Protein 5Y6J (pdb70)

B-factor: mean 43.21, std 22.46, range [9.37, 176.32]

InterPro domains:
  IPR002517 Tospovirus nucleocapsid protein [PF01533] (1-241)
  IPR002517 Tospovirus nucleocapsid protein [PIRSF003948] (1-256)

Foldseek 3Di:
DPPVCVVVQVVVVHDDPLLCLLVVLVVVCVVCVVVLLPDDLVVLLVCVQCVVVVCVVCAADWADDPPDIFDHDVPCPSLSVNLSSLVVLLVLLVPVVSVVVLQVPLCPRDLCVQLQQDGDHSLSSSLSSCPPHQLLNNCSDPPCLLVSLLVLVVCVPVVVLSVHDCVVPPSVVSNVSSVSSCVSVVHDCPPVSVVVSVVSNVSSVPGDHHHPPPPVCCVCVVVVQVVCVVVPDDDDDDDPPPD/DADDPVVVVCVVPPPDDDDHPDVHVPDAAQLLVVLVVCLVLQVPDDLVVLLVCQLCVVVVLVVLQVAWDDHRHQIQHRDPVDDCGRNPHCQSVLLSSLVNLLVPCVDVVSQVVLVVRLVPRVQCVQLQFDDPDSLSSNLSSCRPHQLLNNCLHPPSLLVSLLVLVLCVVPVVLSVHDCVVPVSVVSNVSSVVSCVVVPHDCPPVNVVVNVVSVVRRVPGRHDNDDDCVCVVCVVVVVVVVVVVPHD/DEPDPVVVVVVVPDDDDDDYDDDQQLLCVVCLVVLVVDDLVVLVVCVLCVVVVVVVPLCAWDDDDNQIEGNHCPDDDRRYHPLSVLLSSLVVLLVCLVVPVSVVVLLVVLCPRDLCQQLQFDRDHSLSSSLSSCPPHQLLNQCLDPPSLLLSLLVLVLCQVPVVSNVNDCVVPVSVVSSVSSVCSCVVVPHDCDPVNVVVSVVSNVRSVPGDRPDDPVVVCVVCPVVVQVVCVVVVHHDDDDDDDPD

Organism: Tomato spotted wilt virus (NCBI:txid3052585)

Secondary structure (DSSP, 8-state):
--STHHHHHHHTT-----TTHHHHHHHHHHHHHHHHHTS-HHHHHHHHHTHHHHHHHHHSS-EEETTEEE------HHHHHHHHHHHHHHHTTSSHHHHHHHHHHHTTSHHHHHHT----SHHHHHHHHHTTS-HHHHHTSTT-HHHHHHHHHHHHHTTTTTT--TTT--HHHHHHHHHHHHHHTT----HHHHHHHHHHHHHHHT-----TT-THHHHTHHHHHHHHHHHT--------TT-/----SHHHHHHHHS-S-----SSTT-----HHHHHHHHHHHHHTS-HHHHHHHHHTHHHHHHHHHHS-EEETTEEEPPTTTS--SS--TTHHHHHHHHHHHHHT-SSHHHHHHHHHHHTT-HHHHHHT---SSHHHHHHHHHTTS-HHHHHHSTT-HHHHHHHHHHHHHTTTTTT--TTT--HHHHHHHHHHHHHHTT----HHHHHHHHHHHHHHHT--------HHHHHHHHHHHHHHHHHT--/----HHHHHHHHS-SS--------HHHHHHHHHHHTTS-HHHHHHHHHTHHHHHHHHTTS-EEETTEEE-SS-PSP-S---HHHHHHHHHHHHHHGGGSHHHHHHHHHHGGGSHHHHHTT----SHHHHHHHHHTTS-HHHHTTSTT-HHHHHHHHHHHHHTTTTTT--TTT--HHHHHHHHHHHHHHTT----HHHHHHHHHHHHHHHT------HHHHHHHTHHHHHHHHHHTT--PPPPPPP--

Nearest PDB structures (foldseek):
  5y6j-assembly1_A  TM=1.004E+00  e=8.926E-35  Orthotospovirus tomatomaculae
  5ip1-assembly1_A  TM=8.752E-01  e=3.462E-26  Orthotospovirus tomatomaculae
  5ip3-assembly1_C  TM=7.606E-01  e=1.323E-26  Orthotospovirus tomatomaculae
  5ip3-assembly1_B  TM=7.928E-01  e=3.167E-25  Orthotospovirus tomatomaculae
  5ip3-assembly1_A  TM=8.416E-01  e=1.971E-24  Orthotospovirus tomatomaculae

Radius of gyration: 28.71 Å; Cα contacts (8 Å, |Δi|>4): 979; chains: 3; bounding box: 68×80×76 Å

Structure (mmCIF, N/CA/C/O backbone):
data_5Y6J
#
_entry.id   5Y6J
#
_cell.length_a   55.364
_cell.length_b   76.514
_cell.length_c   98.440
_cell.angle_alpha   90.00
_cell.angle_beta   93.55
_cell.angle_gamma   90.00
#
_symmetry.space_group_name_H-M   'P 1 21 1'
#
loop_
_entity.id
_entity.type
_entity.pdbx_description
1 polymer Nucleoprotein
2 water water
#
loop_
_atom_site.group_PDB
_atom_site.id
_atom_site.type_symbol
_atom_site.label_atom_id
_atom_site.label_alt_id
_atom_site.label_comp_id
_atom_site.label_asym_id
_atom_site.label_entity_id
_atom_site.label_seq_id
_atom_site.pdbx_PDB_ins_code
_atom_site.Cartn_x
_atom_site.Cartn_y
_atom_site.Cartn_z
_atom_site.occupancy
_atom_site.B_iso_or_equiv
_atom_site.auth_seq_id
_atom_site.auth_comp_id
_atom_site.auth_asym_id
_atom_site.auth_atom_id
_atom_site.pdbx_PDB_model_num
ATOM 1 N N . LYS A 1 3 ? -28.494 12.512 -33.024 1.00 73.82 3 LYS A N 1
ATOM 2 C CA . LYS A 1 3 ? -29.591 13.119 -32.276 1.00 62.62 3 LYS A CA 1
ATOM 3 C C . LYS A 1 3 ? -30.794 13.341 -33.196 1.00 54.86 3 LYS A C 1
ATOM 4 O O . LYS A 1 3 ? -30.617 13.494 -34.405 1.00 65.01 3 LYS A O 1
ATOM 10 N N . VAL A 1 4 ? -32.012 13.356 -32.649 1.00 51.09 4 VAL A N 1
ATOM 11 C CA . VAL A 1 4 ? -32.276 13.262 -31.212 1.00 51.27 4 VAL A CA 1
ATOM 12 C C . VAL A 1 4 ? -32.228 11.809 -30.740 1.00 53.03 4 VAL A C 1
ATOM 13 O O . VAL A 1 4 ? -32.072 10.892 -31.546 1.00 56.58 4 VAL A O 1
ATOM 17 N N . LYS A 1 5 ? -32.329 11.609 -29.423 1.00 40.46 5 LYS A N 1
ATOM 18 C CA . LYS A 1 5 ? -32.332 10.258 -28.875 1.00 33.50 5 LYS A CA 1
ATOM 19 C C . LYS A 1 5 ? -33.592 9.497 -29.267 1.00 39.83 5 LYS A C 1
ATOM 20 O O . LYS A 1 5 ? -33.538 8.282 -29.494 1.00 47.46 5 LYS A O 1
ATOM 26 N N . LEU A 1 6 ? -34.723 10.191 -29.372 1.00 47.74 6 LEU A N 1
ATOM 27 C CA . LEU A 1 6 ? -36.000 9.548 -29.639 1.00 34.96 6 LEU A CA 1
ATOM 28 C C . LEU A 1 6 ? -36.267 9.318 -31.122 1.00 35.18 6 LEU A C 1
ATOM 29 O O . LEU A 1 6 ? -37.109 8.477 -31.455 1.00 36.13 6 LEU A O 1
ATOM 34 N N . THR A 1 7 ? -35.582 10.029 -32.018 1.00 36.87 7 THR A N 1
ATOM 35 C CA . THR A 1 7 ? -35.707 9.764 -33.445 1.00 43.51 7 THR A CA 1
ATOM 36 C C . THR A 1 7 ? -34.678 8.758 -33.947 1.00 41.04 7 THR A C 1
ATOM 37 O O . THR A 1 7 ? -34.600 8.522 -35.157 1.00 38.63 7 THR A O 1
ATOM 41 N N . LYS A 1 8 ? -33.877 8.175 -33.057 1.00 40.11 8 LYS A N 1
ATOM 42 C CA . LYS A 1 8 ? -33.078 7.018 -33.434 1.00 39.64 8 LYS A CA 1
ATOM 43 C C . LYS A 1 8 ? -33.849 5.716 -33.277 1.00 35.45 8 LYS A C 1
ATOM 44 O O . LYS A 1 8 ? -33.520 4.733 -33.950 1.00 35.32 8 LYS A O 1
ATOM 50 N N . GLU A 1 9 ? -34.874 5.692 -32.420 1.00 37.88 9 GLU A N 1
ATOM 51 C CA . GLU A 1 9 ? -35.777 4.547 -32.396 1.00 45.57 9 GLU A CA 1
ATOM 52 C C . GLU A 1 9 ? -36.745 4.591 -33.572 1.00 44.56 9 GLU A C 1
ATOM 53 O O . GLU A 1 9 ? -37.150 3.541 -34.085 1.00 39.12 9 GLU A O 1
ATOM 59 N N . ASN A 1 10 ? -37.140 5.795 -34.006 1.00 35.29 10 ASN A N 1
ATOM 60 C CA . ASN A 1 10 ? -37.863 5.921 -35.269 1.00 38.47 10 ASN A CA 1
ATOM 61 C C . ASN A 1 10 ? -37.058 5.319 -36.405 1.00 36.35 10 ASN A C 1
ATOM 62 O O . ASN A 1 10 ? -37.599 4.613 -37.263 1.00 40.69 10 ASN A O 1
ATOM 67 N N . ILE A 1 11 ? -35.756 5.595 -36.414 1.00 32.34 11 ILE A N 1
ATOM 68 C CA . ILE A 1 11 ? -34.889 5.176 -37.505 1.00 34.20 11 ILE A CA 1
ATOM 69 C C . ILE A 1 11 ? -34.733 3.659 -37.524 1.00 31.72 11 ILE A C 1
ATOM 70 O O . ILE A 1 11 ? -34.756 3.035 -38.592 1.00 32.06 11 ILE A O 1
ATOM 75 N N . VAL A 1 12 ? -34.604 3.035 -36.350 1.00 28.92 12 VAL A N 1
ATOM 76 C CA . VAL A 1 12 ? -34.485 1.580 -36.316 1.00 27.69 12 VAL A CA 1
ATOM 77 C C . VAL A 1 12 ? -35.844 0.919 -36.521 1.00 26.51 12 VAL A C 1
ATOM 78 O O . VAL A 1 12 ? -35.923 -0.190 -37.064 1.00 30.92 12 VAL A O 1
ATOM 82 N N . ALA A 1 13 ? -36.931 1.570 -36.097 1.00 31.78 13 ALA A N 1
ATOM 83 C CA . ALA A 1 13 ? -38.261 1.073 -36.435 1.00 32.50 13 ALA A CA 1
ATOM 84 C C . ALA A 1 13 ? -38.534 1.193 -37.924 1.00 33.71 13 ALA A C 1
ATOM 85 O O . ALA A 1 13 ? -39.453 0.544 -38.436 1.00 24.64 13 ALA A O 1
ATOM 87 N N . LEU A 1 14 ? -37.736 1.998 -38.621 1.00 34.82 14 LEU A N 1
ATOM 88 C CA . LEU A 1 14 ? -37.898 2.290 -40.034 1.00 32.2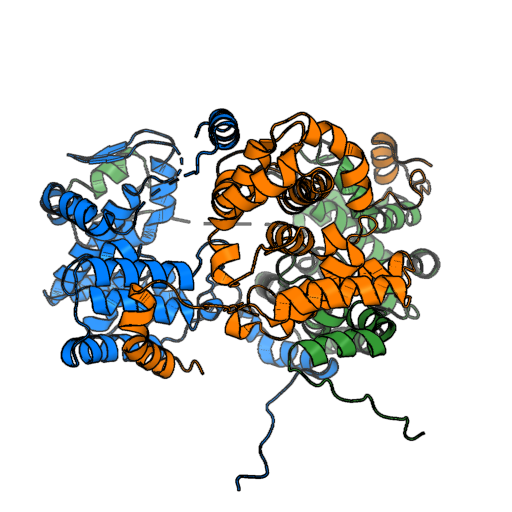3 14 LEU A CA 1
ATOM 89 C C . LEU A 1 14 ? -37.097 1.366 -40.935 1.00 35.44 14 LEU A C 1
ATOM 90 O O . LEU A 1 14 ? -37.257 1.447 -42.158 1.00 32.37 14 LEU A O 1
ATOM 95 N N . LEU A 1 15 ? -36.234 0.521 -40.360 1.00 32.84 15 LEU A N 1
ATOM 96 C CA . LEU A 1 15 ? -35.293 -0.381 -41.036 1.00 34.99 15 LEU A CA 1
ATOM 97 C C . LEU A 1 15 ? -34.033 0.365 -41.465 1.00 45.04 15 LEU A C 1
ATOM 98 O O . LEU A 1 15 ? -33.211 -0.188 -42.207 1.00 46.63 15 LEU A O 1
ATOM 103 N N . THR A 1 16 ? -33.825 1.589 -40.992 1.00 34.91 16 THR A N 1
ATOM 104 C CA . THR A 1 16 ? -32.732 2.419 -41.476 1.00 34.62 16 THR A CA 1
ATOM 105 C C . THR A 1 16 ? -31.556 2.435 -40.502 1.00 32.48 16 THR A C 1
ATOM 106 O O . THR A 1 16 ? -31.723 2.327 -39.284 1.00 30.98 16 THR A O 1
ATOM 110 N N . GLN A 1 17 ? -30.357 2.570 -41.066 1.00 36.50 17 GLN A N 1
ATOM 111 C CA . GLN A 1 17 ? -29.101 2.543 -40.333 1.00 34.20 17 GLN A CA 1
ATOM 112 C C . GLN A 1 17 ? -28.644 3.961 -39.986 1.00 35.39 17 GLN A C 1
ATOM 113 O O . GLN A 1 17 ? -29.134 4.953 -40.529 1.00 38.80 17 GLN A O 1
ATOM 119 N N . GLY A 1 18 ? -27.676 4.048 -39.076 1.00 42.97 18 GLY A N 1
ATOM 120 C CA . GLY A 1 18 ? -27.160 5.333 -38.633 1.00 41.19 18 GLY A CA 1
ATOM 121 C C . GLY A 1 18 ? -25.766 5.662 -39.138 1.00 36.43 18 GLY A C 1
ATOM 122 O O . GLY A 1 18 ? -25.449 6.821 -39.414 1.00 20.47 18 GLY A O 1
ATOM 123 N N . ASP A 1 26 ? -17.628 9.237 -42.663 1.00 41.89 26 ASP A N 1
ATOM 124 C CA . ASP A 1 26 ? -17.847 9.326 -44.103 1.00 54.26 26 ASP A CA 1
ATOM 125 C C . ASP A 1 26 ? -16.546 9.041 -44.853 1.00 46.47 26 ASP A C 1
ATOM 126 O O . ASP A 1 26 ? -16.561 8.556 -45.984 1.00 40.54 26 ASP A O 1
ATOM 128 N N . GLN A 1 27 ? -15.429 9.382 -44.209 1.00 51.19 27 GLN A N 1
ATOM 129 C CA . GLN A 1 27 ? -14.089 8.930 -44.579 1.00 52.17 27 GLN A CA 1
ATOM 130 C C . GLN A 1 27 ? -13.676 9.242 -46.013 1.00 48.83 27 GLN A C 1
ATOM 131 O O . GLN A 1 27 ? -12.716 9.990 -46.229 1.00 45.75 27 GLN A O 1
ATOM 137 N N . ASN A 1 28 ? -14.361 8.661 -47.000 1.00 41.29 28 ASN A N 1
ATOM 138 C CA . ASN A 1 28 ? -13.980 8.901 -48.389 1.00 45.44 28 ASN A CA 1
ATOM 139 C C . ASN A 1 28 ? -14.147 10.361 -48.792 1.00 43.16 28 ASN A C 1
ATOM 140 O O . ASN A 1 28 ? -13.502 10.806 -49.747 1.00 37.81 28 ASN A O 1
ATOM 145 N N . LEU A 1 29 ? -14.982 11.117 -48.079 1.00 42.81 29 LEU A N 1
ATOM 146 C CA . LEU A 1 29 ? -15.278 12.501 -48.426 1.00 34.10 29 LEU A CA 1
ATOM 147 C C . LEU A 1 29 ? -14.455 13.517 -47.649 1.00 40.12 29 LEU A C 1
ATOM 148 O O . LEU A 1 29 ? -14.169 14.595 -48.181 1.00 40.85 29 LEU A O 1
ATOM 153 N N . VAL A 1 30 ? -14.071 13.205 -46.407 1.00 44.96 30 VAL A N 1
ATOM 154 C CA . VAL A 1 30 ? -13.472 14.213 -45.535 1.00 49.84 30 VAL A CA 1
ATOM 155 C C . VAL A 1 30 ? -12.169 14.747 -46.115 1.00 42.24 30 VAL A C 1
ATOM 156 O O . VAL A 1 30 ? -11.847 15.928 -45.940 1.00 37.34 30 VAL A O 1
ATOM 160 N N . ALA A 1 31 ? -11.403 13.902 -46.811 1.00 31.98 31 ALA A N 1
ATOM 161 C CA . ALA A 1 31 ? -10.204 14.383 -47.491 1.00 30.95 31 ALA A CA 1
ATOM 162 C C . ALA A 1 31 ? -10.547 15.506 -48.456 1.00 34.52 31 ALA A C 1
ATOM 163 O O . ALA A 1 31 ? -9.837 16.515 -48.540 1.00 42.33 31 ALA A O 1
ATOM 165 N N . PHE A 1 32 ? -11.650 15.342 -49.181 1.00 44.47 32 PHE A N 1
ATOM 166 C CA . PHE A 1 32 ? -12.116 16.345 -50.124 1.00 40.56 32 PHE A CA 1
ATOM 167 C C . PHE A 1 32 ? -12.766 17.520 -49.402 1.00 38.82 32 PHE A C 1
ATOM 168 O O . PHE A 1 32 ? -12.672 18.662 -49.867 1.00 37.46 32 PHE A O 1
ATOM 176 N N . ASN A 1 33 ? -13.407 17.266 -48.257 1.00 34.44 33 ASN A N 1
ATOM 177 C CA . ASN A 1 33 ? -14.042 18.327 -47.486 1.00 31.99 33 ASN A CA 1
ATOM 178 C C . ASN A 1 33 ? -13.079 19.032 -46.538 1.00 37.52 33 ASN A C 1
ATOM 179 O O . ASN A 1 33 ? -13.336 20.179 -46.158 1.00 32.55 33 ASN A O 1
ATOM 184 N N . PHE A 1 34 ? -11.986 18.376 -46.139 1.00 38.30 34 PHE A N 1
ATOM 185 C CA . PHE A 1 34 ? -10.944 19.069 -45.392 1.00 32.13 34 PHE A CA 1
ATOM 186 C C . PHE A 1 34 ? -10.021 19.864 -46.303 1.00 31.32 34 PHE A C 1
ATOM 187 O O . PHE A 1 34 ? -9.383 20.817 -45.842 1.00 31.68 34 PHE A O 1
ATOM 195 N N . LYS A 1 35 ? -9.934 19.492 -47.582 1.00 33.37 35 LYS A N 1
ATOM 196 C CA . LYS A 1 35 ? -9.234 20.338 -48.541 1.00 31.77 35 LYS A CA 1
ATOM 197 C C . LYS A 1 35 ? -10.003 21.628 -48.785 1.00 27.76 35 LYS A C 1
ATOM 198 O O . LYS A 1 35 ? -9.401 22.696 -48.948 1.00 24.81 35 LYS A O 1
ATOM 204 N N . THR A 1 36 ? -11.336 21.548 -48.815 1.00 30.62 36 THR A N 1
ATOM 205 C CA . THR A 1 36 ? -12.145 22.761 -48.859 1.00 29.36 36 THR A CA 1
ATOM 206 C C . THR A 1 36 ? -11.888 23.621 -47.629 1.00 31.43 36 THR A C 1
ATOM 207 O O . THR A 1 36 ? -11.610 24.818 -47.744 1.00 28.70 36 THR A O 1
ATOM 211 N N . PHE A 1 37 ? -11.946 23.012 -46.439 1.00 37.10 37 PHE A N 1
ATOM 212 C CA . PHE A 1 37 ? -11.719 23.752 -45.200 1.00 27.52 37 PHE A CA 1
ATOM 213 C C . PHE A 1 37 ? -10.388 24.493 -45.222 1.00 22.78 37 PHE A C 1
ATOM 214 O O . PHE A 1 37 ? -10.303 25.645 -44.780 1.00 24.35 37 PHE A O 1
ATOM 222 N N . CYS A 1 38 ? -9.336 23.848 -45.731 1.00 33.92 38 CYS A N 1
ATOM 223 C CA . CYS A 1 38 ? -8.024 24.485 -45.766 1.00 18.58 38 CYS A CA 1
ATOM 224 C C . CYS A 1 38 ? -8.029 25.711 -46.670 1.00 33.07 38 CYS A C 1
ATOM 225 O O . CYS A 1 38 ? -7.587 26.793 -46.268 1.00 41.91 38 CYS A O 1
ATOM 228 N N . LEU A 1 39 ? -8.537 25.559 -47.898 1.00 37.53 39 LEU A N 1
ATOM 229 C CA . LEU A 1 39 ? -8.483 26.640 -48.879 1.00 29.83 39 LEU A CA 1
ATOM 230 C C . LEU A 1 39 ? -9.139 27.913 -48.358 1.00 22.09 39 LEU A C 1
ATOM 231 O O . LEU A 1 39 ? -8.619 29.016 -48.561 1.00 21.33 39 LEU A O 1
ATOM 236 N N . GLU A 1 40 ? -10.276 27.779 -47.672 1.00 20.40 40 GLU A N 1
ATOM 237 C CA . GLU A 1 40 ? -10.988 28.956 -47.187 1.00 29.99 40 GLU A CA 1
ATOM 238 C C . GLU A 1 40 ? -10.301 29.588 -45.982 1.00 26.67 40 GLU A C 1
ATOM 239 O O . GLU A 1 40 ? -10.381 30.808 -45.798 1.00 35.23 40 GLU A O 1
ATOM 245 N N . ASN A 1 41 ? -9.619 28.791 -45.159 1.00 27.30 41 ASN A N 1
ATOM 246 C CA . ASN A 1 41 ? -9.181 29.252 -43.850 1.00 26.32 41 ASN A CA 1
ATOM 247 C C . ASN A 1 41 ? -7.670 29.291 -43.663 1.00 25.99 41 ASN A C 1
ATOM 248 O O . ASN A 1 41 ? -7.216 29.720 -42.597 1.00 31.28 41 ASN A O 1
ATOM 253 N N . LEU A 1 42 ? -6.882 28.861 -44.652 1.00 26.02 42 LEU A N 1
ATOM 254 C CA . LEU A 1 42 ? -5.429 28.860 -44.495 1.00 31.02 42 LEU A CA 1
ATOM 255 C C . LEU A 1 42 ? -4.900 30.266 -44.238 1.00 33.86 42 LEU A C 1
ATOM 256 O O . LEU A 1 42 ? -4.015 30.465 -43.396 1.00 35.56 42 LEU A O 1
ATOM 261 N N . ASP A 1 43 ? -5.432 31.255 -44.962 1.00 29.61 43 ASP A N 1
ATOM 262 C CA . ASP A 1 43 ? -5.000 32.638 -44.782 1.00 26.08 43 ASP A CA 1
ATOM 263 C C . ASP A 1 43 ? -5.175 33.093 -43.340 1.00 30.08 43 ASP A C 1
ATOM 264 O O . ASP A 1 43 ? -4.289 33.742 -42.772 1.00 29.59 43 ASP A O 1
ATOM 269 N N . GLN A 1 44 ? -6.313 32.753 -42.730 1.00 32.37 44 GLN A N 1
ATOM 270 C CA . GLN A 1 44 ? -6.577 33.170 -41.358 1.00 26.73 44 GLN A CA 1
ATOM 271 C C . GLN A 1 44 ? -5.620 32.511 -40.372 1.00 28.05 44 GLN A C 1
ATOM 272 O O . GLN A 1 44 ? -5.287 33.108 -39.341 1.00 26.12 44 GLN A O 1
ATOM 278 N N . ILE A 1 45 ? -5.166 31.293 -40.668 1.00 29.31 45 ILE A N 1
ATOM 279 C CA . ILE A 1 45 ? -4.268 30.595 -39.755 1.00 23.36 45 ILE A CA 1
ATOM 280 C C . ILE A 1 45 ? -2.817 30.997 -39.994 1.00 26.02 45 ILE A C 1
ATOM 281 O O . ILE A 1 45 ? -2.004 30.979 -39.064 1.00 31.38 45 ILE A O 1
ATOM 286 N N . LYS A 1 46 ? -2.458 31.359 -41.226 1.00 28.31 46 LYS A N 1
ATOM 287 C CA . LYS A 1 46 ? -1.121 31.884 -41.471 1.00 36.17 46 LYS A CA 1
ATOM 288 C C . LYS A 1 46 ? -0.933 33.274 -40.881 1.00 31.02 46 LYS A C 1
ATOM 289 O O . LYS A 1 46 ? 0.193 33.784 -40.878 1.00 27.01 46 LYS A O 1
ATOM 295 N N . LYS A 1 47 ? -2.002 33.882 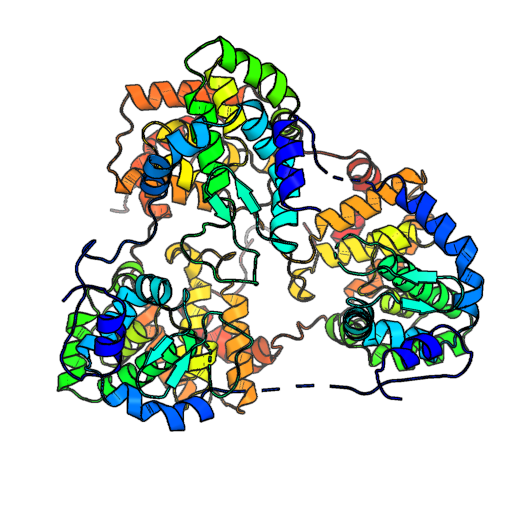-40.375 1.00 23.58 47 LYS A N 1
ATOM 296 C CA . LYS A 1 47 ? -1.968 35.223 -39.818 1.00 26.13 47 LYS A CA 1
ATOM 297 C C . LYS A 1 47 ? -1.711 35.229 -38.315 1.00 31.75 47 LYS A C 1
ATOM 298 O O . LYS A 1 47 ? -1.327 36.270 -37.771 1.00 38.75 47 LYS A O 1
ATOM 304 N N . MET A 1 48 ? -1.881 34.096 -37.636 1.00 33.18 48 MET A N 1
ATOM 305 C CA . MET A 1 48 ? -1.550 34.015 -36.222 1.00 31.59 48 MET A CA 1
ATOM 306 C C . MET A 1 48 ? -0.090 33.611 -36.039 1.00 30.66 48 MET A C 1
ATOM 307 O O . MET A 1 48 ? 0.533 33.009 -36.916 1.00 32.76 48 MET A O 1
ATOM 312 N N . SER A 1 49 ? 0.450 33.957 -34.875 1.00 32.07 49 SER A N 1
ATOM 313 C CA . SER A 1 49 ? 1.868 33.770 -34.618 1.00 33.53 49 SER A CA 1
ATOM 314 C C . SER A 1 49 ? 2.196 32.300 -34.370 1.00 28.97 49 SER A C 1
ATOM 315 O O . SER A 1 49 ? 1.323 31.470 -34.106 1.00 29.27 49 SER A O 1
ATOM 318 N N . ILE A 1 50 ? 3.490 31.987 -34.464 1.00 27.30 50 ILE A N 1
ATOM 319 C CA . ILE A 1 50 ? 3.960 30.640 -34.163 1.00 19.01 50 ILE A CA 1
ATOM 320 C C . ILE A 1 50 ? 3.749 30.319 -32.688 1.00 23.25 50 ILE A C 1
ATOM 321 O O . ILE A 1 50 ? 3.325 29.213 -32.335 1.00 22.92 50 ILE A O 1
ATOM 326 N N . ILE A 1 51 ? 4.037 31.281 -31.807 1.00 29.87 51 ILE A N 1
ATOM 327 C CA . ILE A 1 51 ? 3.847 31.069 -30.374 1.00 32.44 51 ILE A CA 1
ATOM 328 C C . ILE A 1 51 ? 2.378 30.807 -30.067 1.00 28.09 51 ILE A C 1
ATOM 329 O O . ILE A 1 51 ? 2.043 29.961 -29.228 1.00 26.70 51 ILE A O 1
ATOM 334 N N . SER A 1 52 ? 1.481 31.522 -30.746 1.00 30.52 52 SER A N 1
ATOM 335 C CA . SER A 1 52 ? 0.053 31.278 -30.572 1.00 33.40 52 SER A CA 1
ATOM 336 C C . SER A 1 52 ? -0.323 29.880 -31.046 1.00 30.43 52 SER A C 1
ATOM 337 O O . SER A 1 52 ? -1.049 29.152 -30.358 1.00 23.17 52 SER A O 1
ATOM 340 N N . CYS A 1 53 ? 0.172 29.485 -32.224 1.00 29.71 53 CYS A N 1
ATOM 341 C CA . CYS A 1 53 ? -0.136 28.164 -32.764 1.00 22.26 53 CYS A CA 1
ATOM 342 C C . CYS A 1 53 ? 0.274 27.059 -31.799 1.00 23.47 53 CYS A C 1
ATOM 343 O O . CYS A 1 53 ? -0.454 26.076 -31.621 1.00 16.84 53 CYS A O 1
ATOM 346 N N . LEU A 1 54 ? 1.437 27.207 -31.160 1.00 23.24 54 LEU A N 1
ATOM 347 C CA . LEU A 1 54 ? 1.876 26.214 -30.186 1.00 20.04 54 LEU A CA 1
ATOM 348 C C . LEU A 1 54 ? 1.005 26.245 -28.937 1.00 21.30 54 LEU A C 1
ATOM 349 O O . LEU A 1 54 ? 0.728 25.198 -28.340 1.00 19.82 54 LEU A O 1
ATOM 354 N N . THR A 1 55 ? 0.562 27.437 -28.528 1.00 22.29 55 THR A N 1
ATOM 355 C CA . THR A 1 55 ? -0.298 27.543 -27.354 1.00 19.76 55 THR A CA 1
ATOM 356 C C . THR A 1 55 ? -1.641 26.862 -27.586 1.00 22.85 55 THR A C 1
ATOM 357 O O . THR A 1 55 ? -2.227 26.308 -26.647 1.00 21.45 55 THR A O 1
ATOM 361 N N . PHE A 1 56 ? -2.139 26.880 -28.825 1.00 24.84 56 PHE A N 1
ATOM 362 C CA . PHE A 1 56 ? -3.343 26.120 -29.149 1.00 22.00 56 PHE A CA 1
ATOM 363 C C . PHE A 1 56 ? -3.111 24.629 -28.941 1.00 19.66 56 PHE A C 1
ATOM 364 O O . PHE A 1 56 ? -3.911 23.949 -28.288 1.00 23.96 56 PHE A O 1
ATOM 372 N N . LEU A 1 57 ? -2.022 24.102 -29.505 1.00 18.27 57 LEU A N 1
ATOM 373 C CA . LEU A 1 57 ? -1.705 22.684 -29.358 1.00 18.60 57 LEU A CA 1
ATOM 374 C C . LEU A 1 57 ? -1.581 22.302 -27.889 1.00 24.80 57 LEU A C 1
ATOM 375 O O . LEU A 1 57 ? -2.195 21.333 -27.427 1.00 35.45 57 LEU A O 1
ATOM 380 N N . LYS A 1 58 ? -0.783 23.066 -27.139 1.00 20.68 58 LYS A N 1
ATOM 381 C CA . LYS A 1 58 ? -0.549 22.765 -25.730 1.00 20.44 58 LYS A CA 1
ATOM 382 C C . LYS A 1 58 ? -1.847 22.752 -24.932 1.00 19.92 58 LYS A C 1
ATOM 383 O O . LYS A 1 58 ? -2.035 21.905 -24.050 1.00 24.77 58 LYS A O 1
ATOM 389 N N . ASN A 1 59 ? -2.762 23.672 -25.239 1.00 22.89 59 ASN A N 1
ATOM 390 C CA . ASN A 1 59 ? -3.961 23.901 -24.443 1.00 23.93 59 ASN A CA 1
ATOM 391 C C . ASN A 1 59 ? -5.226 23.357 -25.098 1.00 30.78 59 ASN A C 1
ATOM 392 O O . ASN A 1 59 ? -6.327 23.779 -24.727 1.00 26.27 59 ASN A O 1
ATOM 397 N N . ARG A 1 60 ? -5.096 22.421 -26.043 1.00 25.07 60 ARG A N 1
ATOM 398 C CA . ARG A 1 60 ? -6.199 22.108 -26.951 1.00 24.50 60 ARG A CA 1
ATOM 399 C C . ARG A 1 60 ? -7.480 21.736 -26.208 1.00 30.11 60 ARG A C 1
ATOM 400 O O . ARG A 1 60 ? -8.558 22.260 -26.510 1.00 28.62 60 ARG A O 1
ATOM 408 N N . GLN A 1 61 ? -7.386 20.828 -25.235 1.00 34.32 61 GLN A N 1
ATOM 409 C CA . GLN A 1 61 ? -8.601 20.332 -24.594 1.00 29.25 61 GLN A CA 1
ATOM 410 C C . GLN A 1 61 ? -9.227 21.386 -23.688 1.00 35.27 61 GLN A C 1
ATOM 411 O O . GLN A 1 61 ? -10.454 21.545 -23.674 1.00 34.87 61 GLN A O 1
ATOM 417 N N . SER A 1 62 ? -8.408 22.114 -22.925 1.00 39.23 62 SER A N 1
ATOM 418 C CA . SER A 1 62 ? -8.928 23.241 -22.158 1.00 36.68 62 SER A CA 1
ATOM 419 C C . SER A 1 62 ? -9.592 24.258 -23.075 1.00 38.23 62 SER A C 1
ATOM 420 O O . SER A 1 62 ? -10.644 24.816 -22.744 1.00 38.12 62 SER A O 1
ATOM 423 N N . ILE A 1 63 ? -8.990 24.505 -24.240 1.00 32.61 63 ILE A N 1
ATOM 424 C CA . ILE A 1 63 ? -9.615 25.365 -25.239 1.00 29.32 63 ILE A CA 1
ATOM 425 C C . ILE A 1 63 ? -10.925 24.754 -25.717 1.00 32.94 63 ILE A C 1
ATOM 426 O O . ILE A 1 63 ? -11.922 25.458 -25.922 1.00 37.42 63 ILE A O 1
ATOM 431 N N . MET A 1 64 ? -10.947 23.430 -25.885 1.00 32.99 64 MET A N 1
ATOM 432 C CA . MET A 1 64 ? -12.136 22.762 -26.403 1.00 32.95 64 MET A CA 1
ATOM 433 C C . MET A 1 64 ? -13.318 22.906 -25.450 1.00 42.05 64 MET A C 1
ATOM 434 O O . MET A 1 64 ? -14.449 23.148 -25.887 1.00 39.07 64 MET A O 1
ATOM 439 N N . LYS A 1 65 ? -13.079 22.771 -24.144 1.00 40.40 65 LYS A N 1
ATOM 440 C CA . LYS A 1 65 ? -14.181 22.812 -23.190 1.00 39.71 65 LYS A CA 1
ATOM 441 C C . LYS A 1 65 ? -14.743 24.214 -22.994 1.00 49.01 65 LYS A C 1
ATOM 442 O O . LYS A 1 65 ? -15.870 24.349 -22.506 1.00 62.73 65 LYS A O 1
ATOM 448 N N . VAL A 1 66 ? -13.993 25.254 -23.356 1.00 41.61 66 VAL A N 1
ATOM 449 C CA . VAL A 1 66 ? -14.507 26.616 -23.241 1.00 39.72 66 VAL A CA 1
ATOM 450 C C . VAL A 1 66 ? -15.468 26.927 -24.380 1.00 43.54 66 VAL A C 1
ATOM 451 O O . VAL A 1 66 ? -16.553 27.481 -24.165 1.00 43.20 66 VAL A O 1
ATOM 455 N N . ILE A 1 67 ? -15.080 26.617 -25.579 1.00 43.52 67 ILE A N 1
ATOM 456 C CA . ILE A 1 67 ? -15.922 26.833 -26.699 1.00 46.46 67 ILE A CA 1
ATOM 457 C C . ILE A 1 67 ? -17.166 25.993 -26.541 1.00 57.37 67 ILE A C 1
ATOM 458 O O . ILE A 1 67 ? -18.257 26.475 -26.457 1.00 54.59 67 ILE A O 1
ATOM 463 N N . LYS A 1 68 ? -16.954 24.698 -26.538 1.00 65.20 68 LYS A N 1
ATOM 464 C CA . LYS A 1 68 ? -17.996 23.681 -26.523 1.00 70.46 68 LYS A CA 1
ATOM 465 C C . LYS A 1 68 ? -19.446 24.059 -26.246 1.00 79.03 68 LYS A C 1
ATOM 466 O O . LYS A 1 68 ? -20.320 23.812 -27.062 1.00 86.23 68 LYS A O 1
ATOM 472 N N . GLN A 1 69 ? -19.729 24.609 -25.089 1.00 74.57 69 GLN A N 1
ATOM 473 C CA . GLN A 1 69 ? -21.120 24.927 -24.794 1.00 78.94 69 GLN A CA 1
ATOM 474 C C . GLN A 1 69 ? -21.394 26.415 -24.949 1.00 69.93 69 GLN A C 1
ATOM 475 O O . GLN A 1 69 ? -21.746 27.095 -23.980 1.00 69.58 69 GLN A O 1
ATOM 481 N N . SER A 1 70 ? -21.243 26.907 -26.179 1.00 65.38 70 SER A N 1
ATOM 482 C CA . SER A 1 70 ? -21.655 28.231 -26.636 1.00 59.64 70 SER A CA 1
ATOM 483 C C . SER A 1 70 ? -21.210 28.213 -28.090 1.00 51.01 70 SER A C 1
ATOM 484 O O . SER A 1 70 ? -20.292 27.465 -28.445 1.00 54.54 70 SER A O 1
ATOM 487 N N . ASP A 1 71 ? -21.863 29.001 -28.944 1.00 53.76 71 ASP A N 1
ATOM 488 C CA . ASP A 1 71 ? -21.483 29.049 -30.349 1.00 44.96 71 ASP A CA 1
ATOM 489 C C . ASP A 1 71 ? -20.314 30.024 -30.358 1.00 48.12 71 ASP A C 1
ATOM 490 O O . ASP A 1 71 ? -20.293 31.004 -29.610 1.00 55.75 71 ASP A O 1
ATOM 495 N N . PHE A 1 72 ? -19.329 29.737 -31.204 1.00 40.44 72 PHE A N 1
ATOM 496 C CA . PHE A 1 72 ? -18.036 30.407 -31.146 1.00 39.77 72 PHE A CA 1
ATOM 497 C C . PHE A 1 72 ? -17.629 30.824 -32.548 1.00 37.45 72 PHE A C 1
ATOM 498 O O . PHE A 1 72 ? -17.469 29.971 -33.426 1.00 40.29 72 PHE A O 1
ATOM 506 N N . THR A 1 73 ? -17.453 32.127 -32.754 1.00 32.40 73 THR A N 1
ATOM 507 C CA . THR A 1 73 ? -17.065 32.679 -34.045 1.00 35.76 73 THR A CA 1
ATOM 508 C C . THR A 1 73 ? -15.759 33.445 -33.897 1.00 32.01 73 THR A C 1
ATOM 509 O O . THR A 1 73 ? -15.600 34.235 -32.960 1.00 37.93 73 THR A O 1
ATOM 513 N N . PHE A 1 74 ? -14.827 33.203 -34.818 1.00 31.92 74 PHE A N 1
ATOM 514 C CA . PHE A 1 74 ? -13.571 33.945 -34.890 1.00 38.74 74 PHE A CA 1
ATOM 515 C C . PHE A 1 74 ? -13.246 34.145 -36.364 1.00 39.36 74 PHE A C 1
ATOM 516 O O . PHE A 1 74 ? -12.964 33.177 -37.077 1.00 37.96 74 PHE A O 1
ATOM 524 N N . GLY A 1 75 ? -13.306 35.388 -36.824 1.00 32.14 75 GLY A N 1
ATOM 525 C CA . GLY A 1 75 ? -13.078 35.654 -38.234 1.00 30.51 75 GLY A CA 1
ATOM 526 C C . GLY A 1 75 ? -14.134 34.974 -39.087 1.00 33.97 75 GLY A C 1
ATOM 527 O O . GLY A 1 75 ? -15.339 35.198 -38.921 1.00 41.17 75 GLY A O 1
ATOM 528 N N . LYS A 1 76 ? -13.687 34.119 -40.008 1.00 35.37 76 LYS A N 1
ATOM 529 C CA . LYS A 1 76 ? -14.607 33.437 -40.913 1.00 40.24 76 LYS A CA 1
ATOM 530 C C . LYS A 1 76 ? -15.304 32.266 -40.229 1.00 37.33 76 LYS A C 1
ATOM 531 O O . LYS A 1 76 ? -16.520 32.092 -40.365 1.00 40.42 76 LYS A O 1
ATOM 537 N N . ILE A 1 77 ? -14.548 31.457 -39.494 1.00 41.25 77 ILE A N 1
ATOM 538 C CA . ILE A 1 77 ? -15.043 30.188 -38.975 1.00 39.32 77 ILE A CA 1
ATOM 539 C C . ILE A 1 77 ? -15.970 30.430 -37.793 1.00 42.06 77 ILE A C 1
ATOM 540 O O . ILE A 1 77 ? -15.751 31.336 -36.979 1.00 42.11 77 ILE A O 1
ATOM 545 N N . THR A 1 78 ? -17.019 29.614 -37.700 1.00 35.53 78 THR A N 1
ATOM 546 C CA . THR A 1 78 ? -17.884 29.572 -36.527 1.00 35.75 78 THR A CA 1
ATOM 547 C C . THR A 1 78 ? -18.124 28.110 -36.172 1.00 44.85 78 THR A C 1
ATOM 548 O O . THR A 1 78 ? -18.526 27.315 -37.027 1.00 58.71 78 THR A O 1
ATOM 552 N N . ILE A 1 79 ? -17.832 27.746 -34.926 1.00 43.73 79 ILE A N 1
ATOM 553 C CA . ILE A 1 79 ? -17.880 26.357 -34.481 1.00 43.45 79 ILE A CA 1
ATOM 554 C C . ILE A 1 79 ? -19.136 26.162 -33.643 1.00 53.26 79 ILE A C 1
ATOM 555 O O . ILE A 1 79 ? -19.331 26.846 -32.631 1.00 58.65 79 ILE A O 1
ATOM 560 N N . LYS A 1 80 ? -19.980 25.220 -34.058 1.00 58.76 80 LYS A N 1
ATOM 561 C CA . LYS A 1 80 ? -21.282 25.035 -33.438 1.00 51.97 80 LYS A CA 1
ATOM 562 C C . LYS A 1 80 ? -21.137 24.388 -32.059 1.00 53.29 80 LYS A C 1
ATOM 563 O O . LYS A 1 80 ? -20.038 24.076 -31.592 1.00 58.85 80 LYS A O 1
ATOM 569 N N . LYS A 1 81 ? -22.277 24.178 -31.405 1.00 61.50 81 LYS A N 1
ATOM 570 C CA . LYS A 1 81 ? -22.326 23.745 -30.017 1.00 61.46 81 LYS A CA 1
ATOM 571 C C . LYS A 1 81 ? -22.391 22.219 -29.935 1.00 62.50 81 LYS A C 1
ATOM 572 O O . LYS A 1 81 ? -22.145 21.506 -30.911 1.00 63.04 81 LYS A O 1
ATOM 578 N N . THR A 1 82 ? -22.728 21.706 -28.754 1.00 68.19 82 THR A N 1
ATOM 579 C CA . THR A 1 82 ? -22.838 20.269 -28.529 1.00 68.97 82 THR A CA 1
ATOM 580 C C . THR A 1 82 ? -24.292 19.866 -28.299 1.00 62.41 82 THR A C 1
ATOM 581 O O . THR A 1 82 ? -24.575 18.808 -27.736 1.00 46.49 82 THR A O 1
ATOM 585 N N . THR A 1 89 ? -20.996 14.003 -34.300 1.00 72.79 89 THR A N 1
ATOM 586 C CA . THR A 1 89 ? -19.692 14.561 -33.961 1.00 76.17 89 THR A CA 1
ATOM 587 C C . THR A 1 89 ? -19.300 15.665 -34.938 1.00 70.55 89 THR A C 1
ATOM 588 O O . THR A 1 89 ? -19.275 15.455 -36.152 1.00 64.98 89 THR A O 1
ATOM 592 N N . ASP A 1 90 ? -18.996 16.843 -34.399 1.00 69.45 90 ASP A N 1
ATOM 593 C CA . ASP A 1 90 ? -18.591 17.989 -35.202 1.00 59.34 90 ASP A CA 1
ATOM 594 C C . ASP A 1 90 ? -17.083 17.943 -35.420 1.00 54.56 90 ASP A C 1
ATOM 595 O O . ASP A 1 90 ? -16.310 18.021 -34.459 1.00 54.43 90 ASP A O 1
ATOM 600 N N . MET A 1 91 ? -16.666 17.817 -36.681 1.00 49.48 91 MET A N 1
ATOM 601 C CA . MET A 1 91 ? -15.253 17.768 -37.038 1.00 46.08 91 MET A CA 1
ATOM 602 C C . MET A 1 91 ? -14.722 19.124 -37.493 1.00 37.63 91 MET A C 1
ATOM 603 O O . MET A 1 91 ? -13.847 19.187 -38.363 1.00 41.96 91 MET A O 1
ATOM 608 N N . THR A 1 92 ? -15.235 20.213 -36.923 1.00 29.60 92 THR A N 1
ATOM 609 C CA . THR A 1 92 ? -14.737 21.540 -37.266 1.00 31.10 92 THR A CA 1
ATOM 610 C C . THR A 1 92 ? -13.573 21.951 -36.370 1.00 28.91 92 THR A C 1
ATOM 611 O O . THR A 1 92 ? -12.551 22.439 -36.863 1.00 30.03 92 THR A O 1
ATOM 615 N N . PHE A 1 93 ? -13.709 21.758 -35.054 1.00 28.27 93 PHE A N 1
ATOM 616 C CA . PHE A 1 93 ? -12.583 22.008 -34.161 1.00 23.74 93 PHE A CA 1
ATOM 617 C C . PHE A 1 93 ? -11.413 21.084 -34.472 1.00 25.93 93 PHE A C 1
ATOM 618 O O . PHE A 1 93 ? -10.254 21.456 -34.258 1.00 26.84 93 PHE A O 1
ATOM 626 N N . ALA A 1 94 ? -11.695 19.880 -34.974 1.00 30.29 94 ALA A N 1
ATOM 627 C CA . ALA A 1 94 ? -10.621 18.976 -35.370 1.00 24.60 94 ALA A CA 1
ATOM 628 C C . ALA A 1 94 ? -9.918 19.475 -36.626 1.00 25.95 94 ALA A C 1
ATOM 629 O O . ALA A 1 94 ? -8.699 19.319 -36.766 1.00 24.52 94 ALA A O 1
ATOM 631 N N . ALA A 1 95 ? -10.669 20.080 -37.549 1.00 23.00 95 ALA A N 1
ATOM 632 C CA . ALA A 1 95 ? -10.060 20.616 -38.762 1.00 23.75 95 ALA A CA 1
ATOM 633 C C . ALA A 1 95 ? -9.210 21.843 -38.456 1.00 22.61 95 ALA A C 1
ATOM 634 O O . ALA A 1 95 ? -8.101 21.984 -38.986 1.00 20.56 95 ALA A O 1
ATOM 636 N N . LEU A 1 96 ? -9.715 22.743 -37.609 1.00 21.15 96 LEU A N 1
ATOM 637 C CA . LEU A 1 96 ? -8.916 23.883 -37.173 1.00 20.09 96 LEU A CA 1
ATOM 638 C C . LEU A 1 96 ? -7.653 23.418 -36.461 1.00 23.59 96 LEU A C 1
ATOM 639 O O . LEU A 1 96 ? -6.553 23.913 -36.734 1.00 25.48 96 LEU A O 1
ATOM 644 N N . ASP A 1 97 ? -7.796 22.463 -35.538 1.00 24.31 97 ASP A N 1
ATOM 645 C CA . ASP A 1 97 ? -6.636 21.890 -34.864 1.00 30.02 97 ASP A CA 1
ATOM 646 C C . ASP A 1 97 ? -5.657 21.286 -35.862 1.00 24.29 97 ASP A C 1
ATOM 647 O O . ASP A 1 97 ? -4.438 21.436 -35.721 1.00 19.84 97 ASP A O 1
ATOM 652 N N . SER A 1 98 ? -6.177 20.607 -36.888 1.00 23.85 98 SER A N 1
ATOM 653 C CA . SER A 1 98 ? -5.307 19.946 -37.855 1.00 25.40 98 SER A CA 1
ATOM 654 C C . SER A 1 98 ? -4.580 20.956 -38.733 1.00 23.17 98 SER A C 1
ATOM 655 O O . SER A 1 98 ? -3.396 20.778 -39.041 1.00 27.88 98 SER A O 1
ATOM 658 N N . LEU A 1 99 ? -5.267 22.021 -39.149 1.00 26.05 99 LEU A N 1
ATOM 659 C CA . LEU A 1 99 ? -4.632 23.000 -40.022 1.00 23.69 99 LEU A CA 1
ATOM 660 C C . LEU A 1 99 ? -3.634 23.870 -39.266 1.00 24.20 99 LEU A C 1
ATOM 661 O O . LEU A 1 99 ? -2.630 24.299 -39.846 1.00 24.63 99 LEU A O 1
ATOM 666 N N . ILE A 1 100 ? -3.879 24.128 -37.979 1.00 17.86 100 ILE A N 1
ATOM 667 C CA . ILE A 1 100 ? -2.858 24.766 -37.153 1.00 21.84 100 ILE A CA 1
ATOM 668 C C . ILE A 1 100 ? -1.598 23.910 -37.132 1.00 20.22 100 ILE A C 1
ATOM 669 O O . ILE A 1 100 ? -0.475 24.423 -37.231 1.00 20.99 100 ILE A O 1
ATOM 674 N N . ARG A 1 101 ? -1.767 22.591 -37.020 1.00 18.64 101 ARG A N 1
ATOM 675 C CA . ARG A 1 101 ? -0.624 21.684 -37.058 1.00 14.56 101 ARG A CA 1
ATOM 676 C C . ARG A 1 101 ? 0.058 21.711 -38.419 1.00 19.40 101 ARG A C 1
ATOM 677 O O . ARG A 1 101 ? 1.291 21.691 -38.504 1.00 23.55 101 ARG A O 1
ATOM 685 N N . VAL A 1 102 ? -0.728 21.760 -39.497 1.00 22.44 102 VAL A N 1
ATOM 686 C CA . VAL A 1 102 ? -0.152 21.723 -40.838 1.00 25.71 102 VAL A CA 1
ATOM 687 C C . VAL A 1 102 ? 0.656 22.986 -41.112 1.00 25.70 102 VAL A C 1
ATOM 688 O O . VAL A 1 102 ? 1.745 22.926 -41.697 1.00 24.55 102 VAL A O 1
ATOM 692 N N . ARG A 1 103 ? 0.150 24.146 -40.685 1.00 20.28 103 ARG A N 1
ATOM 693 C CA . ARG A 1 103 ? 0.930 25.376 -40.791 1.00 25.53 103 ARG A CA 1
ATOM 694 C C . ARG A 1 103 ? 2.223 25.271 -39.992 1.00 26.68 103 ARG A C 1
ATOM 695 O O . ARG A 1 103 ? 3.305 25.597 -40.494 1.00 20.56 103 ARG A O 1
ATOM 703 N N . LEU A 1 104 ? 2.124 24.815 -38.740 1.00 23.71 104 LEU A N 1
ATOM 704 C CA . LEU A 1 104 ? 3.299 24.705 -37.882 1.00 25.92 104 LEU A CA 1
ATOM 705 C C . LEU A 1 104 ? 4.359 23.804 -38.500 1.00 24.43 104 LEU A C 1
ATOM 706 O O . LEU A 1 104 ? 5.559 24.091 -38.416 1.00 23.09 104 LEU A O 1
ATOM 711 N N . VAL A 1 105 ? 3.932 22.707 -39.127 1.00 26.45 105 VAL A N 1
ATOM 712 C CA . VAL A 1 105 ? 4.875 21.805 -39.782 1.00 24.78 105 VAL A CA 1
ATOM 713 C C . VAL A 1 105 ? 5.560 22.510 -40.946 1.00 28.36 105 VAL A C 1
ATOM 714 O O . VAL A 1 105 ? 6.778 22.400 -41.135 1.00 35.50 105 VAL A O 1
ATOM 718 N N . GLU A 1 106 ? 4.787 23.255 -41.741 1.00 31.74 106 GLU A N 1
ATOM 719 C CA . GLU A 1 106 ? 5.369 23.977 -42.868 1.00 35.95 106 GLU A CA 1
ATOM 720 C C . GLU A 1 106 ? 6.371 25.025 -42.404 1.00 32.10 106 GLU A C 1
ATOM 721 O O . GLU A 1 106 ? 7.314 25.348 -43.136 1.00 41.04 106 GLU A O 1
ATOM 727 N N . GLU A 1 107 ? 6.193 25.561 -41.196 1.00 27.37 107 GLU A N 1
ATOM 728 C CA . GLU A 1 107 ? 7.139 26.536 -40.672 1.00 29.65 107 GLU A CA 1
ATOM 729 C C . GLU A 1 107 ? 8.441 25.901 -40.201 1.00 32.57 107 GLU A C 1
ATOM 730 O O . GLU A 1 107 ? 9.374 26.633 -39.859 1.00 45.62 107 GLU A O 1
ATOM 736 N N . THR A 1 108 ? 8.534 24.571 -40.179 1.00 34.01 108 THR A N 1
ATOM 737 C CA . THR A 1 108 ? 9.777 23.901 -39.814 1.00 34.80 108 THR A CA 1
ATOM 738 C C . THR A 1 108 ? 10.804 23.909 -40.941 1.00 28.05 108 THR A C 1
ATOM 739 O O . THR A 1 108 ? 11.840 23.247 -40.821 1.00 28.72 108 THR A O 1
ATOM 743 N N . GLY A 1 109 ? 10.534 24.630 -42.026 1.00 27.12 109 GLY A N 1
ATOM 744 C CA . GLY A 1 109 ? 11.526 24.864 -43.054 1.00 31.31 109 GLY A CA 1
ATOM 745 C C . GLY A 1 109 ? 12.394 26.055 -42.708 1.00 37.27 109 GLY A C 1
ATOM 746 O O . GLY A 1 109 ? 13.615 26.014 -42.881 1.00 43.05 109 GLY A O 1
ATOM 747 N N . ASN A 1 110 ? 11.769 27.124 -42.218 1.00 30.61 110 ASN A N 1
ATOM 748 C CA . ASN A 1 110 ? 12.516 28.277 -41.733 1.00 41.44 110 ASN A CA 1
ATOM 749 C C . ASN A 1 110 ? 13.263 27.906 -40.458 1.00 49.66 110 ASN A C 1
ATOM 750 O O . ASN A 1 110 ? 12.652 27.478 -39.474 1.00 45.88 110 ASN A O 1
ATOM 755 N N . SER A 1 111 ? 14.586 28.082 -40.475 1.00 49.52 111 SER A N 1
ATOM 756 C CA . SER A 1 111 ? 15.422 27.506 -39.426 1.00 46.64 111 SER A CA 1
ATOM 757 C C . SER A 1 111 ? 15.204 28.174 -38.069 1.00 42.87 111 SER A C 1
ATOM 758 O O . SER A 1 111 ? 15.414 27.532 -37.034 1.00 42.59 111 SER A O 1
ATOM 761 N N . GLU A 1 112 ? 14.769 29.441 -38.053 1.00 42.41 112 GLU A N 1
ATOM 762 C CA . GLU A 1 112 ? 14.506 30.133 -36.792 1.00 46.82 112 GLU A CA 1
ATOM 763 C C . GLU A 1 112 ? 13.114 29.815 -36.271 1.00 46.26 112 GLU A C 1
ATOM 764 O O . GLU A 1 112 ? 12.888 29.765 -35.058 1.00 41.92 112 GLU A O 1
ATOM 770 N N . ASN A 1 113 ? 12.154 29.652 -37.178 1.00 48.86 113 ASN A N 1
ATOM 771 C CA . ASN A 1 113 ? 10.848 29.127 -36.791 1.00 43.75 113 ASN A CA 1
ATOM 772 C C . ASN A 1 113 ? 10.973 27.733 -36.182 1.00 38.39 113 ASN A C 1
ATOM 773 O O . ASN A 1 113 ? 10.402 27.458 -35.119 1.00 34.11 113 ASN A O 1
ATOM 778 N N . LEU A 1 114 ? 11.746 26.856 -36.831 1.00 30.73 114 LEU A N 1
ATOM 779 C CA . LEU A 1 114 ? 11.979 25.517 -36.301 1.00 31.41 114 LEU A CA 1
ATOM 780 C C . LEU A 1 114 ? 12.635 25.578 -34.933 1.00 26.55 114 LEU A C 1
ATOM 781 O O . LEU A 1 114 ? 12.297 24.807 -34.028 1.00 28.63 114 LEU A O 1
ATOM 786 N N . ASN A 1 115 ? 13.592 26.489 -34.770 1.00 30.23 115 ASN A N 1
ATOM 787 C CA . ASN A 1 115 ? 14.271 26.647 -33.493 1.00 30.20 115 ASN A CA 1
ATOM 788 C C . ASN A 1 115 ? 13.281 26.971 -32.380 1.00 32.90 115 ASN A C 1
ATOM 789 O O . ASN A 1 115 ? 13.181 26.246 -31.385 1.00 35.33 115 ASN A O 1
ATOM 794 N N . THR A 1 116 ? 12.528 28.062 -32.544 1.00 28.21 116 THR A N 1
ATOM 795 C CA . THR A 1 116 ? 11.603 28.477 -31.496 1.00 33.43 116 THR A CA 1
ATOM 796 C C . THR A 1 116 ? 10.498 27.450 -31.286 1.00 34.53 116 THR A C 1
ATOM 797 O O . THR A 1 116 ? 10.009 27.292 -30.162 1.00 28.20 116 THR A O 1
ATOM 801 N N . ILE A 1 117 ? 10.100 26.735 -32.341 1.00 32.36 117 ILE A N 1
ATOM 802 C CA . ILE A 1 117 ? 9.131 25.655 -32.171 1.00 25.67 117 ILE A CA 1
ATOM 803 C C . ILE A 1 117 ? 9.741 24.523 -31.355 1.00 26.39 117 ILE A C 1
ATOM 804 O O . ILE A 1 117 ? 9.118 24.004 -30.421 1.00 23.13 117 ILE A O 1
ATOM 809 N N . LYS A 1 118 ? 10.972 24.126 -31.691 1.00 27.89 118 LYS A N 1
ATOM 810 C CA . LYS A 1 118 ? 11.618 23.025 -30.979 1.00 25.62 118 LYS A CA 1
ATOM 811 C C . LYS A 1 118 ? 11.799 23.347 -29.501 1.00 27.96 118 LYS A C 1
ATOM 812 O O . LYS A 1 118 ? 11.536 22.501 -28.638 1.00 29.55 118 LYS A O 1
ATOM 818 N N . SER A 1 119 ? 12.243 24.570 -29.193 1.00 30.71 119 SER A N 1
ATOM 819 C CA . SER A 1 119 ? 12.467 24.975 -27.811 1.00 30.66 119 SER A CA 1
ATOM 820 C C . SER A 1 119 ? 11.174 25.204 -27.047 1.00 31.61 119 SER A C 1
ATOM 821 O O . SER A 1 119 ? 11.199 25.210 -25.810 1.00 32.25 119 SER A O 1
ATOM 824 N N . LYS A 1 120 ? 10.057 25.404 -27.748 1.00 30.97 120 LYS A N 1
ATOM 825 C CA . LYS A 1 120 ? 8.775 25.588 -27.088 1.00 29.36 120 LYS A CA 1
ATOM 826 C C . LYS A 1 120 ? 7.998 24.287 -26.965 1.00 22.73 120 LYS A C 1
ATOM 827 O O . LYS A 1 120 ? 7.402 24.027 -25.916 1.00 28.45 120 LYS A O 1
ATOM 833 N N . ILE A 1 121 ? 7.999 23.457 -28.011 1.00 21.29 121 ILE A N 1
ATOM 834 C CA . ILE A 1 121 ? 7.207 22.234 -27.965 1.00 23.36 121 ILE A CA 1
ATOM 835 C C . ILE A 1 121 ? 7.832 21.184 -27.056 1.00 25.73 121 ILE A C 1
ATOM 836 O O . ILE A 1 121 ? 7.150 20.231 -26.660 1.00 28.06 121 ILE A O 1
ATOM 841 N N . ALA A 1 122 ? 9.113 21.328 -26.705 1.00 30.90 122 ALA A N 1
ATOM 842 C CA . ALA A 1 122 ? 9.718 20.406 -25.751 1.00 30.34 122 ALA A CA 1
ATOM 843 C C . ALA A 1 122 ? 9.070 20.507 -24.379 1.00 22.87 122 ALA A C 1
ATOM 844 O O . ALA A 1 122 ? 9.122 19.544 -23.606 1.00 22.51 122 ALA A O 1
ATOM 846 N N . SER A 1 123 ? 8.458 21.648 -24.064 1.00 31.84 123 SER A N 1
ATOM 847 C CA . SER A 1 123 ? 7.715 21.828 -22.824 1.00 31.95 123 SER A CA 1
ATOM 848 C C . SER A 1 123 ? 6.311 21.243 -22.885 1.00 26.77 123 SER A C 1
ATOM 849 O O . SER A 1 123 ? 5.591 21.300 -21.882 1.00 32.29 123 SER A O 1
ATOM 852 N N . HIS A 1 124 ? 5.902 20.688 -24.030 1.00 26.82 124 HIS A N 1
ATOM 853 C CA . HIS A 1 124 ? 4.550 20.160 -24.168 1.00 23.83 124 HIS A CA 1
ATOM 854 C C . HIS A 1 124 ? 4.435 18.805 -23.471 1.00 26.57 124 HIS A C 1
ATOM 855 O O . HIS A 1 124 ? 5.364 17.995 -23.529 1.00 36.15 124 HIS A O 1
ATOM 862 N N . PRO A 1 125 ? 3.309 18.545 -22.802 1.00 27.24 125 PRO A N 1
ATOM 863 C CA . PRO A 1 125 ? 3.136 17.273 -22.085 1.00 31.87 125 PRO A CA 1
ATOM 864 C C . PRO A 1 125 ? 3.308 16.028 -22.944 1.00 30.61 125 PRO A C 1
ATOM 865 O O . PRO A 1 125 ? 4.112 15.152 -22.606 1.00 32.04 125 PRO A O 1
ATOM 869 N N . LEU A 1 126 ? 2.554 15.928 -24.043 1.00 22.46 126 LEU A N 1
ATOM 870 C CA . LEU A 1 126 ? 2.599 14.718 -24.860 1.00 16.38 126 LEU A CA 1
ATOM 871 C C . LEU A 1 126 ? 4.002 14.449 -25.385 1.00 20.80 126 LEU A C 1
ATOM 872 O O . LEU A 1 126 ? 4.422 13.290 -25.487 1.00 27.19 126 LEU A O 1
ATOM 877 N N . ILE A 1 127 ? 4.743 15.506 -25.726 1.00 22.61 127 ILE A N 1
ATOM 878 C CA . ILE A 1 127 ? 6.121 15.331 -26.176 1.00 28.09 127 ILE A CA 1
ATOM 879 C C . ILE A 1 127 ? 6.962 14.725 -25.059 1.00 24.64 127 ILE A C 1
ATOM 880 O O . ILE A 1 127 ? 7.761 13.807 -25.282 1.00 22.26 127 ILE A O 1
ATOM 885 N N . GLN A 1 128 ? 6.779 15.220 -23.834 1.00 24.30 128 GLN A N 1
ATOM 886 C CA . GLN A 1 128 ? 7.412 14.591 -22.679 1.00 29.63 128 GLN A CA 1
ATOM 887 C C . GLN A 1 128 ? 6.853 13.193 -22.451 1.00 31.89 128 GLN A C 1
ATOM 888 O O . GLN A 1 128 ? 7.606 12.242 -22.208 1.00 41.58 128 GLN A O 1
ATOM 894 N N . ALA A 1 129 ? 5.526 13.051 -22.524 1.00 28.16 129 ALA A N 1
ATOM 895 C CA . ALA A 1 129 ? 4.896 11.753 -22.304 1.00 26.40 129 ALA A CA 1
ATOM 896 C C . ALA A 1 129 ? 5.418 10.716 -23.290 1.00 26.23 129 ALA A C 1
ATOM 897 O O . ALA A 1 129 ? 5.841 9.624 -22.896 1.00 28.91 129 ALA A O 1
ATOM 899 N N . TYR A 1 130 ? 5.402 11.044 -24.582 1.00 29.06 130 TYR A N 1
ATOM 900 C CA . TYR A 1 130 ? 5.950 10.144 -25.588 1.00 22.91 130 TYR A CA 1
ATOM 901 C C . TYR A 1 130 ? 7.457 9.975 -25.463 1.00 23.79 130 TYR A C 1
ATOM 902 O O . TYR A 1 130 ? 8.006 9.039 -26.054 1.00 23.74 130 TYR A O 1
ATOM 911 N N . GLY A 1 131 ? 8.130 10.840 -24.710 1.00 23.17 131 GLY A N 1
ATOM 912 C CA . GLY A 1 131 ? 9.582 10.795 -24.638 1.00 16.93 131 GLY A CA 1
ATOM 913 C C . GLY A 1 131 ? 10.239 10.973 -25.983 1.00 24.90 131 GLY A C 1
ATOM 914 O O . GLY A 1 131 ? 11.264 10.334 -26.266 1.00 30.44 131 GLY A O 1
ATOM 915 N N . LEU A 1 132 ? 9.676 11.824 -26.833 1.00 19.24 132 LEU A N 1
ATOM 916 C CA . LEU A 1 132 ? 10.152 11.967 -28.197 1.00 22.55 132 LEU A CA 1
ATOM 917 C C . LEU A 1 132 ? 11.411 12.860 -28.228 1.00 26.13 132 LEU A C 1
ATOM 918 O O . LEU A 1 132 ? 11.314 14.017 -27.803 1.00 25.73 132 LEU A O 1
ATOM 923 N N . PRO A 1 133 ? 12.530 12.360 -28.700 1.00 24.23 133 PRO A N 1
ATOM 924 C CA . PRO A 1 133 ? 13.767 13.189 -28.731 1.00 21.94 133 PRO A CA 1
ATOM 925 C C . PRO A 1 133 ? 13.725 14.176 -29.860 1.00 25.81 133 PRO A C 1
ATOM 926 O O . PRO A 1 133 ? 13.581 13.809 -31.039 1.00 31.50 133 PRO A O 1
ATOM 930 N N . LEU A 1 134 ? 13.860 15.463 -29.537 1.00 18.44 134 LEU A N 1
ATOM 931 C CA . LEU A 1 134 ? 13.801 16.539 -30.511 1.00 16.79 134 LEU A CA 1
ATOM 932 C C . LEU A 1 134 ? 14.942 17.402 -31.028 1.00 17.58 134 LEU A C 1
ATOM 933 O O . LEU A 1 134 ? 15.349 18.364 -30.368 1.00 19.39 134 LEU A O 1
ATOM 938 N N . ASP A 1 135 ? 15.453 17.056 -32.207 1.00 24.31 135 ASP A N 1
ATOM 939 C CA . ASP A 1 135 ? 16.746 17.490 -32.720 1.00 26.27 135 ASP A CA 1
ATOM 940 C C . ASP A 1 135 ? 16.587 18.104 -34.104 1.00 26.12 135 ASP A C 1
ATOM 941 O O . ASP A 1 135 ? 16.568 19.330 -34.249 1.00 23.41 135 ASP A O 1
ATOM 946 N N . ASP A 1 136 ? 16.465 17.257 -35.122 1.00 30.64 136 ASP A N 1
ATOM 947 C CA . ASP A 1 136 ? 16.351 17.715 -36.496 1.00 20.95 136 ASP A CA 1
ATOM 948 C C . ASP A 1 136 ? 14.921 18.158 -36.796 1.00 24.77 136 ASP A C 1
ATOM 949 O O . ASP A 1 136 ? 14.021 18.076 -35.954 1.00 22.89 136 ASP A O 1
ATOM 954 N N . ALA A 1 137 ? 14.710 18.633 -38.026 1.00 25.37 137 ALA A N 1
ATOM 955 C CA . ALA A 1 137 ? 13.389 19.110 -38.419 1.00 25.97 137 ALA A CA 1
ATOM 956 C C . ALA A 1 137 ? 12.375 17.976 -38.487 1.00 27.14 137 ALA A C 1
ATOM 957 O O . ALA A 1 137 ? 11.214 18.170 -38.115 1.00 26.60 137 ALA A O 1
ATOM 959 N N . LYS A 1 138 ? 12.792 16.791 -38.944 1.00 23.89 138 LYS A N 1
ATOM 960 C CA . LYS A 1 138 ? 11.869 15.663 -39.038 1.00 22.82 138 LYS A CA 1
ATOM 961 C C . LYS A 1 138 ? 11.283 15.293 -37.681 1.00 26.15 138 LYS A C 1
ATOM 962 O O . LYS A 1 138 ? 10.124 14.871 -37.601 1.00 28.04 138 LYS A O 1
ATOM 968 N N . SER A 1 139 ? 12.064 15.440 -36.609 1.00 24.77 139 SER A N 1
ATOM 969 C CA . SER A 1 139 ? 11.576 15.096 -35.278 1.00 18.53 139 SER A CA 1
ATOM 970 C C . SER A 1 139 ? 10.614 16.143 -34.732 1.00 24.34 139 SER A C 1
ATOM 971 O O . SER A 1 139 ? 9.676 15.799 -34.004 1.00 24.91 139 SER A O 1
ATOM 974 N N . VAL A 1 140 ? 10.832 17.416 -35.064 1.00 25.23 140 VAL A N 1
ATOM 975 C CA . VAL A 1 140 ? 9.945 18.466 -34.576 1.00 23.56 140 VAL A CA 1
ATOM 976 C C . VAL A 1 140 ? 8.594 18.393 -35.278 1.00 18.07 140 VAL A C 1
ATOM 977 O O . VAL A 1 140 ? 7.551 18.648 -34.666 1.00 19.78 140 VAL A O 1
ATOM 981 N N . ARG A 1 141 ? 8.582 18.030 -36.565 1.00 21.24 141 ARG A N 1
ATOM 982 C CA . ARG A 1 141 ? 7.307 17.842 -37.254 1.00 23.29 141 ARG A CA 1
ATOM 983 C C . ARG A 1 141 ? 6.460 16.768 -36.575 1.00 24.74 141 ARG A C 1
ATOM 984 O O . ARG A 1 141 ? 5.260 16.965 -36.358 1.00 19.56 141 ARG A O 1
ATOM 992 N N . LEU A 1 142 ? 7.078 15.641 -36.204 1.00 20.11 142 LEU A N 1
ATOM 993 C CA . LEU A 1 142 ? 6.361 14.588 -35.488 1.00 19.87 142 LEU A CA 1
ATOM 994 C C . LEU A 1 142 ? 5.943 15.039 -34.105 1.00 19.16 142 LEU A C 1
ATOM 995 O O . LEU A 1 142 ? 4.951 14.548 -33.561 1.00 21.88 142 LEU A O 1
ATOM 1000 N N . ALA A 1 143 ? 6.718 15.935 -33.501 1.00 23.73 143 ALA A N 1
ATOM 1001 C CA . ALA A 1 143 ? 6.292 16.573 -32.263 1.00 18.40 143 ALA A CA 1
ATOM 1002 C C . ALA A 1 143 ? 5.028 17.387 -32.480 1.00 16.63 143 ALA A C 1
ATOM 1003 O O . ALA A 1 143 ? 4.117 17.374 -31.645 1.00 24.61 143 ALA A O 1
ATOM 1005 N N . ILE A 1 144 ? 4.950 18.089 -33.612 1.00 20.79 144 ILE A N 1
ATOM 1006 C CA . ILE A 1 144 ? 3.742 18.830 -33.954 1.00 23.37 144 ILE A CA 1
ATOM 1007 C C . ILE A 1 144 ? 2.575 17.880 -34.182 1.00 18.93 144 ILE A C 1
ATOM 1008 O O . ILE A 1 144 ? 1.419 18.228 -33.913 1.00 19.69 144 ILE A O 1
ATOM 1013 N N . MET A 1 145 ? 2.853 16.664 -34.658 1.00 16.88 145 MET A N 1
ATOM 1014 C CA . MET A 1 145 ? 1.787 15.738 -35.025 1.00 15.43 145 MET A CA 1
ATOM 1015 C C . MET A 1 145 ? 1.128 15.086 -33.817 1.00 18.71 145 MET A C 1
ATOM 1016 O O . MET A 1 145 ? -0.056 14.738 -33.885 1.00 21.10 145 MET A O 1
ATOM 1021 N N . LEU A 1 146 ? 1.869 14.907 -32.722 1.00 15.90 146 LEU A N 1
ATOM 1022 C CA . LEU A 1 146 ? 1.381 14.135 -31.582 1.00 12.22 146 LEU A CA 1
ATOM 1023 C C . LEU A 1 146 ? 0.044 14.667 -31.081 1.00 14.80 146 LEU A C 1
ATOM 1024 O O . LEU A 1 146 ? -0.117 15.867 -30.847 1.00 14.76 146 LEU A O 1
ATOM 1029 N N . GLY A 1 147 ? -0.916 13.756 -30.919 1.00 19.43 147 GLY A N 1
ATOM 1030 C CA . GLY A 1 147 ? -2.254 14.103 -30.489 1.00 16.33 147 GLY A CA 1
ATOM 1031 C C . GLY A 1 147 ? -3.185 14.571 -31.586 1.00 18.40 147 GLY A C 1
ATOM 1032 O O . GLY A 1 147 ? -4.355 14.856 -31.301 1.00 18.63 147 GLY A O 1
ATOM 1033 N N . GLY A 1 148 ? -2.714 14.649 -32.828 1.00 15.52 148 GLY A N 1
ATOM 1034 C CA . GLY A 1 148 ? -3.525 15.206 -33.891 1.00 15.27 148 GLY A CA 1
ATOM 1035 C C . GLY A 1 148 ? -4.463 14.190 -34.517 1.00 17.61 148 GLY A C 1
ATOM 1036 O O . GLY A 1 148 ? -4.193 12.990 -34.555 1.00 21.35 148 GLY A O 1
ATOM 1037 N N . SER A 1 149 ? -5.591 14.697 -35.014 1.00 19.61 149 SER A N 1
ATOM 1038 C CA . SER A 1 149 ? -6.538 13.881 -35.761 1.00 23.46 149 SER A CA 1
ATOM 1039 C C . SER A 1 149 ? -5.863 13.357 -37.021 1.00 19.18 149 SER A C 1
ATOM 1040 O O . SER A 1 149 ? -5.837 14.037 -38.051 1.00 26.82 149 SER A O 1
ATOM 1043 N N . LEU A 1 150 ? -5.315 12.146 -36.939 1.00 21.79 150 LEU A N 1
ATOM 1044 C CA . LEU A 1 150 ? -4.437 11.652 -37.996 1.00 19.56 150 LEU A CA 1
ATOM 1045 C C . LEU A 1 150 ? -5.108 11.495 -39.359 1.00 20.44 150 LEU A C 1
ATOM 1046 O O . LEU A 1 150 ? -4.439 11.772 -40.370 1.00 18.40 150 LEU A O 1
ATOM 1051 N N . PRO A 1 151 ? -6.368 11.053 -39.480 1.00 15.14 151 PRO A N 1
ATOM 1052 C CA . PRO A 1 151 ? -6.960 10.959 -40.829 1.00 18.23 151 PRO A CA 1
ATOM 1053 C C . PRO A 1 151 ? -6.999 12.284 -41.576 1.00 26.36 151 PRO A C 1
ATOM 1054 O O . PRO A 1 151 ? -6.598 12.340 -42.747 1.00 23.19 151 PRO A O 1
ATOM 1058 N N . LEU A 1 152 ? -7.472 13.355 -40.930 1.00 28.78 152 LEU A N 1
ATOM 1059 C CA . LEU A 1 152 ? -7.586 14.646 -41.606 1.00 19.39 152 LEU A CA 1
ATOM 1060 C C . LEU A 1 152 ? -6.240 15.125 -42.134 1.00 15.90 152 LEU A C 1
ATOM 1061 O O . LEU A 1 152 ? -6.151 15.643 -43.253 1.00 20.47 152 LEU A O 1
ATOM 1066 N N . ILE A 1 153 ? -5.180 14.962 -41.340 1.00 17.25 153 ILE A N 1
ATOM 1067 C CA . ILE A 1 153 ? -3.866 15.440 -41.755 1.00 22.92 153 ILE A CA 1
ATOM 1068 C C . ILE A 1 153 ? -3.307 14.583 -42.882 1.00 20.61 153 ILE A C 1
ATOM 1069 O O . ILE A 1 153 ? -2.582 15.083 -43.753 1.00 23.12 153 ILE A O 1
ATOM 1074 N N . ALA A 1 154 ? -3.635 13.289 -42.894 1.00 22.85 154 ALA A N 1
ATOM 1075 C CA . ALA A 1 154 ? -3.141 12.403 -43.943 1.00 22.80 154 ALA A CA 1
ATOM 1076 C C . ALA A 1 154 ? -3.595 12.856 -45.324 1.00 23.30 154 ALA A C 1
ATOM 1077 O O . ALA A 1 154 ? -2.895 12.623 -46.316 1.00 24.69 154 ALA A O 1
ATOM 1079 N N . SER A 1 155 ? -4.752 13.517 -45.406 1.00 26.05 155 SER A N 1
ATOM 1080 C CA . SER A 1 155 ? -5.293 13.950 -46.688 1.00 27.26 155 SER A CA 1
ATOM 1081 C C . SER A 1 155 ? -4.472 15.058 -47.332 1.00 21.88 155 SER A C 1
ATOM 1082 O O . SER A 1 155 ? -4.642 15.321 -48.527 1.00 20.46 155 SER A O 1
ATOM 1085 N N . VAL A 1 156 ? -3.600 15.710 -46.580 1.00 22.87 156 VAL A N 1
ATOM 1086 C CA . VAL A 1 156 ? -2.779 16.794 -47.104 1.00 23.89 156 VAL A CA 1
ATOM 1087 C C . VAL A 1 156 ? -1.524 16.204 -47.733 1.00 23.85 156 VAL A C 1
ATOM 1088 O O . VAL A 1 156 ? -0.929 15.259 -47.200 1.00 21.95 156 VAL A O 1
ATOM 1092 N N . ASP A 1 157 ? -1.125 16.757 -48.876 1.00 16.74 157 ASP A N 1
ATOM 1093 C CA . ASP A 1 157 ? 0.002 16.213 -49.622 1.00 18.33 157 ASP A CA 1
ATOM 1094 C C . ASP A 1 157 ? 1.296 16.356 -48.831 1.00 25.75 157 ASP A C 1
ATOM 1095 O O . ASP A 1 157 ? 1.505 17.344 -48.121 1.00 28.13 157 ASP A O 1
ATOM 1100 N N . SER A 1 158 ? 2.166 15.353 -48.964 1.00 28.65 158 SER A N 1
ATOM 1101 C CA . SER A 1 158 ? 3.431 15.143 -48.267 1.00 22.02 158 SER A CA 1
ATOM 1102 C C . SER A 1 158 ? 3.218 14.698 -46.821 1.00 20.63 158 SER A C 1
ATOM 1103 O O . SER A 1 158 ? 4.190 14.335 -46.158 1.00 36.71 158 SER A O 1
ATOM 1106 N N . PHE A 1 159 ? 1.987 14.703 -46.311 1.00 21.60 159 PHE A N 1
ATOM 1107 C CA . PHE A 1 159 ? 1.709 14.281 -44.945 1.00 25.45 159 PHE A CA 1
ATOM 1108 C C . PHE A 1 159 ? 1.293 12.821 -44.844 1.00 18.97 159 PHE A C 1
ATOM 1109 O O . PHE A 1 159 ? 1.163 12.309 -43.727 1.00 20.27 159 PHE A O 1
ATOM 1117 N N . GLU A 1 160 ? 1.077 12.147 -45.977 1.00 20.83 160 GLU A N 1
ATOM 1118 C CA . GLU A 1 160 ? 0.595 10.769 -45.953 1.00 22.44 160 GLU A CA 1
ATOM 1119 C C . GLU A 1 160 ? 1.531 9.868 -45.159 1.00 20.88 160 GLU A C 1
ATOM 1120 O O . GLU A 1 160 ? 1.091 9.092 -44.304 1.00 22.36 160 GLU A O 1
ATOM 1126 N N . MET A 1 161 ? 2.835 9.969 -45.421 1.00 20.28 161 MET A N 1
ATOM 1127 C CA . MET A 1 161 ? 3.786 9.080 -44.765 1.00 16.45 161 MET A CA 1
ATOM 1128 C C . MET A 1 161 ? 3.904 9.384 -43.277 1.00 16.39 161 MET A C 1
ATOM 1129 O O . MET A 1 161 ? 3.955 8.462 -42.456 1.00 20.07 161 MET A O 1
ATOM 1134 N N . ILE A 1 162 ? 3.943 10.666 -42.905 1.00 22.66 162 ILE A N 1
ATOM 1135 C CA . ILE A 1 162 ? 4.123 11.004 -41.496 1.00 17.99 162 ILE A CA 1
ATOM 1136 C C . ILE A 1 162 ? 2.886 10.637 -40.684 1.00 15.60 162 ILE A C 1
ATOM 1137 O O . ILE A 1 162 ? 2.996 10.276 -39.506 1.00 14.39 162 ILE A O 1
ATOM 1142 N N . SER A 1 163 ? 1.700 10.698 -41.292 1.00 19.20 163 SER A N 1
ATOM 1143 C CA . SER A 1 163 ? 0.478 10.392 -40.558 1.00 18.13 163 SER A CA 1
ATOM 1144 C C . SER A 1 163 ? 0.262 8.890 -40.434 1.00 20.29 163 SER A C 1
ATOM 1145 O O . SER A 1 163 ? -0.233 8.416 -39.406 1.00 24.12 163 SER A O 1
ATOM 1148 N N . VAL A 1 164 ? 0.628 8.125 -41.464 1.00 20.89 164 VAL A N 1
ATOM 1149 C CA . VAL A 1 164 ? 0.426 6.681 -41.404 1.00 22.98 164 VAL A CA 1
ATOM 1150 C C . VAL A 1 164 ? 1.442 6.036 -40.468 1.00 17.47 164 VAL A C 1
ATOM 1151 O O . VAL A 1 164 ? 1.116 5.098 -39.730 1.00 16.82 164 VAL A O 1
ATOM 1155 N N . VAL A 1 165 ? 2.679 6.539 -40.461 1.00 21.29 165 VAL A N 1
ATOM 1156 C CA . VAL A 1 165 ? 3.720 5.934 -39.636 1.00 20.29 165 VAL A CA 1
ATOM 1157 C C . VAL A 1 165 ? 3.469 6.219 -38.161 1.00 21.03 165 VAL A C 1
ATOM 1158 O O . VAL A 1 165 ? 3.615 5.333 -37.310 1.00 19.49 165 VAL A O 1
ATOM 1162 N N . LEU A 1 166 ? 3.086 7.455 -37.832 1.00 21.24 166 LEU A N 1
ATOM 1163 C CA . LEU A 1 166 ? 2.726 7.760 -36.452 1.00 19.92 166 LEU A CA 1
ATOM 1164 C C . LEU A 1 166 ? 1.509 6.953 -36.017 1.00 19.85 166 LEU A C 1
ATOM 1165 O O . LEU A 1 166 ? 1.460 6.452 -34.888 1.00 21.89 166 LEU A O 1
ATOM 1170 N N . ALA A 1 167 ? 0.521 6.806 -36.906 1.00 18.73 167 ALA A N 1
ATOM 1171 C CA . ALA A 1 167 ? -0.641 5.980 -36.591 1.00 18.92 167 ALA A CA 1
ATOM 1172 C C . ALA A 1 167 ? -0.239 4.542 -36.295 1.00 19.91 167 ALA A C 1
ATOM 1173 O O . ALA A 1 167 ? -0.874 3.877 -35.469 1.00 20.85 167 ALA A O 1
ATOM 1175 N N . ILE A 1 168 ? 0.811 4.051 -36.953 1.00 20.40 168 ILE A N 1
ATOM 1176 C CA . ILE A 1 168 ? 1.310 2.709 -36.675 1.00 22.16 168 ILE A CA 1
ATOM 1177 C C . ILE A 1 168 ? 2.069 2.682 -35.354 1.00 23.38 168 ILE A C 1
ATOM 1178 O O . ILE A 1 168 ? 1.935 1.737 -34.568 1.00 20.91 168 ILE A O 1
ATOM 1183 N N . TYR A 1 169 ? 2.872 3.715 -35.086 1.00 21.03 169 TYR A N 1
ATOM 1184 C CA . TYR A 1 169 ? 3.568 3.800 -33.806 1.00 22.90 169 TYR A CA 1
ATOM 1185 C C . TYR A 1 169 ? 2.581 3.898 -32.652 1.00 24.16 169 TYR A C 1
ATOM 1186 O O . TYR A 1 169 ? 2.818 3.344 -31.572 1.00 25.73 169 TYR A O 1
ATOM 1195 N N . GLN A 1 170 ? 1.463 4.597 -32.862 1.00 20.84 170 GLN A N 1
ATOM 1196 C CA . GLN A 1 170 ? 0.443 4.679 -31.824 1.00 19.80 170 GLN A CA 1
ATOM 1197 C C . GLN A 1 170 ? -0.269 3.349 -31.629 1.00 17.34 170 GLN A C 1
ATOM 1198 O O . GLN A 1 170 ? -0.803 3.091 -30.547 1.00 26.59 170 GLN A O 1
ATOM 1204 N N . ASP A 1 171 ? -0.297 2.497 -32.656 1.00 19.95 171 ASP A N 1
ATOM 1205 C CA . ASP A 1 171 ? -0.887 1.173 -32.497 1.00 30.44 171 ASP A CA 1
ATOM 1206 C C . ASP A 1 171 ? 0.102 0.179 -31.902 1.00 33.20 171 ASP A C 1
ATOM 1207 O O . ASP A 1 171 ? -0.302 -0.717 -31.151 1.00 38.51 171 ASP A O 1
ATOM 1212 N N . ALA A 1 172 ? 1.389 0.323 -32.218 1.00 26.50 172 ALA A N 1
ATOM 1213 C CA . ALA A 1 172 ? 2.413 -0.574 -31.700 1.00 29.51 172 ALA A CA 1
ATOM 1214 C C . ALA A 1 172 ? 2.584 -0.397 -30.197 1.00 31.83 172 ALA A C 1
ATOM 1215 O O . ALA A 1 172 ? 2.202 -1.274 -29.415 1.00 40.49 172 ALA A O 1
ATOM 1217 N N . LYS A 1 173 ? 3.153 0.734 -29.786 1.00 33.53 173 LYS A N 1
ATOM 1218 C CA . LYS A 1 173 ? 3.382 1.035 -28.373 1.00 37.47 173 LYS A CA 1
ATOM 1219 C C . LYS A 1 173 ? 2.194 1.737 -27.733 1.00 30.16 173 LYS A C 1
ATOM 1220 O O . LYS A 1 173 ? 2.370 2.710 -26.993 1.00 31.62 173 LYS A O 1
ATOM 1226 N N . TYR A 1 174 ? 0.971 1.262 -27.990 1.00 27.58 174 TYR A N 1
ATOM 1227 C CA . TYR A 1 174 ? -0.214 1.989 -27.547 1.00 27.08 174 TYR A CA 1
ATOM 1228 C C . TYR A 1 174 ? -0.330 2.027 -26.029 1.00 35.91 174 TYR A C 1
ATOM 1229 O O . TYR A 1 174 ? -0.921 2.963 -25.478 1.00 37.79 174 TYR A O 1
ATOM 1238 N N . LYS A 1 175 ? 0.223 1.031 -25.335 1.00 43.15 175 LYS A N 1
ATOM 1239 C CA . LYS A 1 175 ? 0.151 1.042 -23.879 1.00 40.78 175 LYS A CA 1
ATOM 1240 C C . LYS A 1 175 ? 1.269 1.879 -23.271 1.00 37.33 175 LYS A C 1
ATOM 1241 O O . LYS A 1 175 ? 1.050 2.580 -22.277 1.00 42.88 175 LYS A O 1
ATOM 1247 N N . ASP A 1 176 ? 2.469 1.824 -23.858 1.00 40.73 176 ASP A N 1
ATOM 1248 C CA . ASP A 1 176 ? 3.566 2.662 -23.380 1.00 36.67 176 ASP A CA 1
ATOM 1249 C C . ASP A 1 176 ? 3.232 4.143 -23.502 1.00 38.74 176 ASP A C 1
ATOM 1250 O O . ASP A 1 176 ? 3.772 4.965 -22.753 1.00 38.23 176 ASP A O 1
ATOM 1255 N N . LEU A 1 177 ? 2.347 4.500 -24.430 1.00 42.47 177 LEU A N 1
ATOM 1256 C CA . LEU A 1 177 ? 1.928 5.878 -24.633 1.00 35.65 177 LEU A CA 1
ATOM 1257 C C . LEU A 1 177 ? 0.635 6.209 -23.898 1.00 34.72 177 LEU A C 1
ATOM 1258 O O . LEU A 1 177 ? 0.012 7.234 -24.190 1.00 43.07 177 LEU A O 1
ATOM 1263 N N . GLY A 1 178 ? 0.219 5.361 -22.958 1.00 33.21 178 GLY A N 1
ATOM 1264 C CA . GLY A 1 178 ? -0.966 5.606 -22.160 1.00 30.49 178 GLY A CA 1
ATOM 1265 C C . GLY A 1 178 ? -2.268 5.683 -22.922 1.00 36.68 178 GLY A C 1
ATOM 1266 O O . GLY A 1 178 ? -3.256 6.181 -22.374 1.00 42.09 178 GLY A O 1
ATOM 1267 N N . ILE A 1 179 ? -2.311 5.203 -24.160 1.00 35.63 179 ILE A N 1
ATOM 1268 C CA . ILE A 1 179 ? -3.521 5.300 -24.970 1.00 34.54 179 ILE A CA 1
ATOM 1269 C C . ILE A 1 179 ? -4.522 4.253 -24.505 1.00 38.45 179 ILE A C 1
ATOM 1270 O O . ILE A 1 179 ? -4.201 3.062 -24.411 1.00 47.06 179 ILE A O 1
ATOM 1275 N N . ASP A 1 180 ? -5.740 4.696 -24.207 1.00 27.00 180 ASP A N 1
ATOM 1276 C CA . ASP A 1 180 ? -6.824 3.819 -23.789 1.00 37.33 180 ASP A CA 1
ATOM 1277 C C . ASP A 1 180 ? -7.691 3.520 -25.006 1.00 37.92 180 ASP A C 1
ATOM 1278 O O . ASP A 1 180 ? -8.253 4.437 -25.615 1.00 44.60 180 ASP A O 1
ATOM 1283 N N . GLN A 1 181 ? -7.791 2.236 -25.363 1.00 38.44 181 GLN A N 1
ATOM 1284 C CA . GLN A 1 181 ? -8.522 1.847 -26.564 1.00 34.05 181 GLN A CA 1
ATOM 1285 C C . GLN A 1 181 ? -10.023 2.082 -26.441 1.00 45.25 181 GLN A C 1
ATOM 1286 O O . GLN A 1 181 ? -10.717 2.110 -27.464 1.00 47.47 181 GLN A O 1
ATOM 1292 N N . LYS A 1 182 ? -10.541 2.247 -25.222 1.00 41.44 182 LYS A N 1
ATOM 1293 C CA . LYS A 1 182 ? -11.937 2.644 -25.075 1.00 43.59 182 LYS A CA 1
ATOM 1294 C C . LYS A 1 182 ? -12.168 4.050 -25.613 1.00 46.73 182 LYS A C 1
ATOM 1295 O O . LYS A 1 182 ? -13.249 4.345 -26.137 1.00 56.12 182 LYS A O 1
ATOM 1301 N N . LYS A 1 183 ? -11.165 4.920 -25.502 1.00 43.93 183 LYS A N 1
ATOM 1302 C CA . LYS A 1 183 ? -11.263 6.296 -25.972 1.00 44.05 183 LYS A CA 1
ATOM 1303 C C . LYS A 1 183 ? -10.745 6.462 -27.396 1.00 40.92 183 LYS A C 1
ATOM 1304 O O . LYS A 1 183 ? -11.362 7.169 -28.200 1.00 49.29 183 LYS A O 1
ATOM 1310 N N . TYR A 1 184 ? -9.624 5.821 -27.725 1.00 35.98 184 TYR A N 1
ATOM 1311 C CA . TYR A 1 184 ? -8.985 5.954 -29.032 1.00 33.86 184 TYR A CA 1
ATOM 1312 C C . TYR A 1 184 ? -8.648 4.562 -29.549 1.00 29.45 184 TYR A C 1
ATOM 1313 O O . TYR A 1 184 ? -7.688 3.940 -29.084 1.00 27.98 184 TYR A O 1
ATOM 1322 N N . ASP A 1 185 ? -9.438 4.073 -30.503 1.00 33.77 185 ASP A N 1
ATOM 1323 C CA . ASP A 1 185 ? -9.162 2.794 -31.151 1.00 36.16 185 ASP A CA 1
ATOM 1324 C C . ASP A 1 185 ? -8.010 2.998 -32.127 1.00 33.77 185 ASP A C 1
ATOM 1325 O O . ASP A 1 185 ? -8.148 3.720 -33.120 1.00 38.50 185 ASP A O 1
ATOM 1330 N N . THR A 1 186 ? -6.873 2.358 -31.849 1.00 29.58 186 THR A N 1
ATOM 1331 C CA . THR A 1 186 ? -5.665 2.628 -32.623 1.00 31.56 186 THR A CA 1
ATOM 1332 C C . THR A 1 186 ? -5.760 2.045 -34.030 1.00 31.54 186 THR A C 1
ATOM 1333 O O . THR A 1 186 ? -5.442 2.723 -35.014 1.00 31.71 186 THR A O 1
ATOM 1337 N N . ARG A 1 187 ? -6.192 0.786 -34.149 1.00 32.41 187 ARG A N 1
ATOM 1338 C CA . ARG A 1 187 ? -6.304 0.182 -35.474 1.00 33.48 187 ARG A CA 1
ATOM 1339 C C . ARG A 1 187 ? -7.430 0.811 -36.285 1.00 29.55 187 ARG A C 1
ATOM 1340 O O . ARG A 1 187 ? -7.345 0.866 -37.517 1.00 35.31 187 ARG A O 1
ATOM 1348 N N . GLU A 1 188 ? -8.489 1.282 -35.622 1.00 29.40 188 GLU A N 1
ATOM 1349 C CA . GLU A 1 188 ? -9.533 2.019 -36.327 1.00 31.82 188 GLU A CA 1
ATOM 1350 C C . GLU A 1 188 ? -8.977 3.303 -36.928 1.00 32.62 188 GLU A C 1
ATOM 1351 O O . GLU A 1 188 ? -9.281 3.651 -38.075 1.00 30.21 188 GLU A O 1
ATOM 1357 N N . ALA A 1 189 ? -8.157 4.022 -36.158 1.00 33.76 189 ALA A N 1
ATOM 1358 C CA . ALA A 1 189 ? -7.525 5.233 -36.671 1.00 28.03 189 ALA A CA 1
ATOM 1359 C C . ALA A 1 189 ? -6.635 4.918 -37.864 1.00 25.45 189 ALA A C 1
ATOM 1360 O O . ALA A 1 189 ? -6.715 5.578 -38.906 1.00 20.33 189 ALA A O 1
ATOM 1362 N N . LEU A 1 190 ? -5.783 3.897 -37.733 1.00 23.28 190 LEU A N 1
ATOM 1363 C CA . LEU A 1 190 ? -4.905 3.520 -38.835 1.00 23.08 190 LEU A CA 1
ATOM 1364 C C . LEU A 1 190 ? -5.702 3.073 -40.054 1.00 26.01 190 LEU A C 1
ATOM 1365 O O . LEU A 1 190 ? -5.286 3.321 -41.192 1.00 25.82 190 LEU A O 1
ATOM 1370 N N . GLY A 1 191 ? -6.849 2.426 -39.840 1.00 29.22 191 GLY A N 1
ATOM 1371 C CA . GLY A 1 191 ? -7.705 2.077 -40.962 1.00 26.43 191 GLY A CA 1
ATOM 1372 C C . GLY A 1 191 ? -8.266 3.299 -41.661 1.00 24.25 191 GLY A C 1
ATOM 1373 O O . GLY A 1 191 ? -8.349 3.338 -42.892 1.00 22.94 191 GLY A O 1
ATOM 1374 N N . LYS A 1 192 ? -8.657 4.315 -40.887 1.00 26.76 192 LYS A N 1
ATOM 1375 C CA . LYS A 1 192 ? -9.117 5.566 -41.480 1.00 26.71 192 LYS A CA 1
ATOM 1376 C C . LYS A 1 192 ? -8.003 6.246 -42.266 1.00 26.53 192 LYS A C 1
ATOM 1377 O O . LYS A 1 192 ? -8.231 6.746 -43.374 1.00 33.71 192 LYS A O 1
ATOM 1383 N N . VAL A 1 193 ? -6.791 6.279 -41.704 1.00 20.04 193 VAL A N 1
ATOM 1384 C CA . VAL A 1 193 ? -5.667 6.916 -42.386 1.00 17.52 193 VAL A CA 1
ATOM 1385 C C . VAL A 1 193 ? -5.372 6.207 -43.701 1.00 20.48 193 VAL A C 1
ATOM 1386 O O . VAL A 1 193 ? -5.055 6.846 -44.711 1.00 26.04 193 VAL A O 1
ATOM 1390 N N . CYS A 1 194 ? -5.479 4.877 -43.713 1.00 26.53 194 CYS A N 1
ATOM 1391 C CA . CYS A 1 194 ? -5.264 4.135 -44.951 1.00 28.49 194 CYS A CA 1
ATOM 1392 C C . CYS A 1 194 ? -6.391 4.384 -45.945 1.00 34.85 194 CYS A C 1
ATOM 1393 O O . CYS A 1 194 ? -6.149 4.469 -47.155 1.00 45.19 194 CYS A O 1
ATOM 1396 N N . THR A 1 195 ? -7.628 4.499 -45.456 1.00 30.53 195 THR A N 1
ATOM 1397 C CA . THR A 1 195 ? -8.748 4.785 -46.348 1.00 29.27 195 THR A CA 1
ATOM 1398 C C . THR A 1 195 ? -8.611 6.167 -46.971 1.00 31.23 195 THR A C 1
ATOM 1399 O O . THR A 1 195 ? -8.919 6.360 -48.153 1.00 42.56 195 THR A O 1
ATOM 1403 N N . VAL A 1 196 ? -8.135 7.139 -46.192 1.00 28.32 196 VAL A N 1
ATOM 1404 C CA . VAL A 1 196 ? -7.911 8.480 -46.722 1.00 24.58 196 VAL A CA 1
ATOM 1405 C C . VAL A 1 196 ? -6.818 8.451 -47.785 1.00 31.47 196 VAL A C 1
ATOM 1406 O O . VAL A 1 196 ? -6.966 9.028 -48.870 1.00 31.97 196 VAL A O 1
ATOM 1410 N N . LEU A 1 197 ? -5.708 7.767 -47.492 1.00 24.74 197 LEU A N 1
ATOM 1411 C CA . LEU A 1 197 ? -4.601 7.702 -48.442 1.00 23.39 197 LEU A CA 1
ATOM 1412 C C . LEU A 1 197 ? -5.028 7.050 -49.750 1.00 29.19 197 LEU A C 1
ATOM 1413 O O . LEU A 1 197 ? -4.677 7.529 -50.834 1.00 30.01 197 LEU A O 1
ATOM 1418 N N . LYS A 1 198 ? -5.783 5.952 -49.668 1.00 35.95 198 LYS A N 1
ATOM 1419 C CA . LYS A 1 198 ? -6.266 5.296 -50.878 1.00 33.14 198 LYS A CA 1
ATOM 1420 C C . LYS A 1 198 ? -7.226 6.198 -51.644 1.00 34.01 198 LYS A C 1
ATOM 1421 O O . LYS A 1 198 ? -7.217 6.217 -52.880 1.00 32.69 198 LYS A O 1
ATOM 1427 N N . SER A 1 199 ? -8.055 6.961 -50.923 1.00 34.15 199 SER A N 1
ATOM 1428 C CA . SER A 1 199 ? -8.990 7.876 -51.571 1.00 34.98 199 SER A CA 1
ATOM 1429 C C . SER A 1 199 ? -8.274 8.865 -52.481 1.00 41.02 199 SER A C 1
ATOM 1430 O O . SER A 1 199 ? -8.818 9.267 -53.515 1.00 44.93 199 SER A O 1
ATOM 1433 N N . LYS A 1 200 ? -7.060 9.271 -52.114 1.00 40.13 200 LYS A N 1
ATOM 1434 C CA . LYS A 1 200 ? -6.247 10.139 -52.953 1.00 31.31 200 LYS A CA 1
ATOM 1435 C C . LYS A 1 200 ? -5.473 9.373 -54.015 1.00 30.06 200 LYS A C 1
ATOM 1436 O O . LYS A 1 200 ? -4.731 9.996 -54.783 1.00 32.22 200 LYS A O 1
ATOM 1442 N N . ALA A 1 201 ? -5.622 8.049 -54.070 1.00 28.11 201 ALA A N 1
ATOM 1443 C CA . ALA A 1 201 ? -4.815 7.177 -54.920 1.00 28.00 201 ALA A CA 1
ATOM 1444 C C . ALA A 1 201 ? -3.326 7.329 -54.641 1.00 33.30 201 ALA A C 1
ATOM 1445 O O . ALA A 1 201 ? -2.495 7.112 -55.536 1.00 36.38 201 ALA A O 1
ATOM 1447 N N . PHE A 1 202 ? -2.975 7.695 -53.407 1.00 30.64 202 PHE A N 1
ATOM 1448 C CA . PHE A 1 202 ? -1.575 7.893 -53.049 1.00 28.34 202 PHE A CA 1
ATOM 1449 C C . PHE A 1 202 ? -0.790 6.589 -53.188 1.00 23.03 202 PHE A C 1
ATOM 1450 O O . PHE A 1 202 ? -1.303 5.507 -52.909 1.00 30.67 202 PHE A O 1
ATOM 1458 N N . GLU A 1 203 ? 0.457 6.687 -53.640 1.00 22.31 203 GLU A N 1
ATOM 1459 C CA . GLU A 1 203 ? 1.298 5.530 -53.901 1.00 31.34 203 GLU A CA 1
ATOM 1460 C C . GLU A 1 203 ? 2.430 5.498 -52.883 1.00 29.64 203 GLU A C 1
ATOM 1461 O O . GLU A 1 203 ? 3.167 6.479 -52.727 1.00 24.20 203 GLU A O 1
ATOM 1467 N N . MET A 1 204 ? 2.561 4.371 -52.185 1.00 26.64 204 MET A N 1
ATOM 1468 C CA . MET A 1 204 ? 3.691 4.155 -51.275 1.00 32.49 204 MET A CA 1
ATOM 1469 C C . MET A 1 204 ? 4.903 3.638 -52.057 1.00 30.28 204 MET A C 1
ATOM 1470 O O . MET A 1 204 ? 5.368 2.506 -51.893 1.00 37.77 204 MET A O 1
ATOM 1475 N N . ASN A 1 205 ? 5.398 4.493 -52.950 1.00 25.81 205 ASN A N 1
ATOM 1476 C CA . ASN A 1 205 ? 6.619 4.193 -53.675 1.00 32.66 205 ASN A CA 1
ATOM 1477 C C . ASN A 1 205 ? 7.792 4.114 -52.698 1.00 37.60 205 ASN A C 1
ATOM 1478 O O . ASN A 1 205 ? 7.710 4.546 -51.543 1.00 38.89 205 ASN A O 1
ATOM 1483 N N . GLU A 1 206 ? 8.904 3.559 -53.185 1.00 45.22 206 GLU A N 1
ATOM 1484 C CA . GLU A 1 206 ? 10.057 3.333 -52.319 1.00 44.58 206 GLU A CA 1
ATOM 1485 C C . GLU A 1 206 ? 10.581 4.632 -51.720 1.00 42.42 206 GLU A C 1
ATOM 1486 O O . GLU A 1 206 ? 11.102 4.630 -50.598 1.00 35.33 206 GLU A O 1
ATOM 1492 N N . ASP A 1 207 ? 10.455 5.746 -52.444 1.00 48.58 207 ASP A N 1
ATOM 1493 C CA . ASP A 1 207 ? 10.864 7.035 -51.893 1.00 50.52 207 ASP A CA 1
ATOM 1494 C C . ASP A 1 207 ? 9.989 7.423 -50.709 1.00 46.30 207 ASP A C 1
ATOM 1495 O O . ASP A 1 207 ? 10.493 7.831 -49.656 1.00 41.81 207 ASP A O 1
ATOM 1500 N N . GLN A 1 208 ? 8.668 7.303 -50.866 1.00 41.26 208 GLN A N 1
ATOM 1501 C CA . GLN A 1 208 ? 7.763 7.578 -49.756 1.00 36.75 208 GLN A CA 1
ATOM 1502 C C . GLN A 1 208 ? 8.034 6.646 -48.582 1.00 32.86 208 GLN A C 1
ATOM 1503 O O . GLN A 1 208 ? 7.919 7.050 -47.419 1.00 35.71 208 GLN A O 1
ATOM 1509 N N . VAL A 1 209 ? 8.407 5.396 -48.864 1.00 27.22 209 VAL A N 1
ATOM 1510 C CA . VAL A 1 209 ? 8.655 4.437 -47.792 1.00 34.72 209 VAL A CA 1
ATOM 1511 C C . VAL A 1 209 ? 9.860 4.864 -46.964 1.00 34.03 209 VAL A C 1
ATOM 1512 O O . VAL A 1 209 ? 9.860 4.742 -45.732 1.00 40.62 209 VAL A O 1
ATOM 1516 N N . LYS A 1 210 ? 10.898 5.383 -47.627 1.00 34.06 210 LYS A N 1
ATOM 1517 C CA . LYS A 1 210 ? 12.095 5.822 -46.919 1.00 34.54 210 LYS A CA 1
ATOM 1518 C C . LYS A 1 210 ? 11.829 7.125 -46.164 1.00 38.86 210 LYS A C 1
ATOM 1519 O O . LYS A 1 210 ? 12.259 7.274 -45.014 1.00 36.51 210 LYS A O 1
ATOM 1525 N N . LYS A 1 211 ? 11.110 8.070 -46.780 1.00 42.77 211 LYS A N 1
ATOM 1526 C CA . LYS A 1 211 ? 10.674 9.260 -46.052 1.00 26.27 211 LYS A CA 1
ATOM 1527 C C . LYS A 1 211 ? 9.985 8.869 -44.752 1.00 27.85 211 LYS A C 1
ATOM 1528 O O . LYS A 1 211 ? 10.250 9.447 -43.691 1.00 31.73 211 LYS A O 1
ATOM 1534 N N . GLY A 1 212 ? 9.107 7.866 -44.817 1.00 22.29 212 GLY A N 1
ATOM 1535 C CA . GLY A 1 212 ? 8.504 7.342 -43.605 1.00 20.45 212 GLY A CA 1
ATOM 1536 C C . GLY A 1 212 ? 9.478 6.573 -42.733 1.00 22.41 212 GLY A C 1
ATOM 1537 O O . GLY A 1 212 ? 9.299 6.504 -41.515 1.00 29.66 212 GLY A O 1
ATOM 1538 N N . LYS A 1 213 ? 10.518 5.987 -43.336 1.00 28.52 213 LYS A N 1
ATOM 1539 C CA . LYS A 1 213 ? 11.483 5.212 -42.557 1.00 24.58 213 LYS A CA 1
ATOM 1540 C C . LYS A 1 213 ? 12.304 6.108 -41.637 1.00 27.70 213 LYS A C 1
ATOM 1541 O O . LYS A 1 213 ? 12.567 5.745 -40.484 1.00 25.61 213 LYS A O 1
ATOM 1547 N N . GLU A 1 214 ? 12.730 7.275 -42.130 1.00 28.70 214 GLU A N 1
ATOM 1548 C CA . GLU A 1 214 ? 13.433 8.224 -41.272 1.00 23.82 214 GLU A CA 1
ATOM 1549 C C . GLU A 1 214 ? 12.537 8.701 -40.138 1.00 22.31 214 GLU A C 1
ATOM 1550 O O . GLU A 1 214 ? 12.991 8.840 -38.996 1.00 23.04 214 GLU A O 1
ATOM 1556 N N . TYR A 1 215 ? 11.263 8.961 -40.437 1.00 22.06 215 TYR A N 1
ATOM 1557 C CA . TYR A 1 215 ? 10.295 9.276 -39.392 1.00 20.58 215 TYR A CA 1
ATOM 1558 C C . TYR A 1 215 ? 10.208 8.143 -38.377 1.00 22.27 215 TYR A C 1
ATOM 1559 O O . TYR A 1 215 ? 10.353 8.356 -37.167 1.00 21.74 215 TYR A O 1
ATOM 1568 N N . ALA A 1 216 ? 9.971 6.920 -38.863 1.00 22.85 216 ALA A N 1
ATOM 1569 C CA . ALA A 1 216 ? 9.797 5.778 -37.971 1.00 25.23 216 ALA A CA 1
ATOM 1570 C C . ALA A 1 216 ? 11.046 5.507 -37.146 1.00 25.63 216 ALA A C 1
ATOM 1571 O O . ALA A 1 216 ? 10.945 5.042 -36.005 1.00 27.72 216 ALA A O 1
ATOM 1573 N N . ALA A 1 217 ? 12.227 5.783 -37.702 1.00 26.16 217 ALA A N 1
ATOM 1574 C CA . ALA A 1 217 ? 13.459 5.593 -36.944 1.00 25.36 217 ALA A CA 1
ATOM 1575 C C . ALA A 1 217 ? 13.518 6.530 -35.746 1.00 32.43 217 ALA A C 1
ATOM 1576 O O . ALA A 1 217 ? 13.936 6.128 -34.654 1.00 41.15 217 ALA A O 1
ATOM 1578 N N . ILE A 1 218 ? 13.106 7.786 -35.934 1.00 31.99 218 ILE A N 1
ATOM 1579 C CA . ILE A 1 218 ? 13.122 8.749 -34.837 1.00 30.50 218 ILE A CA 1
ATOM 1580 C C . ILE A 1 218 ? 12.150 8.327 -33.743 1.00 23.39 218 ILE A C 1
ATOM 1581 O O . ILE A 1 218 ? 12.451 8.435 -32.548 1.00 23.89 218 ILE A O 1
ATOM 1586 N N . LEU A 1 219 ? 10.973 7.830 -34.134 1.00 25.42 219 LEU A N 1
ATOM 1587 C CA . LEU A 1 219 ? 9.964 7.449 -33.152 1.00 22.11 219 LEU A CA 1
ATOM 1588 C C . LEU A 1 219 ? 10.435 6.296 -32.274 1.00 25.12 219 LEU A C 1
ATOM 1589 O O . LEU A 1 219 ? 10.028 6.196 -31.111 1.00 26.20 219 LEU A O 1
ATOM 1594 N N . SER A 1 220 ? 11.296 5.423 -32.803 1.00 28.60 220 SER A N 1
ATOM 1595 C CA . SER A 1 220 ? 11.751 4.274 -32.027 1.00 29.89 220 SER A CA 1
ATOM 1596 C C . SER A 1 220 ? 12.752 4.674 -30.950 1.00 29.17 220 SER A C 1
ATOM 1597 O O . SER A 1 220 ? 12.801 4.040 -29.890 1.00 36.59 220 SER A O 1
ATOM 1600 N N . SER A 1 221 ? 13.549 5.717 -31.189 1.00 29.50 221 SER A N 1
ATOM 1601 C CA . SER A 1 221 ? 14.469 6.203 -30.165 1.00 30.83 221 SER A CA 1
ATOM 1602 C C . SER A 1 221 ? 13.764 6.855 -28.995 1.00 27.91 221 SER A C 1
ATOM 1603 O O . SER A 1 221 ? 14.436 7.238 -28.030 1.00 41.78 221 SER A O 1
ATOM 1606 N N . SER A 1 222 ? 12.449 7.017 -29.061 1.00 29.18 222 SER A N 1
ATOM 1607 C CA . SER A 1 222 ? 11.731 7.642 -27.966 1.00 27.51 222 SER A CA 1
ATOM 1608 C C . SER A 1 222 ? 11.811 6.771 -26.720 1.00 31.64 222 SER A C 1
ATOM 1609 O O . SER A 1 222 ? 11.920 5.544 -26.793 1.00 33.23 222 SER A O 1
ATOM 1612 N N . ASN A 1 223 ? 11.766 7.427 -25.565 1.00 30.76 223 ASN A N 1
ATOM 1613 C CA . ASN A 1 223 ? 11.790 6.765 -24.264 1.00 31.86 223 ASN A CA 1
ATOM 1614 C C . ASN A 1 223 ? 10.467 7.058 -23.568 1.00 36.17 223 ASN A C 1
ATOM 1615 O O . ASN A 1 223 ? 10.425 7.814 -22.584 1.00 44.30 223 ASN A O 1
ATOM 1620 N N . PRO A 1 224 ? 9.367 6.487 -24.050 1.00 27.71 224 PRO A N 1
ATOM 1621 C CA . PRO A 1 224 ? 8.051 6.842 -23.508 1.00 32.10 224 PRO A CA 1
ATOM 1622 C C . PRO A 1 224 ? 7.878 6.296 -22.104 1.00 40.57 224 PRO A C 1
ATOM 1623 O O . PRO A 1 224 ? 7.844 5.080 -21.890 1.00 54.74 224 PRO A O 1
ATOM 1627 N N . ASN A 1 225 ? 7.792 7.196 -21.137 1.00 38.80 225 ASN A N 1
ATOM 1628 C CA . ASN A 1 225 ? 7.203 6.845 -19.863 1.00 52.66 225 ASN A CA 1
ATOM 1629 C C . ASN A 1 225 ? 5.706 7.090 -19.952 1.00 54.38 225 ASN A C 1
ATOM 1630 O O . ASN A 1 225 ? 5.239 7.913 -20.743 1.00 63.35 225 ASN A O 1
ATOM 1635 N N . ALA A 1 226 ? 4.950 6.352 -19.157 1.00 59.99 226 ALA A N 1
ATOM 1636 C CA . ALA A 1 226 ? 3.541 6.658 -18.973 1.00 65.92 226 ALA A CA 1
ATOM 1637 C C . ALA A 1 226 ? 3.455 7.701 -17.869 1.00 78.38 226 ALA A C 1
ATOM 1638 O O . ALA A 1 226 ? 3.775 7.412 -16.712 1.00 81.10 226 ALA A O 1
ATOM 1640 N N . LYS A 1 227 ? 3.039 8.921 -18.220 1.00 82.34 227 LYS A N 1
ATOM 1641 C CA . LYS A 1 227 ? 2.761 9.928 -17.201 1.00 83.21 227 LYS A CA 1
ATOM 1642 C C . LYS A 1 227 ? 1.552 9.392 -16.445 1.00 85.20 227 LYS A C 1
ATOM 1643 O O . LYS A 1 227 ? 0.448 9.939 -16.528 1.00 99.88 227 LYS A O 1
ATOM 1649 N N . GLY A 1 228 ? 1.779 8.310 -15.712 1.00 75.59 228 GLY A N 1
ATOM 1650 C CA . GLY A 1 228 ? 0.795 7.563 -14.966 1.00 68.93 228 GLY A CA 1
ATOM 1651 C C . GLY A 1 228 ? 1.532 7.560 -13.648 1.00 76.04 228 GLY A C 1
ATOM 1652 O O . GLY A 1 228 ? 1.188 8.295 -12.715 1.00 80.78 228 GLY A O 1
ATOM 1653 N N . SER A 1 229 ? 2.523 6.671 -13.567 1.00 80.14 229 SER A N 1
ATOM 1654 C CA . SER A 1 229 ? 3.326 6.412 -12.379 1.00 77.38 229 SER A CA 1
ATOM 1655 C C . SER A 1 229 ? 4.502 5.829 -13.154 1.00 73.20 229 SER A C 1
ATOM 1656 O O . SER A 1 229 ? 4.497 4.646 -13.510 1.00 66.78 229 SER A O 1
ATOM 1659 N N . ILE A 1 230 ? 5.519 6.656 -13.416 1.00 74.78 230 ILE A N 1
ATOM 1660 C CA . ILE A 1 230 ? 6.870 6.112 -13.497 1.00 71.88 230 ILE A CA 1
ATOM 1661 C C . ILE A 1 230 ? 7.182 5.423 -12.185 1.00 81.56 230 ILE A C 1
ATOM 1662 O O . ILE A 1 230 ? 7.957 4.460 -12.141 1.00 84.99 230 ILE A O 1
ATOM 1667 N N . ALA A 1 231 ? 6.565 5.902 -11.098 1.00 79.19 231 ALA A N 1
ATOM 1668 C CA . ALA A 1 231 ? 6.716 5.326 -9.769 1.00 73.85 231 ALA A CA 1
ATOM 1669 C C . ALA A 1 231 ? 6.471 3.827 -9.740 1.00 70.15 231 ALA A C 1
ATOM 1670 O O . ALA A 1 231 ? 6.876 3.166 -8.779 1.00 70.28 231 ALA A O 1
ATOM 1672 N N . MET A 1 232 ? 5.808 3.273 -10.755 1.00 73.17 232 MET A N 1
ATOM 1673 C CA . MET A 1 232 ? 5.758 1.823 -10.873 1.00 69.49 232 MET A CA 1
ATOM 1674 C C . MET A 1 232 ? 7.142 1.242 -11.115 1.00 71.45 232 MET A C 1
ATOM 1675 O O . MET A 1 232 ? 7.353 0.044 -10.895 1.00 71.46 232 MET A O 1
ATOM 1680 N N . GLU A 1 233 ? 8.086 2.071 -11.570 1.00 82.15 233 GLU A N 1
ATOM 1681 C CA . GLU A 1 233 ? 9.493 1.704 -11.624 1.00 79.38 233 GLU A CA 1
ATOM 1682 C C . GLU A 1 233 ? 10.315 2.375 -10.527 1.00 73.91 233 GLU A C 1
ATOM 1683 O O . GLU A 1 233 ? 11.371 1.851 -10.157 1.00 74.89 233 GLU A O 1
ATOM 1689 N N . HIS A 1 234 ? 9.844 3.495 -9.968 1.00 71.01 234 HIS A N 1
ATOM 1690 C CA . HIS A 1 234 ? 10.492 4.040 -8.777 1.00 65.84 234 HIS A CA 1
ATOM 1691 C C . HIS A 1 234 ? 10.449 3.042 -7.626 1.00 63.74 234 HIS A C 1
ATOM 1692 O O . HIS A 1 234 ? 11.313 3.070 -6.741 1.00 65.07 234 HIS A O 1
ATOM 1699 N N . TYR A 1 235 ? 9.455 2.153 -7.625 1.00 64.02 235 TYR A N 1
ATOM 1700 C CA . TYR A 1 235 ? 9.386 1.032 -6.701 1.00 58.23 235 TYR A CA 1
ATOM 1701 C C . TYR A 1 235 ? 9.765 -0.289 -7.368 1.00 56.12 235 TYR A C 1
ATOM 1702 O O . TYR A 1 235 ? 9.436 -1.354 -6.836 1.00 46.78 235 TYR A O 1
ATOM 1711 N N . SER A 1 236 ? 10.453 -0.235 -8.517 1.00 64.06 236 SER A N 1
ATOM 1712 C CA . SER A 1 236 ? 10.751 -1.411 -9.338 1.00 63.98 236 SER A CA 1
ATOM 1713 C C . SER A 1 236 ? 11.266 -2.610 -8.558 1.00 53.82 236 SER A C 1
ATOM 1714 O O . SER A 1 236 ? 10.606 -3.654 -8.523 1.00 46.94 236 SER A O 1
ATOM 1717 N N . GLU A 1 237 ? 12.454 -2.476 -7.962 1.00 52.45 237 GLU A N 1
ATOM 1718 C CA . GLU A 1 237 ? 13.123 -3.624 -7.357 1.00 59.64 237 GLU A CA 1
ATOM 1719 C C . GLU A 1 237 ? 12.201 -4.357 -6.393 1.00 56.19 237 GLU A C 1
ATOM 1720 O O . GLU A 1 237 ? 12.103 -5.587 -6.425 1.00 56.36 237 GLU A O 1
ATOM 1726 N N . THR A 1 238 ? 11.484 -3.608 -5.552 1.00 52.76 238 THR A N 1
ATOM 1727 C CA . THR A 1 238 ? 10.615 -4.233 -4.559 1.00 48.23 238 THR A CA 1
ATOM 1728 C C . THR A 1 238 ? 9.336 -4.774 -5.190 1.00 49.46 238 THR A C 1
ATOM 1729 O O . THR A 1 238 ? 8.857 -5.848 -4.804 1.00 49.42 238 THR A O 1
ATOM 1733 N N . LEU A 1 239 ? 8.759 -4.044 -6.149 1.00 52.73 239 LEU A N 1
ATOM 1734 C CA . LEU A 1 239 ? 7.599 -4.566 -6.863 1.00 39.32 239 LEU A CA 1
ATOM 1735 C C . LEU A 1 239 ? 7.942 -5.867 -7.575 1.00 45.51 239 LEU A C 1
ATOM 1736 O O . LEU A 1 239 ? 7.114 -6.782 -7.644 1.00 50.08 239 LEU A O 1
ATOM 1741 N N . ASN A 1 240 ? 9.161 -5.966 -8.112 1.00 55.89 240 ASN A N 1
ATOM 1742 C CA . ASN A 1 240 ? 9.595 -7.210 -8.738 1.00 53.96 240 ASN A CA 1
ATOM 1743 C C . ASN A 1 240 ? 9.779 -8.313 -7.703 1.00 53.65 240 ASN A C 1
ATOM 1744 O O . ASN A 1 240 ? 9.579 -9.496 -8.005 1.00 51.57 240 ASN A O 1
ATOM 1749 N N . LYS A 1 241 ? 10.167 -7.945 -6.477 1.00 46.21 241 LYS A N 1
ATOM 1750 C CA . LYS A 1 241 ? 10.341 -8.932 -5.414 1.00 46.04 241 LYS A CA 1
ATOM 1751 C C . LYS A 1 241 ? 9.059 -9.722 -5.185 1.00 55.86 241 LYS A C 1
ATOM 1752 O O . LYS A 1 241 ? 9.076 -10.956 -5.108 1.00 51.71 241 LYS A O 1
ATOM 1758 N N . PHE A 1 242 ? 7.930 -9.016 -5.075 1.00 52.08 242 PHE A N 1
ATOM 1759 C CA . PHE A 1 242 ? 6.662 -9.680 -4.796 1.00 41.45 242 PHE A CA 1
ATOM 1760 C C . PHE A 1 242 ? 6.163 -10.457 -6.009 1.00 48.19 242 PHE A C 1
ATOM 1761 O O . PHE A 1 242 ? 5.581 -11.538 -5.861 1.00 39.51 242 PHE A O 1
ATOM 1769 N N . TYR A 1 243 ? 6.380 -9.922 -7.216 1.00 48.40 243 TYR A N 1
ATOM 1770 C CA . TYR A 1 243 ? 5.990 -10.635 -8.430 1.00 38.72 243 TYR A CA 1
ATOM 1771 C C . TYR A 1 243 ? 6.650 -12.008 -8.501 1.00 48.78 243 TYR A C 1
ATOM 1772 O O . TYR A 1 243 ? 6.046 -12.972 -8.986 1.00 43.97 243 TYR A O 1
ATOM 1781 N N . GLU A 1 244 ? 7.895 -12.111 -8.024 1.00 54.42 244 GLU A N 1
ATOM 1782 C CA . GLU A 1 244 ? 8.598 -13.392 -8.007 1.00 46.81 244 GLU A CA 1
ATOM 1783 C C . GLU A 1 244 ? 7.819 -14.451 -7.239 1.00 48.82 244 GLU A C 1
ATOM 1784 O O . GLU A 1 244 ? 7.703 -15.599 -7.688 1.00 53.94 244 GLU A O 1
ATOM 1790 N N . MET A 1 245 ? 7.302 -14.089 -6.065 1.00 44.76 245 MET A N 1
ATOM 1791 C CA . MET A 1 245 ? 6.701 -15.077 -5.176 1.00 45.76 245 MET A CA 1
ATOM 1792 C C . MET A 1 245 ? 5.450 -15.693 -5.789 1.00 48.35 245 MET A C 1
ATOM 1793 O O . MET A 1 245 ? 5.154 -16.871 -5.559 1.00 52.48 245 MET A O 1
ATOM 1798 N N . PHE A 1 246 ? 4.704 -14.918 -6.578 1.00 46.32 246 PHE A N 1
ATOM 1799 C CA . PHE A 1 246 ? 3.484 -15.425 -7.192 1.00 45.66 246 PHE A CA 1
ATOM 1800 C C . PHE A 1 246 ? 3.737 -16.187 -8.487 1.00 50.14 246 PHE A C 1
ATOM 1801 O O . PHE A 1 246 ? 2.798 -16.780 -9.030 1.00 56.42 246 PHE A O 1
ATOM 1809 N N . GLY A 1 247 ? 4.967 -16.189 -8.992 1.00 48.31 247 GLY A N 1
ATOM 1810 C CA . GLY A 1 247 ? 5.274 -16.907 -10.214 1.00 43.20 247 GLY A CA 1
ATOM 1811 C C . GLY A 1 247 ? 5.318 -16.016 -11.438 1.00 54.01 247 GLY A C 1
ATOM 1812 O O . GLY A 1 247 ? 4.738 -16.345 -12.477 1.00 54.86 247 GLY A O 1
ATOM 1813 N N . VAL A 1 248 ? 5.996 -14.877 -11.325 1.00 47.43 248 VAL A N 1
ATOM 1814 C CA . VAL A 1 248 ? 6.179 -13.950 -12.438 1.00 57.12 248 VAL A CA 1
ATOM 1815 C C . VAL A 1 248 ? 7.622 -13.472 -12.416 1.00 60.89 248 VAL A C 1
ATOM 1816 O O . VAL A 1 248 ? 8.104 -12.996 -11.382 1.00 53.91 248 VAL A O 1
ATOM 1820 N N . LYS A 1 249 ? 8.315 -13.592 -13.549 1.00 63.27 249 LYS A N 1
ATOM 1821 C CA . LYS A 1 249 ? 9.750 -13.332 -13.539 1.00 67.03 249 LYS A CA 1
ATOM 1822 C C . LYS A 1 249 ? 10.338 -13.015 -14.910 1.00 74.34 249 LYS A C 1
ATOM 1823 O O . LYS A 1 249 ? 9.864 -12.127 -15.627 1.00 73.63 249 LYS A O 1
ATOM 1829 N N . LYS A 1 250 ? 11.378 -13.763 -15.267 1.00 79.20 250 LYS A N 1
ATOM 1830 C CA . LYS A 1 250 ? 12.357 -13.397 -16.279 1.00 63.11 250 LYS A CA 1
ATOM 1831 C C . LYS A 1 250 ? 11.996 -14.119 -17.568 1.00 75.52 250 LYS A C 1
ATOM 1832 O O . LYS A 1 250 ? 10.864 -14.587 -17.727 1.00 76.18 250 LYS A O 1
ATOM 1838 N N . GLN A 1 251 ? 12.953 -14.229 -18.484 1.00 74.74 251 GL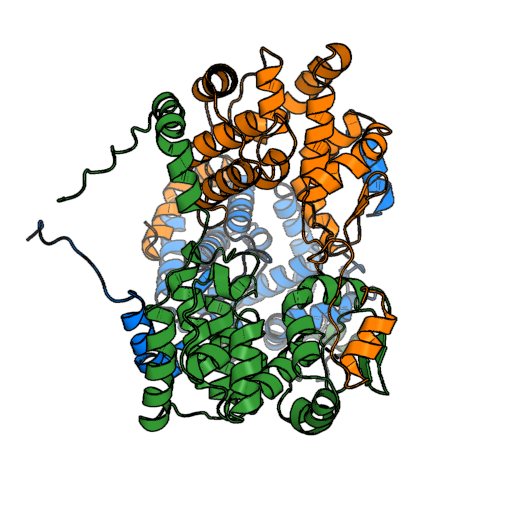N A N 1
ATOM 1839 C CA . GLN A 1 251 ? 12.718 -14.842 -19.779 1.00 76.85 251 GLN A CA 1
ATOM 1840 C C . GLN A 1 251 ? 12.876 -16.353 -19.856 1.00 80.82 251 GLN A C 1
ATOM 1841 O O . GLN A 1 251 ? 13.134 -17.039 -18.864 1.00 84.04 251 GLN A O 1
ATOM 1847 N N . ALA A 1 252 ? 12.701 -16.867 -21.069 1.00 80.47 252 ALA A N 1
ATOM 1848 C CA . ALA A 1 252 ? 12.653 -18.302 -21.300 1.00 81.11 252 ALA A CA 1
ATOM 1849 C C . ALA A 1 252 ? 13.722 -18.793 -22.266 1.00 85.58 252 ALA A C 1
ATOM 1850 O O . ALA A 1 252 ? 14.858 -18.304 -22.268 1.00 91.23 252 ALA A O 1
ATOM 1852 N N . LYS A 1 253 ? 13.335 -19.743 -23.112 1.00 95.46 253 LYS A N 1
ATOM 1853 C CA . LYS A 1 253 ? 14.257 -20.553 -23.889 1.00 101.80 253 LYS A CA 1
ATOM 1854 C C . LYS A 1 253 ? 14.305 -19.926 -25.297 1.00 97.33 253 LYS A C 1
ATOM 1855 O O . LYS A 1 253 ? 13.611 -18.940 -25.557 1.00 106.71 253 LYS A O 1
ATOM 1861 N N . LEU A 1 254 ? 15.097 -20.431 -26.257 1.00 83.87 254 LEU A N 1
ATOM 1862 C CA . LEU A 1 254 ? 15.433 -21.824 -26.564 1.00 88.74 254 LEU A CA 1
ATOM 1863 C C . LEU A 1 254 ? 16.893 -22.217 -26.412 1.00 85.07 254 LEU A C 1
ATOM 1864 O O . LEU A 1 254 ? 17.812 -21.721 -27.056 1.00 78.99 254 LEU A O 1
ATOM 1869 N N . ALA A 1 255 ? 17.068 -23.208 -25.553 1.00 97.21 255 ALA A N 1
ATOM 1870 C CA . ALA A 1 255 ? 18.358 -23.866 -25.398 1.00 93.38 255 ALA A CA 1
ATOM 1871 C C . ALA A 1 255 ? 18.806 -24.530 -26.698 1.00 90.93 255 ALA A C 1
ATOM 1872 O O . ALA A 1 255 ? 19.963 -24.390 -27.078 1.00 102.71 255 ALA A O 1
ATOM 1874 N N . GLU A 1 256 ? 17.882 -25.134 -27.452 1.00 94.33 256 GLU A N 1
ATOM 1875 C CA . GLU A 1 256 ? 18.247 -25.990 -28.590 1.00 100.26 256 GLU A CA 1
ATOM 1876 C C . GLU A 1 256 ? 19.219 -25.327 -29.578 1.00 95.47 256 GLU A C 1
ATOM 1877 O O . GLU A 1 256 ? 20.168 -25.968 -30.053 1.00 108.05 256 GLU A O 1
ATOM 1883 N N . LEU A 1 257 ? 18.973 -24.060 -29.922 1.00 81.64 257 LEU A N 1
ATOM 1884 C CA . LEU A 1 257 ? 19.600 -23.346 -31.033 1.00 60.00 257 LEU A CA 1
ATOM 1885 C C . LEU A 1 257 ? 21.016 -22.848 -30.743 1.00 58.69 257 LEU A C 1
ATOM 1886 O O . LEU A 1 257 ? 21.448 -21.830 -31.298 1.00 65.33 257 LEU A O 1
ATOM 1891 N N . ALA A 1 258 ? 21.757 -23.566 -29.906 1.00 55.54 258 ALA A N 1
ATOM 1892 C CA . ALA A 1 258 ? 23.191 -23.299 -29.760 1.00 35.87 258 ALA A CA 1
ATOM 1893 C C . ALA A 1 258 ? 23.957 -24.530 -29.300 1.00 49.10 258 ALA A C 1
ATOM 1894 O O . ALA A 1 258 ? 25.126 -24.705 -29.629 1.00 45.69 258 ALA A O 1
ATOM 1897 N N . VAL B 1 4 ? -33.453 -9.375 9.552 1.00 61.51 4 VAL B N 1
ATOM 1898 C CA . VAL B 1 4 ? -33.418 -7.986 9.083 1.00 66.55 4 VAL B CA 1
ATOM 1899 C C . VAL B 1 4 ? -33.377 -7.932 7.557 1.00 71.68 4 VAL B C 1
ATOM 1900 O O . VAL B 1 4 ? -32.641 -8.670 6.905 1.00 80.07 4 VAL B O 1
ATOM 1904 N N . LYS B 1 5 ? -34.189 -7.046 6.994 1.00 78.24 5 LYS B N 1
ATOM 1905 C CA . LYS B 1 5 ? -34.443 -7.001 5.565 1.00 80.16 5 LYS B CA 1
ATOM 1906 C C . LYS B 1 5 ? -33.861 -5.738 4.947 1.00 75.43 5 LYS B C 1
ATOM 1907 O O . LYS B 1 5 ? -33.893 -4.659 5.542 1.00 77.11 5 LYS B O 1
ATOM 1913 N N . LEU B 1 6 ? -33.357 -5.871 3.724 1.00 76.48 6 LEU B N 1
ATOM 1914 C CA . LEU B 1 6 ? -32.766 -4.720 3.047 1.00 75.40 6 LEU B CA 1
ATOM 1915 C C . LEU B 1 6 ? -33.871 -3.774 2.601 1.00 72.50 6 LEU B C 1
ATOM 1916 O O . LEU B 1 6 ? -34.476 -3.940 1.542 1.00 78.59 6 LEU B O 1
ATOM 1921 N N . THR B 1 7 ? -34.104 -2.741 3.401 1.00 66.86 7 THR B N 1
ATOM 1922 C CA . THR B 1 7 ? -34.805 -1.562 2.919 1.00 64.75 7 THR B CA 1
ATOM 1923 C C . THR B 1 7 ? -33.716 -0.527 2.634 1.00 62.22 7 THR B C 1
ATOM 1924 O O . THR B 1 7 ? -32.537 -0.864 2.493 1.00 67.49 7 THR B O 1
ATOM 1928 N N . LYS B 1 8 ? -34.098 0.740 2.537 1.00 67.67 8 LYS B N 1
ATOM 1929 C CA . LYS B 1 8 ? -33.096 1.794 2.488 1.00 58.42 8 LYS B CA 1
ATOM 1930 C C . LYS B 1 8 ? -32.802 2.364 3.867 1.00 57.96 8 LYS B C 1
ATOM 1931 O O . LYS B 1 8 ? -31.661 2.758 4.139 1.00 61.66 8 LYS B O 1
ATOM 1937 N N . GLU B 1 9 ? -33.802 2.372 4.753 1.00 55.74 9 GLU B N 1
ATOM 1938 C CA . GLU B 1 9 ? -33.610 2.847 6.119 1.00 59.79 9 GLU B CA 1
ATOM 1939 C C . GLU B 1 9 ? -32.883 1.825 6.987 1.00 61.84 9 GLU B C 1
ATOM 1940 O O . GLU B 1 9 ? -32.207 2.204 7.952 1.00 60.42 9 GLU B O 1
ATOM 1946 N N . ASN B 1 10 ? -33.003 0.535 6.667 1.00 62.11 10 ASN B N 1
ATOM 1947 C CA . ASN B 1 10 ? -32.168 -0.473 7.308 1.00 60.63 10 ASN B CA 1
ATOM 1948 C C . ASN B 1 10 ? -30.699 -0.332 6.906 1.00 63.46 10 ASN B C 1
ATOM 1949 O O . ASN B 1 10 ? -29.830 -0.907 7.568 1.00 65.79 10 ASN B O 1
ATOM 1954 N N . ILE B 1 11 ? -30.400 0.443 5.860 1.00 57.69 11 ILE B N 1
ATOM 1955 C CA . ILE B 1 11 ? -29.019 0.787 5.532 1.00 58.42 11 ILE B CA 1
ATOM 1956 C C . ILE B 1 11 ? -28.580 2.072 6.230 1.00 54.92 11 ILE B C 1
ATOM 1957 O O . ILE B 1 11 ? -27.380 2.257 6.486 1.00 59.74 11 ILE B O 1
ATOM 1962 N N . VAL B 1 12 ? -29.510 2.991 6.489 1.00 54.25 12 VAL B N 1
ATOM 1963 C CA . VAL B 1 12 ? -29.277 4.016 7.498 1.00 56.66 12 VAL B CA 1
ATOM 1964 C C . VAL B 1 12 ? -29.063 3.358 8.857 1.00 54.16 12 VAL B C 1
ATOM 1965 O O . VAL B 1 12 ? -28.099 3.658 9.569 1.00 50.67 12 VAL B O 1
ATOM 1969 N N . ALA B 1 13 ? -29.940 2.415 9.213 1.00 58.90 13 ALA B N 1
ATOM 1970 C CA . ALA B 1 13 ? -29.800 1.713 10.485 1.00 57.21 13 ALA B CA 1
ATOM 1971 C C . ALA B 1 13 ? -28.508 0.908 10.545 1.00 56.58 13 ALA B C 1
ATOM 1972 O O . ALA B 1 13 ? -27.905 0.786 11.618 1.00 57.50 13 ALA B O 1
ATOM 1974 N N . LEU B 1 14 ? -28.068 0.356 9.412 1.00 53.93 14 LEU B N 1
ATOM 1975 C CA . LEU B 1 14 ? -26.809 -0.382 9.385 1.00 52.50 14 LEU B CA 1
ATOM 1976 C C . LEU B 1 14 ? -25.621 0.549 9.590 1.00 54.88 14 LEU B C 1
ATOM 1977 O O . LEU B 1 14 ? -24.657 0.195 10.278 1.00 45.52 14 LEU B O 1
ATOM 1982 N N . LEU B 1 15 ? -25.681 1.748 9.014 1.00 51.40 15 LEU B N 1
ATOM 1983 C CA . LEU B 1 15 ? -24.601 2.721 9.108 1.00 44.73 15 LEU B CA 1
ATOM 1984 C C . LEU B 1 15 ? -24.674 3.590 10.359 1.00 58.66 15 LEU B C 1
ATOM 1985 O O . LEU B 1 15 ? -23.770 4.404 10.573 1.00 60.28 15 LEU B O 1
ATOM 1990 N N . THR B 1 16 ? -25.709 3.445 11.187 1.00 69.82 16 THR B N 1
ATOM 1991 C CA . THR B 1 16 ? -25.932 4.403 12.265 1.00 63.97 16 THR B CA 1
ATOM 1992 C C . THR B 1 16 ? -26.090 3.732 13.625 1.00 68.17 16 THR B C 1
ATOM 1993 O O . THR B 1 16 ? -25.349 4.041 14.564 1.00 68.56 16 THR B O 1
ATOM 1997 N N . GLN B 1 17 ? -27.059 2.828 13.747 1.00 71.08 17 GLN B N 1
ATOM 1998 C CA . GLN B 1 17 ? -27.330 2.173 15.018 1.00 71.83 17 GLN B CA 1
ATOM 1999 C C . GLN B 1 17 ? -26.415 0.969 15.206 1.00 64.69 17 GLN B C 1
ATOM 2000 O O . GLN B 1 17 ? -26.255 0.147 14.298 1.00 69.81 17 GLN B O 1
ATOM 2006 N N . GLY B 1 18 ? -25.831 0.862 16.395 1.00 54.78 18 GLY B N 1
ATOM 2007 C CA . GLY B 1 18 ? -24.790 -0.115 16.647 1.00 46.90 18 GLY B CA 1
ATOM 2008 C C . GLY B 1 18 ? -25.234 -1.522 16.999 1.00 45.56 18 GLY B C 1
ATOM 2009 O O . GLY B 1 18 ? -24.502 -2.244 17.680 1.00 46.24 18 GLY B O 1
ATOM 2010 N N . LYS B 1 19 ? -26.417 -1.930 16.552 1.00 49.55 19 LYS B N 1
ATOM 2011 C CA . LYS B 1 19 ? -26.844 -3.311 16.718 1.00 54.80 19 LYS B CA 1
ATOM 2012 C C . LYS B 1 19 ? -26.496 -4.116 15.465 1.00 52.69 19 LYS B C 1
ATOM 2013 O O . LYS B 1 19 ? -26.461 -3.591 14.349 1.00 47.26 19 LYS B O 1
ATOM 2019 N N . ASP B 1 20 ? -26.213 -5.402 15.669 1.00 50.88 20 ASP B N 1
ATOM 2020 C CA . ASP B 1 20 ? -25.851 -6.289 14.569 1.00 44.81 20 ASP B CA 1
ATOM 2021 C C . ASP B 1 20 ? -27.026 -6.459 13.612 1.00 46.08 20 ASP B C 1
ATOM 2022 O O . ASP B 1 20 ? -28.151 -6.737 14.039 1.00 55.47 20 ASP B O 1
ATOM 2027 N N . LEU B 1 21 ? -26.765 -6.297 12.312 1.00 47.52 21 LEU B N 1
ATOM 2028 C CA . LEU B 1 21 ? -27.791 -6.383 11.277 1.00 60.50 21 LEU B CA 1
ATOM 2029 C C . LEU B 1 21 ? -27.280 -7.184 10.083 1.00 59.04 21 LEU B C 1
ATOM 2030 O O . LEU B 1 21 ? -26.123 -7.037 9.677 1.00 49.90 21 LEU B O 1
ATOM 2035 N N . GLU B 1 22 ? -28.153 -8.026 9.520 1.00 57.75 22 GLU B N 1
ATOM 2036 C CA . GLU B 1 22 ? -27.880 -8.819 8.322 1.00 52.67 22 GLU B CA 1
ATOM 2037 C C . GLU B 1 22 ? -29.121 -8.785 7.433 1.00 54.75 22 GLU B C 1
ATOM 2038 O O . GLU B 1 22 ? -30.220 -8.528 7.916 1.00 68.53 22 GLU B O 1
ATOM 2044 N N . PHE B 1 23 ? -28.963 -9.061 6.135 1.00 58.81 23 PHE B N 1
ATOM 2045 C CA . PHE B 1 23 ? -30.044 -8.848 5.174 1.00 72.44 23 PHE B CA 1
ATOM 2046 C C . PHE B 1 23 ? -30.623 -10.162 4.675 1.00 91.74 23 PHE B C 1
ATOM 2047 O O . PHE B 1 23 ? -30.028 -11.236 4.818 1.00 86.78 23 PHE B O 1
ATOM 2055 N N . GLU B 1 24 ? -31.825 -10.068 4.106 1.00 123.63 24 GLU B N 1
ATOM 2056 C CA . GLU B 1 24 ? -32.553 -11.294 3.813 1.00 132.99 24 GLU B CA 1
ATOM 2057 C C . GLU B 1 24 ? -33.080 -11.440 2.383 1.00 140.77 24 GLU B C 1
ATOM 2058 O O . GLU B 1 24 ? -32.573 -12.297 1.666 1.00 143.76 24 GLU B O 1
ATOM 2064 N N . GLU B 1 25 ? -34.093 -10.686 1.941 1.00 140.66 25 GLU B N 1
ATOM 2065 C CA . GLU B 1 25 ? -34.823 -11.129 0.750 1.00 137.72 25 GLU B CA 1
ATOM 2066 C C . GLU B 1 25 ? -33.911 -11.190 -0.462 1.00 143.95 25 GLU B C 1
ATOM 2067 O O . GLU B 1 25 ? -33.071 -10.313 -0.671 1.00 141.47 25 GLU B O 1
ATOM 2073 N N . ASP B 1 26 ? -34.070 -12.269 -1.229 1.00 146.97 26 ASP B N 1
ATOM 2074 C CA . ASP B 1 26 ? -33.004 -12.820 -2.050 1.00 149.04 26 ASP B CA 1
ATOM 2075 C C . ASP B 1 26 ? -31.720 -13.117 -1.287 1.00 146.78 26 ASP B C 1
ATOM 2076 O O . ASP B 1 26 ? -30.759 -12.345 -1.358 1.00 154.61 26 ASP B O 1
ATOM 2081 N N . GLN B 1 27 ? -31.704 -14.240 -0.554 1.00 144.25 27 GLN B N 1
ATOM 2082 C CA . GLN B 1 27 ? -30.934 -14.444 0.673 1.00 141.28 27 GLN B CA 1
ATOM 2083 C C . GLN B 1 27 ? -29.523 -13.889 0.589 1.00 144.36 27 GLN B C 1
ATOM 2084 O O . GLN B 1 27 ? -28.902 -13.638 1.628 1.00 140.60 27 GLN B O 1
ATOM 2090 N N . ASN B 1 28 ? -29.017 -13.649 -0.617 1.00 145.05 28 ASN B N 1
ATOM 2091 C CA . ASN B 1 28 ? -27.748 -12.958 -0.791 1.00 141.15 28 ASN B CA 1
ATOM 2092 C C . ASN B 1 28 ? -27.909 -11.666 -1.582 1.00 131.64 28 ASN B C 1
ATOM 2093 O O . ASN B 1 28 ? -26.939 -11.187 -2.178 1.00 130.88 28 ASN B O 1
ATOM 2098 N N . LEU B 1 29 ? -29.113 -11.089 -1.588 1.00 129.83 29 LEU B N 1
ATOM 2099 C CA . LEU B 1 29 ? -29.382 -9.800 -2.224 1.00 118.48 29 LEU B CA 1
ATOM 2100 C C . LEU B 1 29 ? -28.874 -9.812 -3.669 1.00 111.07 29 LEU B C 1
ATOM 2101 O O . LEU B 1 29 ? -27.877 -9.181 -4.020 1.00 110.90 29 LEU B O 1
ATOM 2106 N N . VAL B 1 30 ? -29.617 -10.559 -4.493 1.00 112.97 30 VAL B N 1
ATOM 2107 C CA . VAL B 1 30 ? -29.145 -11.129 -5.756 1.00 99.37 30 VAL B CA 1
ATOM 2108 C C . VAL B 1 30 ? -28.421 -10.121 -6.638 1.00 91.64 30 VAL B C 1
ATOM 2109 O O . VAL B 1 30 ? -28.667 -8.911 -6.566 1.00 82.58 30 VAL B O 1
ATOM 2113 N N . ALA B 1 31 ? -27.548 -10.630 -7.506 1.00 91.09 31 ALA B N 1
ATOM 2114 C CA . ALA B 1 31 ? -26.549 -9.822 -8.189 1.00 92.53 31 ALA B CA 1
ATOM 2115 C C . ALA B 1 31 ? -26.867 -9.590 -9.662 1.00 86.92 31 ALA B C 1
ATOM 2116 O O . ALA B 1 31 ? -26.933 -8.440 -10.104 1.00 81.45 31 ALA B O 1
ATOM 2118 N N . PHE B 1 32 ? -27.070 -10.656 -10.435 1.00 88.04 32 PHE B N 1
ATOM 2119 C CA . PHE B 1 32 ? -26.923 -10.573 -11.884 1.00 91.86 32 PHE B CA 1
ATOM 2120 C C . PHE B 1 32 ? -27.995 -11.189 -12.776 1.00 84.14 32 PHE B C 1
ATOM 2121 O O . PHE B 1 32 ? -28.779 -10.472 -13.408 1.00 84.29 32 PHE B O 1
ATOM 2129 N N . ASN B 1 33 ? -28.005 -12.524 -12.828 1.00 70.20 33 ASN B N 1
ATOM 2130 C CA . ASN B 1 33 ? -28.930 -13.355 -13.598 1.00 64.81 33 ASN B CA 1
ATOM 2131 C C . ASN B 1 33 ? -29.598 -12.638 -14.765 1.00 50.30 33 ASN B C 1
ATOM 2132 O O . ASN B 1 33 ? -30.705 -12.107 -14.628 1.00 48.17 33 ASN B O 1
ATOM 2137 N N . PHE B 1 34 ? -28.933 -12.632 -15.922 1.00 48.11 34 PHE B N 1
ATOM 2138 C CA . PHE B 1 34 ? -29.587 -12.170 -17.141 1.00 46.79 34 PHE B CA 1
ATOM 2139 C C . PHE B 1 34 ? -30.742 -13.086 -17.525 1.00 45.77 34 PHE B C 1
ATOM 2140 O O . PHE B 1 34 ? -31.696 -12.639 -18.172 1.00 43.75 34 PHE B O 1
ATOM 2148 N N . LYS B 1 35 ? -30.672 -14.365 -17.139 1.00 38.59 35 LYS B N 1
ATOM 2149 C CA . LYS B 1 35 ? -31.788 -15.277 -17.374 1.00 41.30 35 LYS B CA 1
ATOM 2150 C C . LYS B 1 35 ? -33.067 -14.751 -16.738 1.00 44.16 35 LYS B C 1
ATOM 2151 O O . LYS B 1 35 ? -34.152 -14.866 -17.319 1.00 45.23 35 LYS B O 1
ATOM 2157 N N . THR B 1 36 ? -32.960 -14.167 -15.544 1.00 51.07 36 THR B N 1
ATOM 2158 C CA . THR B 1 36 ? -34.124 -13.539 -14.934 1.00 51.57 36 THR B CA 1
ATOM 2159 C C . THR B 1 36 ? -34.512 -12.273 -15.689 1.00 47.85 36 THR B C 1
ATOM 2160 O O . THR B 1 36 ? -35.662 -12.127 -16.115 1.00 48.41 36 THR B O 1
ATOM 2164 N N . PHE B 1 37 ? -33.553 -11.359 -15.889 1.00 43.74 37 PHE B N 1
ATOM 2165 C CA . PHE B 1 37 ? -33.823 -10.134 -16.640 1.00 42.09 37 PHE B CA 1
ATOM 2166 C C . PHE B 1 37 ? -34.469 -10.437 -17.985 1.00 39.55 37 PHE B C 1
ATOM 2167 O O . PHE B 1 37 ? -35.349 -9.698 -18.443 1.00 35.27 37 PHE B O 1
ATOM 2175 N N . CYS B 1 38 ? -34.041 -11.521 -18.634 1.00 42.18 38 CYS B N 1
ATOM 2176 C CA . CYS B 1 38 ? -34.682 -11.964 -19.867 1.00 37.63 38 CYS B CA 1
ATOM 2177 C C . CYS B 1 38 ? -36.160 -12.254 -19.637 1.00 43.78 38 CYS B C 1
ATOM 2178 O O . CYS B 1 38 ? -37.033 -11.666 -20.286 1.00 41.13 38 CYS B O 1
ATOM 2181 N N . LEU B 1 39 ? -36.455 -13.147 -18.689 1.00 51.12 39 LEU B N 1
ATOM 2182 C CA . LEU B 1 39 ? -37.821 -13.586 -18.426 1.00 48.72 39 LEU B CA 1
ATOM 2183 C C . LEU B 1 39 ? -38.749 -12.457 -17.996 1.00 49.93 39 LEU B C 1
ATOM 2184 O O . LEU B 1 39 ? -39.965 -12.655 -17.998 1.00 60.87 39 LEU B O 1
ATOM 2189 N N . GLU B 1 40 ? -38.226 -11.293 -17.612 1.00 48.24 40 GLU B N 1
ATOM 2190 C CA . GLU B 1 40 ? -39.096 -10.201 -17.192 1.00 46.56 40 GLU B CA 1
ATOM 2191 C C . GLU B 1 40 ? -39.358 -9.182 -18.293 1.00 42.64 40 GLU B C 1
ATOM 2192 O O . GLU B 1 40 ? -40.324 -8.416 -18.188 1.00 47.01 40 GLU B O 1
ATOM 2198 N N . ASN B 1 41 ? -38.547 -9.166 -19.353 1.00 45.33 41 ASN B N 1
ATOM 2199 C CA . ASN B 1 41 ? -38.646 -8.146 -20.390 1.00 45.57 41 ASN B CA 1
ATOM 2200 C C . ASN B 1 41 ? -38.910 -8.715 -21.779 1.00 41.49 41 ASN B C 1
ATOM 2201 O O . ASN B 1 41 ? -38.844 -7.964 -22.760 1.00 47.76 41 ASN B O 1
ATOM 2206 N N . LEU B 1 42 ? -39.214 -10.009 -21.895 1.00 40.45 42 LEU B N 1
ATOM 2207 C CA . LEU B 1 42 ? -39.384 -10.607 -23.216 1.00 42.72 42 LEU B CA 1
ATOM 2208 C C . LEU B 1 42 ? -40.640 -10.076 -23.896 1.00 52.27 42 LEU B C 1
ATOM 2209 O O . LEU B 1 42 ? -40.577 -9.537 -25.007 1.00 52.11 42 LEU B O 1
ATOM 2214 N N . ASP B 1 43 ? -41.798 -10.215 -23.242 1.00 57.52 43 ASP B N 1
ATOM 2215 C CA . ASP B 1 43 ? -43.023 -9.707 -23.843 1.00 53.09 43 ASP B CA 1
ATOM 2216 C C . ASP B 1 43 ? -42.953 -8.204 -24.083 1.00 44.60 43 ASP B C 1
ATOM 2217 O O . ASP B 1 43 ? -43.574 -7.719 -25.031 1.00 50.39 43 ASP B O 1
ATOM 2222 N N . GLN B 1 44 ? -42.182 -7.466 -23.280 1.00 45.38 44 GLN B N 1
ATOM 2223 C CA . GLN B 1 44 ? -42.062 -6.028 -23.506 1.00 45.38 44 GLN B CA 1
ATOM 2224 C C . GLN B 1 44 ? -41.249 -5.724 -24.760 1.00 47.06 44 GLN B C 1
ATOM 2225 O O . GLN B 1 44 ? -41.455 -4.684 -25.397 1.00 41.61 44 GLN B O 1
ATOM 2231 N N . ILE B 1 45 ? -40.329 -6.615 -25.129 1.00 48.29 45 ILE B N 1
ATOM 2232 C CA . ILE B 1 45 ? -39.567 -6.448 -26.361 1.00 44.78 45 ILE B CA 1
ATOM 2233 C C . ILE B 1 45 ? -40.332 -7.025 -27.549 1.00 41.36 45 ILE B C 1
ATOM 2234 O O . ILE B 1 45 ? -40.232 -6.511 -28.669 1.00 41.74 45 ILE B O 1
ATOM 2239 N N . LYS B 1 46 ? -41.125 -8.078 -27.327 1.00 42.34 46 LYS B N 1
ATOM 2240 C CA . LYS B 1 46 ? -41.930 -8.648 -28.404 1.00 40.18 46 LYS B CA 1
ATOM 2241 C C . LYS B 1 46 ? -42.955 -7.662 -28.954 1.00 46.08 46 LYS B C 1
ATOM 2242 O O . LYS B 1 46 ? -43.333 -7.769 -30.126 1.00 57.59 46 LYS B O 1
ATOM 2248 N N . LYS B 1 47 ? -43.408 -6.702 -28.147 1.00 45.03 47 LYS B N 1
ATOM 2249 C CA . LYS B 1 47 ? -44.410 -5.734 -28.602 1.00 46.78 47 LYS B CA 1
ATOM 2250 C C . LYS B 1 47 ? -43.854 -4.688 -29.556 1.00 42.93 47 LYS B C 1
ATOM 2251 O O . LYS B 1 47 ? -44.543 -3.683 -29.780 1.00 47.91 47 LYS B O 1
ATOM 2257 N N . MET B 1 48 ? -42.663 -4.861 -30.125 1.00 41.99 48 MET B N 1
ATOM 2258 C CA . MET B 1 48 ? -42.180 -3.994 -31.190 1.00 48.57 48 MET B CA 1
ATOM 2259 C C . MET B 1 48 ? -41.658 -4.859 -32.328 1.00 35.45 48 MET B C 1
ATOM 2260 O O . MET B 1 48 ? -41.377 -6.048 -32.156 1.00 40.34 48 MET B O 1
ATOM 2265 N N . SER B 1 49 ? -41.529 -4.239 -33.499 1.00 33.52 49 SER B N 1
ATOM 2266 C CA . SER B 1 49 ? -41.372 -4.984 -34.741 1.00 37.32 49 SER B CA 1
ATOM 2267 C C . SER B 1 49 ? -40.066 -5.772 -34.777 1.00 35.43 49 SER B C 1
ATOM 2268 O O . SER B 1 49 ? -39.079 -5.424 -34.124 1.00 29.00 49 SER B O 1
ATOM 2271 N N . ILE B 1 50 ? -40.082 -6.859 -35.555 1.00 35.26 50 ILE B N 1
ATOM 2272 C CA . ILE B 1 50 ? -38.862 -7.615 -35.830 1.00 34.97 50 ILE B CA 1
ATOM 2273 C C . ILE B 1 50 ? -37.839 -6.723 -36.522 1.00 31.55 50 ILE B C 1
ATOM 2274 O O . ILE B 1 50 ? -36.634 -6.800 -36.250 1.00 29.42 50 ILE B O 1
ATOM 2279 N N . ILE B 1 51 ? -38.310 -5.854 -37.418 1.00 29.63 51 ILE B N 1
ATOM 2280 C CA . ILE B 1 51 ? -37.416 -4.974 -38.164 1.00 30.39 51 ILE B CA 1
ATOM 2281 C C . ILE B 1 51 ? -36.689 -4.024 -37.221 1.00 28.63 51 ILE B C 1
ATOM 2282 O O . ILE B 1 51 ? -35.510 -3.704 -37.423 1.00 27.48 51 ILE B O 1
ATOM 2287 N N . SER B 1 52 ? -37.374 -3.564 -36.172 1.00 28.85 52 SER B N 1
ATOM 2288 C CA . SER B 1 52 ? -36.728 -2.708 -35.182 1.00 26.34 52 SER B CA 1
ATOM 2289 C C . SER B 1 52 ? -35.569 -3.431 -34.507 1.00 32.12 52 SER B C 1
ATOM 2290 O O . SER B 1 52 ? -34.451 -2.907 -34.434 1.00 31.47 52 SER B O 1
ATOM 2293 N N . CYS B 1 53 ? -35.819 -4.647 -34.016 1.00 30.50 53 CYS B N 1
ATOM 2294 C CA . CYS B 1 53 ? -34.782 -5.397 -33.316 1.00 27.15 53 CYS B CA 1
ATOM 2295 C C . CYS B 1 53 ? -33.637 -5.762 -34.253 1.00 28.32 53 CYS B C 1
ATOM 2296 O O . CYS B 1 53 ? -32.461 -5.649 -33.887 1.00 26.00 53 CYS B O 1
ATOM 2299 N N . LEU B 1 54 ? -33.964 -6.209 -35.468 1.00 34.18 54 LEU B N 1
ATOM 2300 C CA . LEU B 1 54 ? -32.930 -6.546 -36.443 1.00 25.18 54 LEU B CA 1
ATOM 2301 C C . LEU B 1 54 ? -32.051 -5.339 -36.747 1.00 21.51 54 LEU B C 1
ATOM 2302 O O . LEU B 1 54 ? -30.818 -5.434 -36.734 1.00 21.19 54 LEU B O 1
ATOM 2307 N N . THR B 1 55 ? -32.673 -4.192 -37.024 1.00 20.63 55 THR B N 1
ATOM 2308 C CA . THR B 1 55 ? -31.903 -2.986 -37.312 1.00 24.64 55 THR B CA 1
ATOM 2309 C C . THR B 1 55 ? -31.132 -2.522 -36.083 1.00 24.07 55 THR B C 1
ATOM 2310 O O . THR B 1 55 ? -30.020 -1.993 -36.204 1.00 24.02 55 THR B O 1
ATOM 2314 N N . PHE B 1 56 ? -31.708 -2.710 -34.892 1.00 25.15 56 PHE B N 1
ATOM 2315 C CA . PHE B 1 56 ? -30.966 -2.483 -33.656 1.00 25.11 56 PHE B CA 1
ATOM 2316 C C . PHE B 1 56 ? -29.679 -3.297 -33.647 1.00 26.04 56 PHE B C 1
ATOM 2317 O O . PHE B 1 56 ? -28.604 -2.789 -33.307 1.00 26.19 56 PHE B O 1
ATOM 2325 N N . LEU B 1 57 ? -29.777 -4.572 -34.026 1.00 27.18 57 LEU B N 1
ATOM 2326 C CA . LEU B 1 57 ? -28.615 -5.452 -34.014 1.00 22.75 57 LEU B CA 1
ATOM 2327 C C . LEU B 1 57 ? -27.595 -5.043 -35.070 1.00 24.23 57 LEU B C 1
ATOM 2328 O O . LEU B 1 57 ? -26.388 -5.035 -34.802 1.00 28.65 57 LEU B O 1
ATOM 2333 N N . LYS B 1 58 ? -28.059 -4.696 -36.273 1.00 21.29 58 LYS B N 1
ATOM 2334 C CA . LYS B 1 58 ? -27.134 -4.322 -37.339 1.00 18.26 58 LYS B CA 1
ATOM 2335 C C . LYS B 1 58 ? -26.366 -3.051 -37.001 1.00 25.44 58 LYS B C 1
ATOM 2336 O O . LYS B 1 58 ? -25.204 -2.905 -37.397 1.00 24.80 58 LYS B O 1
ATOM 2342 N N . ASN B 1 59 ? -26.987 -2.128 -36.265 1.00 25.70 59 ASN B N 1
ATOM 2343 C CA . ASN B 1 59 ? -26.386 -0.843 -35.935 1.00 36.69 59 ASN B CA 1
ATOM 2344 C C . ASN B 1 59 ? -25.814 -0.807 -34.526 1.00 34.07 59 ASN B C 1
ATOM 2345 O O . ASN B 1 59 ? -25.657 0.278 -33.957 1.00 29.68 59 ASN B O 1
ATOM 2350 N N . ARG B 1 60 ? -25.503 -1.968 -33.952 1.00 33.21 60 ARG B N 1
ATOM 2351 C CA . ARG B 1 60 ? -25.130 -2.011 -32.545 1.00 30.01 60 ARG B CA 1
ATOM 2352 C C . ARG B 1 60 ? -23.830 -1.261 -32.274 1.00 32.13 60 ARG B C 1
ATOM 2353 O O . ARG B 1 60 ? -23.649 -0.719 -31.178 1.00 34.41 60 ARG B O 1
ATOM 2361 N N . GLN B 1 61 ? -22.924 -1.206 -33.253 1.00 34.33 61 GLN B N 1
ATOM 2362 C CA . GLN B 1 61 ? -21.727 -0.388 -33.093 1.00 33.26 61 GLN B CA 1
ATOM 2363 C C . GLN B 1 61 ? -22.080 1.094 -33.046 1.00 33.15 61 GLN B C 1
ATOM 2364 O O . GLN B 1 61 ? -21.499 1.853 -32.261 1.00 36.50 61 GLN B O 1
ATOM 2370 N N . SER B 1 62 ? -23.033 1.522 -33.877 1.00 40.96 62 SER B N 1
ATOM 2371 C CA . SER B 1 62 ? -23.453 2.919 -33.867 1.00 37.84 62 SER B CA 1
ATOM 2372 C C . SER B 1 62 ? -24.145 3.275 -32.557 1.00 31.34 62 SER B C 1
ATOM 2373 O O . SER B 1 62 ? -23.972 4.383 -32.036 1.00 25.20 62 SER B O 1
ATOM 2376 N N . ILE B 1 63 ? -24.929 2.345 -32.008 1.00 28.79 63 ILE B N 1
ATOM 2377 C CA . ILE B 1 63 ? -25.634 2.609 -30.758 1.00 32.00 63 ILE B CA 1
ATOM 2378 C C . ILE B 1 63 ? -24.667 2.599 -29.580 1.00 32.38 63 ILE B C 1
ATOM 2379 O O . ILE B 1 63 ? -24.881 3.305 -28.586 1.00 24.28 63 ILE B O 1
ATOM 2384 N N . MET B 1 64 ? -23.588 1.817 -29.666 1.00 34.95 64 MET B N 1
ATOM 2385 C CA . MET B 1 64 ? -22.570 1.856 -28.622 1.00 32.06 64 MET B CA 1
ATOM 2386 C C . MET B 1 64 ? -21.893 3.219 -28.557 1.00 38.04 64 MET B C 1
ATOM 2387 O O . MET B 1 64 ? -21.451 3.639 -27.482 1.00 42.59 64 MET B O 1
ATOM 2392 N N . LYS B 1 65 ? -21.805 3.922 -29.688 1.00 45.61 65 LYS B N 1
ATOM 2393 C CA . LYS B 1 65 ? -21.318 5.296 -29.673 1.00 44.73 65 LYS B CA 1
ATOM 2394 C C . LYS B 1 65 ? -22.377 6.263 -29.159 1.00 45.50 65 LYS B C 1
ATOM 2395 O O . LYS B 1 65 ? -22.036 7.329 -28.634 1.00 46.68 65 LYS B O 1
ATOM 2401 N N . VAL B 1 66 ? -23.656 5.907 -29.299 1.00 46.16 66 VAL B N 1
ATOM 2402 C CA . VAL B 1 66 ? -24.736 6.818 -28.933 1.00 44.38 66 VAL B CA 1
ATOM 2403 C C . VAL B 1 66 ? -24.829 6.971 -27.419 1.00 42.42 66 VAL B C 1
ATOM 2404 O O . VAL B 1 66 ? -25.052 8.075 -26.906 1.00 43.14 66 VAL B O 1
ATOM 2408 N N . ILE B 1 67 ? -24.633 5.879 -26.678 1.00 45.07 67 ILE B N 1
ATOM 2409 C CA . ILE B 1 67 ? -24.863 5.864 -25.235 1.00 45.98 67 ILE B CA 1
ATOM 2410 C C . ILE B 1 67 ? -23.844 6.730 -24.500 1.00 52.41 67 ILE B C 1
ATOM 2411 O O . ILE B 1 67 ? -23.898 6.858 -23.271 1.00 57.92 67 ILE B O 1
ATOM 2416 N N . LYS B 1 68 ? -22.901 7.317 -25.237 1.00 54.03 68 LYS B N 1
ATOM 2417 C CA . LYS B 1 68 ? -22.022 8.335 -24.674 1.00 57.53 68 LYS B CA 1
ATOM 2418 C C . LYS B 1 68 ? -22.619 9.730 -24.807 1.00 65.00 68 LYS B C 1
ATOM 2419 O O . LYS B 1 68 ? -22.467 10.558 -23.903 1.00 63.66 68 LYS B O 1
ATOM 2425 N N . GLN B 1 69 ? -23.297 10.001 -25.925 1.00 66.10 69 GLN B N 1
ATOM 2426 C CA . GLN B 1 69 ? -24.028 11.255 -26.069 1.00 57.49 69 GLN B CA 1
ATOM 2427 C C . GLN B 1 69 ? -25.148 11.355 -25.044 1.00 57.41 69 GLN B C 1
ATOM 2428 O O . GLN B 1 69 ? -25.246 12.341 -24.305 1.00 58.60 69 GLN B O 1
ATOM 2434 N N . SER B 1 70 ? -26.009 10.342 -24.993 1.00 52.59 70 SER B N 1
ATOM 2435 C CA . SER B 1 70 ? -27.255 10.431 -24.250 1.00 55.31 70 SER B CA 1
ATOM 2436 C C . SER B 1 70 ? -27.657 9.049 -23.761 1.00 49.11 70 SER B C 1
ATOM 2437 O O . SER B 1 70 ? -27.036 8.038 -24.098 1.00 42.26 70 SER B O 1
ATOM 2440 N N . ASP B 1 71 ? -28.714 9.021 -22.953 1.00 53.47 71 ASP B N 1
ATOM 2441 C CA . ASP B 1 71 ? -29.356 7.766 -22.612 1.00 51.59 71 ASP B CA 1
ATOM 2442 C C . ASP B 1 71 ? -30.014 7.171 -23.856 1.00 51.96 71 ASP B C 1
ATOM 2443 O O . ASP B 1 71 ? -30.116 7.808 -24.908 1.00 45.73 71 ASP B O 1
ATOM 2448 N N . PHE B 1 72 ? -30.467 5.928 -23.727 1.00 49.03 72 PHE B N 1
ATOM 2449 C CA . PHE B 1 72 ? -31.107 5.240 -24.839 1.00 39.13 72 PHE B CA 1
ATOM 2450 C C . PHE B 1 72 ? -32.099 4.231 -24.284 1.00 33.54 72 PHE B C 1
ATOM 2451 O O . PHE B 1 72 ? -31.736 3.401 -23.446 1.00 38.73 72 PHE B O 1
ATOM 2459 N N . THR B 1 73 ? -33.341 4.307 -24.750 1.00 28.80 73 THR B N 1
ATOM 2460 C CA . THR B 1 73 ? -34.411 3.446 -24.271 1.00 33.67 73 THR B CA 1
ATOM 2461 C C . THR B 1 73 ? -34.988 2.644 -25.428 1.00 36.06 73 THR B C 1
ATOM 2462 O O . THR B 1 73 ? -35.226 3.181 -26.515 1.00 42.84 73 THR B O 1
ATOM 2466 N N . PHE B 1 74 ? -35.203 1.352 -25.187 1.00 37.87 74 PHE B N 1
ATOM 2467 C CA . PHE B 1 74 ? -35.746 0.441 -26.188 1.00 41.96 74 PHE B CA 1
ATOM 2468 C C . PHE B 1 74 ? -36.844 -0.376 -25.526 1.00 47.13 74 PHE B C 1
ATOM 2469 O O . PHE B 1 74 ? -36.569 -1.163 -24.615 1.00 50.68 74 PHE B O 1
ATOM 2477 N N . GLY B 1 75 ? -38.082 -0.185 -25.977 1.00 57.61 75 GLY B N 1
ATOM 2478 C CA . GLY B 1 75 ? -39.227 -0.740 -25.282 1.00 57.46 75 GLY B CA 1
ATOM 2479 C C . GLY B 1 75 ? -39.438 -0.032 -23.962 1.00 63.10 75 GLY B C 1
ATOM 2480 O O . GLY B 1 75 ? -39.911 1.106 -23.930 1.00 78.52 75 GLY B O 1
ATOM 2481 N N . LYS B 1 76 ? -39.087 -0.688 -22.863 1.00 53.51 76 LYS B N 1
ATOM 2482 C CA . LYS B 1 76 ? -39.074 -0.042 -21.562 1.00 53.24 76 LYS B CA 1
ATOM 2483 C C . LYS B 1 76 ? -37.660 0.344 -21.145 1.00 47.67 76 LYS B C 1
ATOM 2484 O O . LYS B 1 76 ? -37.487 1.274 -20.345 1.00 50.41 76 LYS B O 1
ATOM 2490 N N . ILE B 1 77 ? -36.653 -0.271 -21.762 1.00 37.33 77 ILE B N 1
ATOM 2491 C CA . ILE B 1 77 ? -35.342 -0.507 -21.163 1.00 36.81 77 ILE B CA 1
ATOM 2492 C C . ILE B 1 77 ? -34.400 0.646 -21.492 1.00 35.96 77 ILE B C 1
ATOM 2493 O O . ILE B 1 77 ? -33.940 0.786 -22.631 1.00 43.24 77 ILE B O 1
ATOM 2498 N N . THR B 1 78 ? -34.100 1.463 -20.486 1.00 37.93 78 THR B N 1
ATOM 2499 C CA . THR B 1 78 ? -33.177 2.581 -20.627 1.00 39.72 78 THR B CA 1
ATOM 2500 C C . THR B 1 78 ? -31.767 2.158 -20.234 1.00 43.14 78 THR B C 1
ATOM 2501 O O . THR B 1 78 ? -31.557 1.597 -19.154 1.00 52.97 78 THR B O 1
ATOM 2505 N N . ILE B 1 79 ? -30.808 2.429 -21.113 1.00 38.90 79 ILE B N 1
ATOM 2506 C CA . ILE B 1 79 ? -29.390 2.318 -20.795 1.00 41.48 79 ILE B CA 1
ATOM 2507 C C . ILE B 1 79 ? -28.891 3.716 -20.461 1.00 49.64 79 ILE B C 1
ATOM 2508 O O . ILE B 1 79 ? -29.001 4.634 -21.283 1.00 50.62 79 ILE B O 1
ATOM 2513 N N . LYS B 1 80 ? -28.363 3.888 -19.254 1.00 54.34 80 LYS B N 1
ATOM 2514 C CA . LYS B 1 80 ? -27.881 5.196 -18.840 1.00 50.72 80 LYS B CA 1
ATOM 2515 C C . LYS B 1 80 ? -26.623 5.572 -19.612 1.00 46.72 80 LYS B C 1
ATOM 2516 O O . LYS B 1 80 ? -25.882 4.712 -20.098 1.00 54.55 80 LYS B O 1
ATOM 2522 N N . LYS B 1 81 ? -26.393 6.877 -19.734 1.00 53.25 81 LYS B N 1
ATOM 2523 C CA . LYS B 1 81 ? -25.164 7.363 -20.342 1.00 49.09 81 LYS B CA 1
ATOM 2524 C C . LYS B 1 81 ? -23.964 6.862 -19.544 1.00 61.92 81 LYS B C 1
ATOM 2525 O O . LYS B 1 81 ? -24.064 6.586 -18.345 1.00 64.35 81 LYS B O 1
ATOM 2531 N N . THR B 1 82 ? -22.829 6.722 -20.233 1.00 67.03 82 THR B N 1
ATOM 2532 C CA . THR B 1 82 ? -21.642 6.051 -19.708 1.00 67.43 82 THR B CA 1
ATOM 2533 C C . THR B 1 82 ? -21.087 6.432 -18.339 1.00 79.16 82 THR B C 1
ATOM 2534 O O . THR B 1 82 ? -21.028 5.591 -17.437 1.00 80.17 82 THR B O 1
ATOM 2538 N N . SER B 1 83 ? -20.677 7.689 -18.169 1.00 72.17 83 SER B N 1
ATOM 2539 C CA . SER B 1 83 ? -20.292 8.219 -16.867 1.00 75.60 83 SER B CA 1
ATOM 2540 C C . SER B 1 83 ? -21.221 9.338 -16.407 1.00 79.48 83 SER B C 1
ATOM 2541 O O . SER B 1 83 ? -20.839 10.167 -15.578 1.00 87.72 83 SER B O 1
ATOM 2544 N N . ASP B 1 84 ? -22.443 9.384 -16.943 1.00 75.55 84 ASP B N 1
ATOM 2545 C CA . ASP B 1 84 ? -23.447 10.269 -16.367 1.00 79.50 84 ASP B CA 1
ATOM 2546 C C . ASP B 1 84 ? -24.147 9.617 -15.184 1.00 85.11 84 ASP B C 1
ATOM 2547 O O . ASP B 1 84 ? -24.655 10.323 -14.305 1.00 94.82 84 ASP B O 1
ATOM 2552 N N . ARG B 1 85 ? -24.185 8.286 -15.148 1.00 82.58 85 ARG B N 1
ATOM 2553 C CA . ARG B 1 85 ? -24.633 7.549 -13.976 1.00 91.08 85 ARG B CA 1
ATOM 2554 C C . ARG B 1 85 ? -23.861 6.236 -13.910 1.00 89.80 85 ARG B C 1
ATOM 2555 O O . ARG B 1 85 ? -22.994 5.958 -14.744 1.00 75.41 85 ARG B O 1
ATOM 2563 N N . ILE B 1 86 ? -24.187 5.423 -12.907 1.00 93.77 86 ILE B N 1
ATOM 2564 C CA . ILE B 1 86 ? -23.297 4.359 -12.452 1.00 89.32 86 ILE B CA 1
ATOM 2565 C C . ILE B 1 86 ? -23.507 3.056 -13.211 1.00 97.62 86 ILE B C 1
ATOM 2566 O O . ILE B 1 86 ? -24.437 2.925 -14.016 1.00 97.54 86 ILE B O 1
ATOM 2571 N N . GLY B 1 87 ? -22.635 2.085 -12.948 1.00 99.43 87 GLY B N 1
ATOM 2572 C CA . GLY B 1 87 ? -22.747 0.761 -13.520 1.00 99.82 87 GLY B CA 1
ATOM 2573 C C . GLY B 1 87 ? -23.468 -0.207 -12.605 1.00 108.81 87 GLY B C 1
ATOM 2574 O O . GLY B 1 87 ? -22.880 -1.182 -12.127 1.00 105.56 87 GLY B O 1
ATOM 2575 N N . ALA B 1 88 ? -24.741 0.068 -12.338 1.00 124.14 88 ALA B N 1
ATOM 2576 C CA . ALA B 1 88 ? -25.592 -0.873 -11.625 1.00 122.27 88 ALA B CA 1
ATOM 2577 C C . ALA B 1 88 ? -26.118 -1.899 -12.624 1.00 120.15 88 ALA B C 1
ATOM 2578 O O . ALA B 1 88 ? -25.652 -1.982 -13.764 1.00 112.38 88 ALA B O 1
ATOM 2580 N N . THR B 1 89 ? -27.106 -2.692 -12.213 1.00 122.35 89 THR B N 1
ATOM 2581 C CA . THR B 1 89 ? -27.720 -3.661 -13.113 1.00 115.66 89 THR B CA 1
ATOM 2582 C C . THR B 1 89 ? -28.141 -2.576 -14.097 1.00 113.90 89 THR B C 1
ATOM 2583 O O . THR B 1 89 ? -29.110 -1.850 -13.853 1.00 115.99 89 THR B O 1
ATOM 2587 N N . ASP B 1 90 ? -27.418 -2.459 -15.215 1.00 106.18 90 ASP B N 1
ATOM 2588 C CA . ASP B 1 90 ? -27.885 -1.668 -16.348 1.00 95.11 90 ASP B CA 1
ATOM 2589 C C . ASP B 1 90 ? -28.479 -2.569 -17.438 1.00 91.38 90 ASP B C 1
ATOM 2590 O O . ASP B 1 90 ? -29.628 -2.358 -17.843 1.00 72.78 90 ASP B O 1
ATOM 2595 N N . MET B 1 91 ? -27.742 -3.570 -17.949 1.00 97.38 91 MET B N 1
ATOM 2596 C CA . MET B 1 91 ? -26.283 -3.646 -17.992 1.00 92.96 91 MET B CA 1
ATOM 2597 C C . MET B 1 91 ? -26.134 -2.847 -19.271 1.00 81.98 91 MET B C 1
ATOM 2598 O O . MET B 1 91 ? -27.103 -2.723 -20.023 1.00 64.75 91 MET B O 1
ATOM 2603 N N . THR B 1 92 ? -24.942 -2.284 -19.489 1.00 100.94 92 THR B N 1
ATOM 2604 C CA . THR B 1 92 ? -24.694 -1.338 -20.574 1.00 104.44 92 THR B CA 1
ATOM 2605 C C . THR B 1 92 ? -24.658 -2.167 -21.852 1.00 93.02 92 THR B C 1
ATOM 2606 O O . THR B 1 92 ? -23.685 -2.884 -22.117 1.00 98.77 92 THR B O 1
ATOM 2610 N N . PHE B 1 93 ? -25.765 -2.140 -22.591 1.00 61.26 93 PHE B N 1
ATOM 2611 C CA . PHE B 1 93 ? -25.858 -2.748 -23.912 1.00 48.89 93 PHE B CA 1
ATOM 2612 C C . PHE B 1 93 ? -25.926 -4.271 -23.859 1.00 39.22 93 PHE B C 1
ATOM 2613 O O . PHE B 1 93 ? -26.881 -4.864 -24.371 1.00 38.55 93 PHE B O 1
ATOM 2621 N N . ALA B 1 94 ? -24.923 -4.906 -23.243 1.00 43.17 94 ALA B N 1
ATOM 2622 C CA . ALA B 1 94 ? -24.786 -6.360 -23.316 1.00 35.16 94 ALA B CA 1
ATOM 2623 C C . ALA B 1 94 ? -26.056 -7.080 -22.876 1.00 37.64 94 ALA B C 1
ATOM 2624 O O . ALA B 1 94 ? -26.409 -8.124 -23.434 1.00 32.92 94 ALA B O 1
ATOM 2626 N N . ALA B 1 95 ? -26.759 -6.536 -21.882 1.00 33.74 95 ALA B N 1
ATOM 2627 C CA . ALA B 1 95 ? -28.007 -7.152 -21.445 1.00 24.15 95 ALA B CA 1
ATOM 2628 C C . ALA B 1 95 ? -29.119 -6.913 -22.459 1.00 26.92 95 ALA B C 1
ATOM 2629 O O . ALA B 1 95 ? -29.824 -7.848 -22.856 1.00 33.19 95 ALA B O 1
ATOM 2631 N N . LEU B 1 96 ? -29.291 -5.662 -22.891 1.00 25.18 96 LEU B N 1
ATOM 2632 C CA . LEU B 1 96 ? -30.322 -5.352 -23.876 1.00 25.95 96 LEU B CA 1
ATOM 2633 C C . LEU B 1 96 ? -30.018 -6.016 -25.213 1.00 24.10 96 LEU B C 1
ATOM 2634 O O . LEU B 1 96 ? -30.895 -6.635 -25.826 1.00 27.60 96 LEU B O 1
ATOM 2639 N N . ASP B 1 97 ? -28.772 -5.893 -25.681 1.00 26.25 97 ASP B N 1
ATOM 2640 C CA . ASP B 1 97 ? -28.372 -6.508 -26.943 1.00 25.67 97 ASP B CA 1
ATOM 2641 C C . ASP B 1 97 ? -28.667 -8.003 -26.946 1.00 25.83 97 ASP B C 1
ATOM 2642 O O . ASP B 1 97 ? -29.330 -8.516 -27.855 1.00 25.59 97 ASP B O 1
ATOM 2647 N N . SER B 1 98 ? -28.188 -8.716 -25.924 1.00 25.26 98 SER B N 1
ATOM 2648 C CA . SER B 1 98 ? -28.449 -10.148 -25.831 1.00 22.25 98 SER B CA 1
ATOM 2649 C C . SER B 1 98 ? -29.937 -10.440 -25.704 1.00 21.47 98 SER B C 1
ATOM 2650 O O . SER B 1 98 ? -30.415 -11.457 -26.220 1.00 26.21 98 SER B O 1
ATOM 2653 N N . LEU B 1 99 ? -30.683 -9.568 -25.021 1.00 25.83 99 LEU B N 1
ATOM 2654 C CA . LEU B 1 99 ? -32.127 -9.749 -24.920 1.00 24.11 99 LEU B CA 1
ATOM 2655 C C . LEU B 1 99 ? -32.786 -9.662 -26.289 1.00 28.72 99 LEU B C 1
ATOM 2656 O O . LEU B 1 99 ? -33.728 -10.409 -26.583 1.00 24.24 99 LEU B O 1
ATOM 2661 N N . ILE B 1 100 ? -32.305 -8.751 -27.136 1.00 25.43 100 ILE B N 1
ATOM 2662 C CA . ILE B 1 100 ? -32.853 -8.607 -28.482 1.00 21.26 100 ILE B CA 1
ATOM 2663 C C . ILE B 1 100 ? -32.717 -9.916 -29.251 1.00 22.03 100 ILE B C 1
ATOM 2664 O O . ILE B 1 100 ? -33.672 -10.394 -29.873 1.00 26.30 100 ILE B O 1
ATOM 2669 N N . ARG B 1 101 ? -31.527 -10.521 -29.205 1.00 18.87 101 ARG B N 1
ATOM 2670 C CA . ARG B 1 101 ? -31.286 -11.742 -29.967 1.00 22.29 101 ARG B CA 1
ATOM 2671 C C . ARG B 1 101 ? -32.101 -12.913 -29.438 1.00 24.59 101 ARG B C 1
ATOM 2672 O O . ARG B 1 101 ? -32.519 -13.774 -30.222 1.00 23.65 101 ARG B O 1
ATOM 2680 N N . VAL B 1 102 ? -32.317 -12.977 -28.121 1.00 20.98 102 VAL B N 1
ATOM 2681 C CA . VAL B 1 102 ? -33.215 -13.985 -27.564 1.00 21.50 102 VAL B CA 1
ATOM 2682 C C . VAL B 1 102 ? -34.580 -13.881 -28.227 1.00 26.99 102 VAL B C 1
ATOM 2683 O O . VAL B 1 102 ? -35.138 -14.874 -28.706 1.00 28.36 102 VAL B O 1
ATOM 2687 N N . ARG B 1 103 ? -35.126 -12.663 -28.278 1.00 25.06 103 ARG B N 1
ATOM 2688 C CA . ARG B 1 103 ? -36.402 -12.443 -28.950 1.00 25.53 103 ARG B CA 1
ATOM 2689 C C . ARG B 1 103 ? -36.322 -12.823 -30.422 1.00 27.99 103 ARG B C 1
ATOM 2690 O O . ARG B 1 103 ? -37.253 -13.429 -30.966 1.00 32.28 103 ARG B O 1
ATOM 2698 N N . LEU B 1 104 ? -35.218 -12.476 -31.086 1.00 23.15 104 LEU B N 1
ATOM 2699 C CA . LEU B 1 104 ? -35.104 -12.759 -32.512 1.00 21.38 104 LEU B CA 1
ATOM 2700 C C . LEU B 1 104 ? -34.998 -14.256 -32.772 1.00 29.77 104 LEU B C 1
ATOM 2701 O O . LEU B 1 104 ? -35.584 -14.766 -33.733 1.00 35.61 104 LEU B O 1
ATOM 2706 N N . VAL B 1 105 ? -34.261 -14.980 -31.926 1.00 28.58 105 VAL B N 1
ATOM 2707 C CA . VAL B 1 105 ? -34.244 -16.436 -32.029 1.00 29.75 105 VAL B CA 1
ATOM 2708 C C . VAL B 1 105 ? -35.602 -17.008 -31.639 1.00 31.22 105 VAL B C 1
ATOM 2709 O O . VAL B 1 105 ? -36.069 -17.994 -32.224 1.00 33.98 105 VAL B O 1
ATOM 2713 N N . GLU B 1 106 ? -36.270 -16.384 -30.665 1.00 35.61 106 GLU B N 1
ATOM 2714 C CA . GLU B 1 106 ? -37.574 -16.851 -30.206 1.00 40.61 106 GLU B CA 1
ATOM 2715 C C . GLU B 1 106 ? -38.650 -16.771 -31.281 1.00 45.81 106 GLU B C 1
ATOM 2716 O O . GLU B 1 106 ? -39.723 -17.358 -31.101 1.00 46.94 106 GLU B O 1
ATOM 2722 N N . GLU B 1 107 ? -38.400 -16.063 -32.383 1.00 37.63 107 GLU B N 1
ATOM 2723 C CA . GLU B 1 107 ? -39.378 -15.912 -33.453 1.00 32.39 107 GLU B CA 1
ATOM 2724 C C . GLU B 1 107 ? -39.000 -16.702 -34.703 1.00 40.12 107 GLU B C 1
ATOM 2725 O O . GLU B 1 107 ? -39.544 -16.443 -35.782 1.00 38.66 107 GLU B O 1
ATOM 2731 N N . THR B 1 108 ? -38.084 -17.663 -34.583 1.00 38.97 108 THR B N 1
ATOM 2732 C CA . THR B 1 108 ? -37.631 -18.452 -35.722 1.00 31.91 108 THR B CA 1
ATOM 2733 C C . THR B 1 108 ? -38.349 -19.791 -35.844 1.00 44.78 108 THR B C 1
ATOM 2734 O O . THR B 1 108 ? -38.026 -20.573 -36.743 1.00 49.56 108 THR B O 1
ATOM 2738 N N . GLY B 1 109 ? -39.309 -20.078 -34.963 1.00 51.60 109 GLY B N 1
ATOM 2739 C CA . GLY B 1 109 ? -40.099 -21.286 -35.121 1.00 47.99 109 GLY B CA 1
ATOM 2740 C C . GLY B 1 109 ? -41.102 -21.188 -36.252 1.00 40.94 109 GLY B C 1
ATOM 2741 O O . GLY B 1 109 ? -41.389 -22.184 -36.921 1.00 40.34 109 GLY B O 1
ATOM 2742 N N . ASN B 1 110 ? -41.639 -19.995 -36.483 1.00 43.30 110 ASN B N 1
ATOM 2743 C CA . ASN B 1 110 ? -42.610 -19.741 -37.536 1.00 47.07 110 ASN B CA 1
ATOM 2744 C C . ASN B 1 110 ? -41.899 -19.183 -38.765 1.00 42.36 110 ASN B C 1
ATOM 2745 O O . ASN B 1 110 ? -40.988 -18.359 -38.646 1.00 47.17 110 ASN B O 1
ATOM 2750 N N . SER B 1 111 ? -42.320 -19.639 -39.949 1.00 42.66 111 SER B N 1
ATOM 2751 C CA . SER B 1 111 ? -41.571 -19.358 -41.172 1.00 39.80 111 SER B CA 1
ATOM 2752 C C . SER B 1 111 ? -41.820 -17.963 -41.733 1.00 44.84 111 SER B C 1
ATOM 2753 O O . SER B 1 111 ? -41.029 -17.502 -42.566 1.00 39.13 111 SER B O 1
ATOM 2756 N N . GLU B 1 112 ? -42.899 -17.292 -41.323 1.00 49.64 112 GLU B N 1
ATOM 2757 C CA . GLU B 1 112 ? -43.120 -15.912 -41.746 1.00 46.56 112 GLU B CA 1
ATOM 2758 C C . GLU B 1 112 ? -41.925 -15.046 -41.374 1.00 39.64 112 GLU B C 1
ATOM 2759 O O . GLU B 1 112 ? -41.262 -14.457 -42.237 1.00 37.60 112 GLU B O 1
ATOM 2765 N N . ASN B 1 113 ? -41.631 -14.977 -40.075 1.00 42.54 113 ASN B N 1
ATOM 2766 C CA . ASN B 1 113 ? -40.542 -14.150 -39.575 1.00 37.15 113 ASN B CA 1
ATOM 2767 C C . ASN B 1 113 ? -39.182 -14.805 -39.772 1.00 27.77 113 ASN B C 1
ATOM 2768 O O . ASN B 1 113 ? -38.164 -14.104 -39.791 1.00 26.48 113 ASN B O 1
ATOM 2773 N N . LEU B 1 114 ? -39.143 -16.133 -39.905 1.00 26.71 114 LEU B N 1
ATOM 2774 C CA . LEU B 1 114 ? -37.881 -16.838 -40.104 1.00 27.72 114 LEU B CA 1
ATOM 2775 C C . LEU B 1 114 ? -37.145 -16.307 -41.329 1.00 29.73 114 LEU B C 1
ATOM 2776 O O . LEU B 1 114 ? -35.974 -15.921 -41.251 1.00 30.86 114 LEU B O 1
ATOM 2781 N N . ASN B 1 115 ? -37.824 -16.284 -42.476 1.00 29.50 115 ASN B N 1
ATOM 2782 C CA . ASN B 1 115 ? -37.184 -15.849 -43.709 1.00 34.27 115 ASN B CA 1
ATOM 2783 C C . ASN B 1 115 ? -37.154 -14.336 -43.854 1.00 30.63 115 ASN B C 1
ATOM 2784 O O . ASN B 1 115 ? -36.372 -13.823 -44.661 1.00 27.58 115 ASN B O 1
ATOM 2789 N N . THR B 1 116 ? -37.982 -13.614 -43.097 1.00 30.62 116 THR B N 1
ATOM 2790 C CA . THR B 1 116 ? -37.811 -12.169 -43.012 1.00 26.28 116 THR B CA 1
ATOM 2791 C C . THR B 1 116 ? -36.470 -11.827 -42.378 1.00 27.47 116 THR B C 1
ATOM 2792 O O . THR B 1 116 ? -35.791 -10.885 -42.805 1.00 29.46 116 THR B O 1
ATOM 2796 N N . ILE B 1 117 ? -36.063 -12.597 -41.366 1.00 24.48 117 ILE B N 1
ATOM 2797 C CA . ILE B 1 117 ? -34.751 -12.400 -40.757 1.00 25.55 117 ILE B CA 1
ATOM 2798 C C . ILE B 1 117 ? -33.648 -12.712 -41.759 1.00 24.54 117 ILE B C 1
ATOM 2799 O O . ILE B 1 117 ? -32.715 -11.923 -41.945 1.00 29.41 117 ILE B O 1
ATOM 2804 N N . LYS B 1 118 ? -33.736 -13.875 -42.414 1.00 23.81 118 LYS B N 1
ATOM 2805 C CA . LYS B 1 118 ? -32.725 -14.261 -43.395 1.00 28.86 118 LYS B CA 1
ATOM 2806 C C . LYS B 1 118 ? -32.552 -13.193 -44.463 1.00 31.08 118 LYS B C 1
ATOM 2807 O O . LYS B 1 118 ? -31.426 -12.845 -44.837 1.00 30.06 118 LYS B O 1
ATOM 2813 N N . SER B 1 119 ? -33.666 -12.668 -44.973 1.00 26.32 119 SER B N 1
ATOM 2814 C CA . SER B 1 119 ? -33.595 -11.642 -46.005 1.00 20.24 119 SER B CA 1
ATOM 2815 C C . SER B 1 119 ? -32.834 -10.419 -45.513 1.00 23.63 119 SER B C 1
ATOM 2816 O O . SER B 1 119 ? -32.056 -9.819 -46.262 1.00 29.65 119 SER B O 1
ATOM 2819 N N . LYS B 1 120 ? -33.027 -10.052 -44.247 1.00 25.71 120 LYS B N 1
ATOM 2820 C CA . LYS B 1 120 ? -32.451 -8.823 -43.720 1.00 24.83 120 LYS B CA 1
ATOM 2821 C C . LYS B 1 120 ? -31.088 -9.037 -43.069 1.00 23.51 120 LYS B C 1
ATOM 2822 O O . LYS B 1 120 ? -30.195 -8.199 -43.231 1.00 27.67 120 LYS B O 1
ATOM 2828 N N . ILE B 1 121 ? -30.900 -10.137 -42.336 1.00 24.34 121 ILE B N 1
ATOM 2829 C CA . ILE B 1 121 ? -29.618 -10.348 -41.669 1.00 29.04 121 ILE B CA 1
ATOM 2830 C C . ILE B 1 121 ? -28.535 -10.810 -42.637 1.00 27.46 121 ILE B C 1
ATOM 2831 O O . ILE B 1 121 ? -27.344 -10.701 -42.317 1.00 22.94 121 ILE B O 1
ATOM 2836 N N . ALA B 1 122 ? -28.908 -11.308 -43.819 1.00 29.27 122 ALA B N 1
ATOM 2837 C CA . ALA B 1 122 ? -27.909 -11.668 -44.820 1.00 28.50 122 ALA B CA 1
ATOM 2838 C C . ALA B 1 122 ? -27.048 -10.479 -45.221 1.00 22.76 122 ALA B C 1
ATOM 2839 O O . ALA B 1 122 ? -25.916 -10.671 -45.678 1.00 29.32 122 ALA B O 1
ATOM 2841 N N . SER B 1 123 ? -27.559 -9.258 -45.059 1.00 26.26 123 SER B N 1
ATOM 2842 C CA . SER B 1 123 ? -26.812 -8.053 -45.388 1.00 28.24 123 SER B CA 1
ATOM 2843 C C . SER B 1 123 ? -25.899 -7.588 -44.261 1.00 29.08 123 SER B C 1
ATOM 2844 O O . SER B 1 123 ? -25.086 -6.684 -44.486 1.00 29.73 123 SER B O 1
ATOM 2847 N N . HIS B 1 124 ? -26.020 -8.162 -43.068 1.00 28.85 124 HIS B N 1
ATOM 2848 C CA . HIS B 1 124 ? -25.170 -7.756 -41.957 1.00 25.10 124 HIS B CA 1
ATOM 2849 C C . HIS B 1 124 ? -23.707 -7.985 -42.321 1.00 29.57 124 HIS B C 1
ATOM 2850 O O . HIS B 1 124 ? -23.356 -9.071 -42.804 1.00 30.45 124 HIS B O 1
ATOM 2857 N N . PRO B 1 125 ? -22.830 -7.000 -42.116 1.00 30.19 125 PRO B N 1
ATOM 2858 C CA . PRO B 1 125 ? -21.414 -7.206 -42.461 1.00 33.50 125 PRO B CA 1
ATOM 2859 C C . PRO B 1 125 ? -20.762 -8.308 -41.651 1.00 30.89 125 PRO B C 1
ATOM 2860 O O . PRO B 1 125 ? -19.809 -8.938 -42.126 1.00 28.88 125 PRO B O 1
ATOM 2864 N N . LEU B 1 126 ? -21.258 -8.565 -40.439 1.00 31.00 126 LEU B N 1
ATOM 2865 C CA . LEU B 1 126 ? -20.709 -9.641 -39.623 1.00 26.33 126 LEU B CA 1
ATOM 2866 C C . LEU B 1 126 ? -21.054 -11.007 -40.203 1.00 25.60 126 LEU B C 1
ATOM 2867 O O . LEU B 1 126 ? -20.203 -11.904 -40.237 1.00 27.98 126 LEU B O 1
ATOM 2872 N N . ILE B 1 127 ? -22.295 -11.187 -40.663 1.00 24.77 127 ILE B N 1
ATOM 2873 C CA . ILE B 1 127 ? -22.676 -12.448 -41.296 1.00 21.45 127 ILE B CA 1
ATOM 2874 C C . ILE B 1 127 ? -21.840 -12.684 -42.545 1.00 30.39 127 ILE B C 1
ATOM 2875 O O . ILE B 1 127 ? -21.455 -13.820 -42.851 1.00 31.16 127 ILE B O 1
ATOM 2880 N N . GLN B 1 128 ? -21.550 -11.615 -43.289 1.00 34.53 128 GLN B N 1
ATOM 2881 C CA . GLN B 1 128 ? -20.665 -11.737 -44.441 1.00 26.18 128 GLN B CA 1
ATOM 2882 C C . GLN B 1 128 ? -19.223 -11.957 -44.003 1.00 27.16 128 GLN B C 1
ATOM 2883 O O . GLN B 1 128 ? -18.480 -12.706 -44.648 1.00 25.67 128 GLN B O 1
ATOM 2889 N N . ALA B 1 129 ? -18.812 -11.319 -42.903 1.00 29.61 129 ALA B N 1
ATOM 2890 C CA . ALA B 1 129 ? -17.449 -11.492 -42.405 1.00 25.09 129 ALA B CA 1
ATOM 2891 C C . ALA B 1 129 ? -17.178 -12.947 -42.046 1.00 29.02 129 ALA B C 1
ATOM 2892 O O . ALA B 1 129 ? -16.126 -13.499 -42.389 1.00 44.83 129 ALA B O 1
ATOM 2894 N N . TYR B 1 130 ? -18.123 -13.587 -41.354 1.00 29.54 130 TYR B N 1
ATOM 2895 C CA . TYR B 1 130 ? -17.966 -14.998 -41.016 1.00 32.44 130 TYR B CA 1
ATOM 2896 C C . TYR B 1 130 ? -18.097 -15.889 -42.246 1.00 28.70 130 TYR B C 1
ATOM 2897 O O . TYR B 1 130 ? -17.521 -16.983 -42.280 1.00 27.72 130 TYR B O 1
ATOM 2906 N N . GLY B 1 131 ? -18.837 -15.444 -43.257 1.00 28.91 131 GLY B N 1
ATOM 2907 C CA . GLY B 1 131 ? -19.111 -16.283 -44.412 1.00 20.62 131 GLY B CA 1
ATOM 2908 C C . GLY B 1 131 ? -20.107 -17.382 -44.115 1.00 20.07 131 GLY B C 1
ATOM 2909 O O . GLY B 1 131 ? -19.913 -18.526 -44.548 1.00 26.04 131 GLY B O 1
ATOM 2910 N N . LEU B 1 132 ? -21.180 -17.058 -43.395 1.00 23.64 132 LEU B N 1
ATOM 2911 C CA . LEU B 1 132 ? -22.148 -18.007 -42.857 1.00 22.35 132 LEU B CA 1
ATOM 2912 C C . LEU B 1 132 ? -23.203 -18.347 -43.902 1.00 25.14 132 LEU B C 1
ATOM 2913 O O . LEU B 1 132 ? -23.778 -17.438 -44.511 1.00 24.82 132 LEU B O 1
ATOM 2918 N N . PRO B 1 133 ? -23.476 -19.628 -44.139 1.00 26.09 133 PRO B N 1
ATOM 2919 C CA . PRO B 1 133 ? -24.637 -19.992 -44.956 1.00 21.73 133 PRO B CA 1
ATOM 2920 C C . PRO B 1 133 ? -25.931 -19.709 -44.211 1.00 26.26 133 PRO B C 1
ATOM 2921 O O . PRO B 1 133 ? -25.959 -19.558 -42.987 1.00 29.65 133 PRO B O 1
ATOM 2925 N N . LEU B 1 134 ? -27.017 -19.633 -44.972 1.00 32.40 134 LEU B N 1
ATOM 2926 C CA . LEU B 1 134 ? -28.336 -19.347 -44.416 1.00 32.53 134 LEU B CA 1
ATOM 2927 C C . LEU B 1 134 ? -29.383 -20.231 -45.082 1.00 34.78 134 LEU B C 1
ATOM 2928 O O . LEU B 1 134 ? -30.432 -19.766 -45.527 1.00 33.54 134 LEU B O 1
ATOM 2933 N N . ASP B 1 135 ? -29.107 -21.534 -45.152 1.00 31.00 135 ASP B N 1
ATOM 2934 C CA . ASP B 1 135 ? -30.012 -22.434 -45.857 1.00 27.97 135 ASP B CA 1
ATOM 2935 C C . ASP B 1 135 ? -31.141 -22.943 -44.970 1.00 29.94 135 ASP B C 1
ATOM 2936 O O . ASP B 1 135 ? -32.244 -23.191 -45.467 1.00 46.25 135 ASP B O 1
ATOM 2941 N N . ASP B 1 136 ? -30.897 -23.110 -43.673 1.00 33.10 136 ASP B N 1
ATOM 2942 C CA . ASP B 1 136 ? -31.901 -23.637 -42.758 1.00 31.54 136 ASP B CA 1
ATOM 2943 C C . ASP B 1 136 ? -32.059 -22.690 -41.573 1.00 30.69 136 ASP B C 1
ATOM 2944 O O . ASP B 1 136 ? -31.350 -21.687 -41.449 1.00 28.76 136 ASP B O 1
ATOM 2949 N N . ALA B 1 137 ? -33.007 -23.024 -40.692 1.00 28.61 137 ALA B N 1
ATOM 2950 C CA . ALA B 1 137 ? -33.342 -22.138 -39.582 1.00 18.96 137 ALA B CA 1
ATOM 2951 C C . ALA B 1 137 ? -32.243 -22.096 -38.529 1.00 30.01 137 ALA B C 1
ATOM 2952 O O . ALA B 1 137 ? -32.085 -21.079 -37.844 1.00 31.31 137 ALA B O 1
ATOM 2954 N N . LYS B 1 138 ? -31.484 -23.183 -38.373 1.00 28.23 138 LYS B N 1
ATOM 2955 C CA . LYS B 1 138 ? -30.397 -23.179 -37.399 1.00 20.96 138 LYS B CA 1
ATOM 2956 C C . LYS B 1 138 ? -29.281 -22.236 -37.826 1.00 23.93 138 LYS B C 1
ATOM 2957 O O . LYS B 1 138 ? -28.675 -21.560 -36.986 1.00 21.70 138 LYS B O 1
ATOM 2963 N N . SER B 1 139 ? -28.994 -22.180 -39.129 1.00 23.15 139 SER B N 1
ATOM 2964 C CA . SER B 1 139 ? -28.001 -21.238 -39.634 1.00 24.28 139 SER B CA 1
ATOM 2965 C C . SER B 1 139 ? -28.404 -19.806 -39.312 1.00 23.09 139 SER B C 1
ATOM 2966 O O . SER B 1 139 ? -27.587 -19.006 -38.842 1.00 23.58 139 SER B O 1
ATOM 2969 N N . VAL B 1 140 ? -29.672 -19.470 -39.558 1.00 19.61 140 VAL B N 1
ATOM 2970 C CA . VAL B 1 140 ? -30.174 -18.134 -39.254 1.00 19.86 140 VAL B CA 1
ATOM 2971 C C . VAL B 1 140 ? -30.086 -17.855 -37.759 1.00 24.38 140 VAL B C 1
ATOM 2972 O O . VAL B 1 140 ? -29.859 -16.711 -37.344 1.00 20.22 140 VAL B O 1
ATOM 2976 N N . ARG B 1 141 ? -30.233 -18.889 -36.928 1.00 28.89 141 ARG B N 1
ATOM 2977 C CA . ARG B 1 141 ? -30.034 -18.708 -35.494 1.00 20.09 141 ARG B CA 1
ATOM 2978 C C . ARG B 1 141 ? -28.583 -18.375 -35.176 1.00 17.31 141 ARG B C 1
ATOM 2979 O O . ARG B 1 141 ? -28.310 -17.530 -34.317 1.00 20.22 141 ARG B O 1
ATOM 2987 N N . LEU B 1 142 ? -27.638 -19.028 -35.856 1.00 19.53 142 LEU B N 1
ATOM 2988 C CA . LEU B 1 142 ? -26.237 -18.657 -35.696 1.00 20.75 142 LEU B CA 1
ATOM 2989 C C . LEU B 1 142 ? -26.002 -17.221 -36.141 1.00 21.21 142 LEU B C 1
ATOM 2990 O O . LEU B 1 142 ? -25.182 -16.507 -35.553 1.00 26.75 142 LEU B O 1
ATOM 2995 N N . ALA B 1 143 ? -26.727 -16.775 -37.170 1.00 18.81 143 ALA B N 1
ATOM 2996 C CA . ALA B 1 143 ? -26.595 -15.400 -37.640 1.00 17.60 143 ALA B CA 1
ATOM 2997 C C . ALA B 1 143 ? -26.985 -14.406 -36.552 1.00 18.63 143 ALA B C 1
ATOM 2998 O O . ALA B 1 143 ? -26.312 -13.388 -36.354 1.00 21.49 143 ALA B O 1
ATOM 3000 N N . ILE B 1 144 ? -28.074 -14.688 -35.833 1.00 19.73 144 ILE B N 1
ATOM 3001 C CA . ILE B 1 144 ? -28.518 -13.791 -34.770 1.00 19.67 144 ILE B CA 1
ATOM 3002 C C . ILE B 1 144 ? -27.501 -13.748 -33.637 1.00 19.69 144 ILE B C 1
ATOM 3003 O O . ILE B 1 144 ? -27.365 -12.727 -32.951 1.00 24.00 144 ILE B O 1
ATOM 3008 N N . MET B 1 145 ? -26.759 -14.837 -33.432 1.00 17.47 145 MET B N 1
ATOM 3009 C CA . MET B 1 145 ? -25.858 -14.933 -32.290 1.00 16.36 145 MET B CA 1
ATOM 3010 C C . MET B 1 145 ? -24.491 -14.310 -32.542 1.00 19.58 145 MET B C 1
ATOM 3011 O O . MET B 1 145 ? -23.781 -14.013 -31.574 1.00 16.59 145 MET B O 1
ATOM 3016 N N . LEU B 1 146 ? -24.105 -14.110 -33.802 1.00 15.89 146 LEU B N 1
ATOM 3017 C CA . LEU B 1 146 ? -22.746 -13.675 -34.109 1.00 15.79 146 LEU B CA 1
ATOM 3018 C C . LEU B 1 146 ? -22.430 -12.345 -33.437 1.00 21.55 146 LEU B C 1
ATOM 3019 O O . LEU B 1 146 ? -23.157 -11.360 -33.600 1.00 30.18 146 LEU B O 1
ATOM 3024 N N . GLY B 1 147 ? -21.339 -12.325 -32.675 1.00 22.59 147 GLY B N 1
ATOM 3025 C CA . GLY B 1 147 ? -20.906 -11.116 -32.007 1.00 27.71 147 GLY B CA 1
ATOM 3026 C C . GLY B 1 147 ? -21.703 -10.733 -30.783 1.00 26.64 147 GLY B C 1
ATOM 3027 O O . GLY B 1 147 ? -21.625 -9.582 -30.344 1.00 32.28 147 GLY B O 1
ATOM 3028 N N . GLY B 1 148 ? -22.469 -11.661 -30.213 1.00 26.22 148 GLY B N 1
ATOM 3029 C CA . GLY B 1 148 ? -23.266 -11.383 -29.041 1.00 24.12 148 GLY B CA 1
ATOM 3030 C C . GLY B 1 148 ? -22.626 -11.904 -27.769 1.00 19.44 148 GLY B C 1
ATOM 3031 O O . GLY B 1 148 ? -21.773 -12.788 -27.797 1.00 20.65 148 GLY B O 1
ATOM 3032 N N . SER B 1 149 ? -23.049 -11.335 -26.641 1.00 19.26 149 SER B N 1
ATOM 3033 C CA . SER B 1 149 ? -22.540 -11.765 -25.346 1.00 21.40 149 SER B CA 1
ATOM 3034 C C . SER B 1 149 ? -22.952 -13.205 -25.073 1.00 20.29 149 SER B C 1
ATOM 3035 O O . SER B 1 149 ? -24.029 -13.456 -24.527 1.00 21.59 149 SER B O 1
ATOM 3038 N N . LEU B 1 150 ? -22.098 -14.153 -25.452 1.00 20.92 150 LEU B N 1
ATOM 3039 C CA . LEU B 1 150 ? -22.453 -15.562 -25.318 1.00 20.67 150 LEU B CA 1
ATOM 3040 C C . LEU B 1 150 ? -22.666 -16.006 -23.873 1.00 24.57 150 LEU B C 1
ATOM 3041 O O . LEU B 1 150 ? -23.602 -16.786 -23.637 1.00 25.08 150 LEU B O 1
ATOM 3046 N N . PRO B 1 151 ? -21.863 -15.585 -22.884 1.00 25.40 151 PRO B N 1
ATOM 3047 C CA . PRO B 1 151 ? -22.165 -15.997 -21.500 1.00 22.13 151 PRO B CA 1
ATOM 3048 C C . PRO B 1 151 ? -23.546 -15.581 -21.023 1.00 17.33 151 PRO B C 1
ATOM 3049 O O . PRO B 1 151 ? -24.219 -16.366 -20.344 1.00 27.46 151 PRO B O 1
ATOM 3053 N N . LEU B 1 152 ? -23.991 -14.368 -21.355 1.00 16.11 152 LEU B N 1
ATOM 3054 C CA . LEU B 1 152 ? -25.324 -13.940 -20.940 1.00 19.82 152 LEU B CA 1
ATOM 3055 C C . LEU B 1 152 ? -26.404 -14.778 -21.613 1.00 23.29 152 LEU B C 1
ATOM 3056 O O . LEU B 1 152 ? -27.325 -15.269 -20.951 1.00 22.78 152 LEU B O 1
ATOM 3061 N N . ILE B 1 153 ? -26.301 -14.964 -22.932 1.00 26.17 153 ILE B N 1
ATOM 3062 C CA . ILE B 1 153 ? -27.323 -15.708 -23.662 1.00 22.31 153 ILE B CA 1
ATOM 3063 C C . ILE B 1 153 ? -27.342 -17.173 -23.240 1.00 27.03 153 ILE B C 1
ATOM 3064 O O . ILE B 1 153 ? -28.393 -17.825 -23.281 1.00 29.20 153 ILE B O 1
ATOM 3069 N N . ALA B 1 154 ? -26.196 -17.712 -22.817 1.00 28.03 154 ALA B N 1
ATOM 3070 C CA . ALA B 1 154 ? -26.120 -19.130 -22.481 1.00 23.37 154 ALA B CA 1
ATOM 3071 C C . ALA B 1 154 ? -26.960 -19.474 -21.257 1.00 34.57 154 ALA B C 1
ATOM 3072 O O . ALA B 1 154 ? -27.407 -20.618 -21.117 1.00 32.85 154 ALA B O 1
ATOM 3074 N N . SER B 1 155 ? -27.184 -18.507 -20.364 1.00 30.59 155 SER B N 1
ATOM 3075 C CA . SER B 1 155 ? -27.989 -18.776 -19.177 1.00 27.15 155 SER B CA 1
ATOM 3076 C C . SER B 1 155 ? -29.434 -19.087 -19.548 1.00 27.54 155 SER B C 1
ATOM 3077 O O . SER B 1 155 ? -30.075 -19.932 -18.911 1.00 36.40 155 SER B O 1
ATOM 3080 N N . VAL B 1 156 ? -29.961 -18.417 -20.577 1.00 24.34 156 VAL B N 1
ATOM 3081 C CA . VAL B 1 156 ? -31.320 -18.691 -21.026 1.00 24.76 156 VAL B CA 1
ATOM 3082 C C . VAL B 1 156 ? -31.419 -20.139 -21.486 1.00 27.35 156 VAL B C 1
ATOM 3083 O O . VAL B 1 156 ? -30.507 -20.672 -22.133 1.00 31.39 156 VAL B O 1
ATOM 3087 N N . ASP B 1 157 ? -32.530 -20.785 -21.141 1.00 30.46 157 ASP B N 1
ATOM 3088 C CA . ASP B 1 157 ? -32.682 -22.217 -21.370 1.00 37.34 157 ASP B CA 1
ATOM 3089 C C . ASP B 1 157 ? -32.703 -22.521 -22.864 1.00 35.41 157 ASP B C 1
ATOM 3090 O O . ASP B 1 157 ? -33.478 -21.919 -23.616 1.00 40.80 157 ASP B O 1
ATOM 3095 N N . SER B 1 158 ? -31.831 -23.444 -23.282 1.00 34.39 158 SER B N 1
ATOM 3096 C CA . SER B 1 158 ? -31.668 -24.037 -24.612 1.00 36.09 158 SER B CA 1
ATOM 3097 C C . SER B 1 158 ? -30.797 -23.209 -25.552 1.00 34.92 158 SER B C 1
ATOM 3098 O O . SER B 1 158 ? -30.604 -23.613 -26.698 1.00 35.56 158 SER B O 1
ATOM 3101 N N . PHE B 1 159 ? -30.269 -22.070 -25.114 1.00 23.68 159 PHE B N 1
ATOM 3102 C CA . PHE B 1 159 ? -29.186 -21.396 -25.818 1.00 23.47 159 PHE B CA 1
ATOM 3103 C C . PHE B 1 159 ? -27.818 -21.904 -25.387 1.00 23.62 159 PHE B C 1
ATOM 3104 O O . PHE B 1 159 ? -26.801 -21.361 -25.828 1.00 27.56 159 PHE B O 1
ATOM 3112 N N . GLU B 1 160 ? -27.784 -22.938 -24.543 1.00 19.59 160 GLU B N 1
ATOM 3113 C CA . GLU B 1 160 ? -26.521 -23.457 -24.033 1.00 21.54 160 GLU B CA 1
ATOM 3114 C C . GLU B 1 160 ? -25.643 -23.987 -25.160 1.00 20.43 160 GLU B C 1
ATOM 3115 O O . GLU B 1 160 ? -24.466 -23.625 -25.268 1.00 23.71 160 GLU B O 1
ATOM 3121 N N . MET B 1 161 ? -26.202 -24.847 -26.013 1.00 20.08 161 MET B N 1
ATOM 3122 C CA . MET B 1 161 ? -25.395 -25.475 -27.053 1.00 18.02 161 MET B CA 1
ATOM 3123 C C . MET B 1 161 ? -24.968 -24.469 -28.115 1.00 22.84 161 MET B C 1
ATOM 3124 O O . MET B 1 161 ? -23.804 -24.458 -28.529 1.00 20.08 161 MET B O 1
ATOM 3129 N N . ILE B 1 162 ? -25.888 -23.611 -28.564 1.00 24.39 162 ILE B N 1
ATOM 3130 C CA . ILE B 1 162 ? -25.531 -22.661 -29.614 1.00 20.20 162 ILE B CA 1
ATOM 3131 C C . ILE B 1 162 ? -24.546 -21.619 -29.097 1.00 21.24 162 ILE B C 1
ATOM 3132 O O . ILE B 1 162 ? -23.763 -21.060 -29.875 1.00 23.39 162 ILE B O 1
ATOM 3137 N N . SER B 1 163 ? -24.549 -21.346 -27.790 1.00 14.86 163 SER B N 1
ATOM 3138 C CA . SER B 1 163 ? -23.591 -20.393 -27.241 1.00 19.33 163 SER B CA 1
ATOM 3139 C C . SER B 1 163 ? -22.208 -21.019 -27.118 1.00 20.90 163 SER B C 1
ATOM 3140 O O . SER B 1 163 ? -21.200 -20.402 -27.480 1.00 19.55 163 SER B O 1
ATOM 3143 N N . VAL B 1 164 ? -22.140 -22.250 -26.609 1.00 15.51 164 VAL B N 1
ATOM 3144 C CA . VAL B 1 164 ? -20.839 -22.862 -26.371 1.00 19.56 164 VAL B CA 1
ATOM 3145 C C . VAL B 1 164 ? -20.197 -23.331 -27.674 1.00 21.18 164 VAL B C 1
ATOM 3146 O O . VAL B 1 164 ? -18.971 -23.278 -27.813 1.00 20.95 164 VAL B O 1
ATOM 3150 N N . VAL B 1 165 ? -20.993 -23.775 -28.651 1.00 22.02 165 VAL B N 1
ATOM 3151 C CA . VAL B 1 165 ? -20.424 -24.191 -29.931 1.00 18.54 165 VAL B CA 1
ATOM 3152 C C . VAL B 1 165 ? -19.849 -22.989 -30.668 1.00 18.78 165 VAL B C 1
ATOM 3153 O O . VAL B 1 165 ? -18.727 -23.033 -31.186 1.00 21.27 165 VAL B O 1
ATOM 3157 N N . LEU B 1 166 ? -20.610 -21.893 -30.721 1.00 18.93 166 LEU B N 1
ATOM 3158 C CA . LEU B 1 166 ? -20.102 -20.671 -31.334 1.00 19.29 166 LEU B CA 1
ATOM 3159 C C . LEU B 1 166 ? -18.876 -20.154 -30.590 1.00 20.29 166 LEU B C 1
ATOM 3160 O O . LEU B 1 166 ? -17.941 -19.631 -31.207 1.00 22.72 166 LEU B O 1
ATOM 3165 N N . ALA B 1 167 ? -18.857 -20.303 -29.263 1.00 18.23 167 ALA B N 1
ATOM 3166 C CA . ALA B 1 167 ? -17.700 -19.864 -28.491 1.00 16.83 167 ALA B CA 1
ATOM 3167 C C . ALA B 1 167 ? -16.484 -20.737 -28.774 1.00 17.11 167 ALA B C 1
ATOM 3168 O O . ALA B 1 167 ? -15.352 -20.240 -28.815 1.00 22.28 167 ALA B O 1
ATOM 3170 N N . ILE B 1 168 ? -16.694 -22.041 -28.965 1.00 18.66 168 ILE B N 1
ATOM 3171 C CA . ILE B 1 168 ? -15.595 -22.911 -29.372 1.00 25.69 168 ILE B CA 1
ATOM 3172 C C . ILE B 1 168 ? -15.103 -22.526 -30.762 1.00 27.57 168 ILE B C 1
ATOM 3173 O O . ILE B 1 168 ? -13.894 -22.497 -31.024 1.00 29.65 168 ILE B O 1
ATOM 3178 N N . TYR B 1 169 ? -16.033 -22.209 -31.667 1.00 23.34 169 TYR B N 1
ATOM 3179 C CA . TYR B 1 169 ? -15.661 -21.832 -33.028 1.00 20.52 169 TYR B CA 1
ATOM 3180 C C . TYR B 1 169 ? -14.806 -20.571 -33.036 1.00 22.03 169 TYR B C 1
ATOM 3181 O O . TYR B 1 169 ? -13.755 -20.525 -33.687 1.00 23.23 169 TYR B O 1
ATOM 3190 N N . GLN B 1 170 ? -15.247 -19.532 -32.320 1.00 22.95 170 GLN B N 1
ATOM 3191 C CA . GLN B 1 170 ? -14.506 -18.275 -32.297 1.00 22.41 170 GLN B CA 1
ATOM 3192 C C . GLN B 1 170 ? -13.081 -18.478 -31.799 1.00 22.12 170 GLN B C 1
ATOM 3193 O O . GLN B 1 170 ? -12.144 -17.864 -32.316 1.00 30.27 170 GLN B O 1
ATOM 3199 N N . ASP B 1 171 ? -12.896 -19.338 -30.797 1.00 24.21 171 ASP B N 1
ATOM 3200 C CA . ASP B 1 171 ? -11.556 -19.578 -30.273 1.00 23.52 171 ASP B CA 1
ATOM 3201 C C . ASP B 1 171 ? -10.729 -20.442 -31.217 1.00 31.40 171 ASP B C 1
ATOM 3202 O O . ASP B 1 171 ? -9.519 -20.231 -31.354 1.00 32.77 171 ASP B O 1
ATOM 3207 N N . ALA B 1 172 ? -11.363 -21.414 -31.877 1.00 29.21 172 ALA B N 1
ATOM 3208 C CA . ALA B 1 172 ? -10.630 -22.300 -32.776 1.00 29.84 172 ALA B CA 1
ATOM 3209 C C . ALA B 1 172 ? -10.063 -21.533 -33.965 1.00 30.22 172 ALA B C 1
ATOM 3210 O O . ALA B 1 172 ? -8.911 -21.742 -34.362 1.00 40.41 172 ALA B O 1
ATOM 3212 N N . LYS B 1 173 ? -10.854 -20.633 -34.540 1.00 25.38 173 LYS B N 1
ATOM 3213 C CA . LYS B 1 173 ? -10.481 -19.915 -35.751 1.00 34.73 173 LYS B CA 1
ATOM 3214 C C . LYS B 1 173 ? -10.506 -18.406 -35.530 1.00 36.66 173 LYS B C 1
ATOM 3215 O O . LYS B 1 173 ? -11.037 -17.652 -36.348 1.00 36.30 173 LYS B O 1
ATOM 3221 N N . TYR B 1 174 ? -9.921 -17.945 -34.421 1.00 32.29 174 TYR B N 1
ATOM 3222 C CA . TYR B 1 174 ? -9.947 -16.520 -34.112 1.00 26.08 174 TYR B CA 1
ATOM 3223 C C . TYR B 1 174 ? -9.089 -15.702 -35.065 1.00 37.11 174 TYR B C 1
ATOM 3224 O O . TYR B 1 174 ? -9.359 -14.512 -35.254 1.00 41.29 174 TYR B O 1
ATOM 3233 N N . LYS B 1 175 ? -8.064 -16.306 -35.666 1.00 37.67 175 LYS B N 1
ATOM 3234 C CA . LYS B 1 175 ? -7.255 -15.577 -36.633 1.00 39.90 175 LYS B CA 1
ATOM 3235 C C . LYS B 1 175 ? -7.958 -15.446 -37.976 1.00 39.37 175 LYS B C 1
ATOM 3236 O O . LYS B 1 175 ? -7.841 -14.405 -38.632 1.00 36.84 175 LYS B O 1
ATOM 3242 N N . ASP B 1 176 ? -8.692 -16.473 -38.399 1.00 34.58 176 ASP B N 1
ATOM 3243 C CA . ASP B 1 176 ? -9.426 -16.403 -39.653 1.00 37.61 176 ASP B CA 1
ATOM 3244 C C . ASP B 1 176 ? -10.690 -15.562 -39.550 1.00 35.99 176 ASP B C 1
ATOM 3245 O O . ASP B 1 176 ? -11.258 -15.203 -40.585 1.00 44.32 176 ASP B O 1
ATOM 3250 N N . LEU B 1 177 ? -11.141 -15.240 -38.340 1.00 38.30 177 LEU B N 1
ATOM 3251 C CA . LEU B 1 177 ? -12.165 -14.224 -38.138 1.00 35.11 177 LEU B CA 1
ATOM 3252 C C . LEU B 1 177 ? -11.570 -12.845 -37.898 1.00 38.71 177 LEU B C 1
ATOM 3253 O O . LEU B 1 177 ? -12.321 -11.872 -37.786 1.00 43.34 177 LEU B O 1
ATOM 3258 N N . GLY B 1 178 ? -10.246 -12.740 -37.813 1.00 41.93 178 GLY B N 1
ATOM 3259 C CA . GLY B 1 178 ? -9.619 -11.471 -37.493 1.00 40.20 178 GLY B CA 1
ATOM 3260 C C . GLY B 1 178 ? -9.911 -10.984 -36.093 1.00 37.57 178 GLY B C 1
ATOM 3261 O O . GLY B 1 178 ? -9.928 -9.772 -35.856 1.00 41.65 178 GLY B O 1
ATOM 3262 N N . ILE B 1 179 ? -10.150 -11.897 -35.156 1.00 37.00 179 ILE B N 1
ATOM 3263 C CA . ILE B 1 179 ? -10.441 -11.513 -33.779 1.00 33.86 179 ILE B CA 1
ATOM 3264 C C . ILE B 1 179 ? -9.141 -11.143 -33.081 1.00 37.19 179 ILE B C 1
ATOM 3265 O O . ILE B 1 179 ? -8.154 -11.886 -33.138 1.00 43.97 179 ILE B O 1
ATOM 3270 N N . ASP B 1 180 ? -9.135 -9.986 -32.428 1.00 35.33 180 ASP B N 1
ATOM 3271 C CA . ASP B 1 180 ? -7.992 -9.530 -31.651 1.00 33.24 180 ASP B CA 1
ATOM 3272 C C . ASP B 1 180 ? -8.127 -10.054 -30.226 1.00 42.58 180 ASP B C 1
ATOM 3273 O O . ASP B 1 180 ? -9.051 -9.665 -29.503 1.00 45.65 180 ASP B O 1
ATOM 3278 N N . GLN B 1 181 ? -7.218 -10.947 -29.828 1.00 35.34 181 GLN B N 1
ATOM 3279 C CA . GLN B 1 181 ? -7.243 -11.470 -28.467 1.00 40.21 181 GLN B CA 1
ATOM 3280 C C . GLN B 1 181 ? -7.001 -10.384 -27.430 1.00 41.82 181 GLN B C 1
ATOM 3281 O O . GLN B 1 181 ? -7.416 -10.543 -26.278 1.00 43.73 181 GLN B O 1
ATOM 3287 N N . LYS B 1 182 ? -6.343 -9.288 -27.813 1.00 44.16 182 LYS B N 1
ATOM 3288 C CA . LYS B 1 182 ? -6.099 -8.197 -26.879 1.00 40.42 182 LYS B CA 1
ATOM 3289 C C . LYS B 1 182 ? -7.376 -7.448 -26.515 1.00 45.21 182 LYS B C 1
ATOM 3290 O O . LYS B 1 182 ? -7.408 -6.774 -25.480 1.00 46.83 182 LYS B O 1
ATOM 3296 N N . LYS B 1 183 ? -8.428 -7.552 -27.333 1.00 40.37 183 LYS B N 1
ATOM 3297 C CA . LYS B 1 183 ? -9.710 -6.935 -27.025 1.00 42.83 183 LYS B CA 1
ATOM 3298 C C . LYS B 1 183 ? -10.845 -7.932 -26.831 1.00 41.81 183 LYS B C 1
ATOM 3299 O O . LYS B 1 183 ? -11.946 -7.515 -26.454 1.00 35.09 183 LYS B O 1
ATOM 3305 N N . TYR B 1 184 ? -10.619 -9.223 -27.080 1.00 44.69 184 TYR B N 1
ATOM 3306 C CA . TYR B 1 184 ? -11.635 -10.244 -26.823 1.00 34.66 184 TYR B CA 1
ATOM 3307 C C . TYR B 1 184 ? -10.907 -11.563 -26.579 1.00 32.61 184 TYR B C 1
ATOM 3308 O O . TYR B 1 184 ? -10.560 -12.268 -27.532 1.00 33.02 184 TYR B O 1
ATOM 3317 N N . ASP B 1 185 ? -10.681 -11.885 -25.307 1.00 28.25 185 ASP B N 1
ATOM 3318 C CA . ASP B 1 185 ? -10.048 -13.147 -24.945 1.00 29.70 185 ASP B CA 1
ATOM 3319 C C . ASP B 1 185 ? -10.984 -14.299 -25.289 1.00 33.70 185 ASP B C 1
ATOM 3320 O O . ASP B 1 185 ? -11.864 -14.651 -24.496 1.00 30.39 185 ASP B O 1
ATOM 3325 N N . THR B 1 186 ? -10.795 -14.885 -26.476 1.00 30.05 186 THR B N 1
ATOM 3326 C CA . THR B 1 186 ? -11.699 -15.928 -26.953 1.00 21.68 186 THR B CA 1
ATOM 3327 C C . THR B 1 186 ? -11.744 -17.110 -25.993 1.00 30.52 186 THR B C 1
ATOM 3328 O O . THR B 1 186 ? -12.799 -17.729 -25.808 1.00 27.90 186 THR B O 1
ATOM 3332 N N . ARG B 1 187 ? -10.609 -17.442 -25.376 1.00 38.76 187 ARG B N 1
ATOM 3333 C CA . ARG B 1 187 ? -10.583 -18.551 -24.430 1.00 27.08 187 ARG B CA 1
ATOM 3334 C C . ARG B 1 187 ? -11.293 -18.186 -23.131 1.00 34.17 187 ARG B C 1
ATOM 3335 O O . ARG B 1 187 ? -11.952 -19.034 -22.518 1.00 28.98 187 ARG B O 1
ATOM 3343 N N . GLU B 1 188 ? -11.164 -16.931 -22.695 1.00 34.97 188 GLU B N 1
ATOM 3344 C CA . GLU B 1 188 ? -11.880 -16.472 -21.508 1.00 31.61 188 GLU B CA 1
ATOM 3345 C C . GLU B 1 188 ? -13.386 -16.607 -21.689 1.00 32.37 188 GLU B C 1
ATOM 3346 O O . GLU B 1 188 ? -14.082 -17.144 -20.818 1.00 34.39 188 GLU B O 1
ATOM 3352 N N . ALA B 1 189 ? -13.906 -16.124 -22.820 1.00 28.81 189 ALA B N 1
ATOM 3353 C CA . ALA B 1 189 ? -15.345 -16.171 -23.058 1.00 20.90 189 ALA B CA 1
ATOM 3354 C C . ALA B 1 189 ? -15.861 -17.604 -23.056 1.00 27.23 189 ALA B C 1
ATOM 3355 O O . ALA B 1 189 ? -16.935 -17.882 -22.512 1.00 26.07 189 ALA B O 1
ATOM 3357 N N . LEU B 1 190 ? -15.109 -18.530 -23.659 1.00 26.29 190 LEU B N 1
ATOM 3358 C CA . LEU B 1 190 ? -15.503 -19.935 -23.622 1.00 20.75 190 LEU B CA 1
ATOM 3359 C C . LEU B 1 190 ? -15.537 -20.454 -22.190 1.00 25.73 190 LEU B C 1
ATOM 3360 O O . LEU B 1 190 ? -16.475 -21.159 -21.799 1.00 21.92 190 LEU B O 1
ATOM 3365 N N . GLY B 1 191 ? -14.523 -20.110 -21.393 1.00 29.66 191 GLY B N 1
ATOM 3366 C CA . GLY B 1 191 ? -14.544 -20.486 -19.989 1.00 30.85 191 GLY B CA 1
ATOM 3367 C C . GLY B 1 191 ? -15.732 -19.910 -19.250 1.00 31.58 191 GLY B C 1
ATOM 3368 O O . GLY B 1 191 ? -16.271 -20.538 -18.333 1.00 31.37 191 GLY B O 1
ATOM 3369 N N . LYS B 1 192 ? -16.172 -18.711 -19.640 1.00 30.75 192 LYS B N 1
ATOM 3370 C CA . LYS B 1 192 ? -17.318 -18.090 -18.985 1.00 26.28 192 LYS B CA 1
ATOM 3371 C C . LYS B 1 192 ? -18.611 -18.839 -19.292 1.00 32.83 192 LYS B C 1
ATOM 3372 O O . LYS B 1 192 ? -19.436 -19.054 -18.397 1.00 35.03 192 LYS B O 1
ATOM 3378 N N . VAL B 1 193 ? -18.797 -19.237 -20.555 1.00 27.11 193 VAL B N 1
ATOM 3379 C CA . VAL B 1 193 ? -20.023 -19.918 -20.976 1.00 26.31 193 VAL B CA 1
ATOM 3380 C C . VAL B 1 193 ? -20.145 -21.272 -20.299 1.00 30.66 193 VAL B C 1
ATOM 3381 O O . VAL B 1 193 ? -21.232 -21.672 -19.862 1.00 27.59 193 VAL B O 1
ATOM 3385 N N . CYS B 1 194 ? -19.040 -22.011 -20.216 1.00 30.22 194 CYS B N 1
ATOM 3386 C CA . CYS B 1 194 ? -19.030 -23.259 -19.464 1.00 30.91 194 CYS B CA 1
ATOM 3387 C C . CYS B 1 194 ? -19.337 -23.029 -17.990 1.00 32.43 194 CYS B C 1
ATOM 3388 O O . CYS B 1 194 ? -19.999 -23.858 -17.355 1.00 33.58 194 CYS B O 1
ATOM 3391 N N . THR B 1 195 ? -18.881 -21.903 -17.439 1.00 35.41 195 THR B N 1
ATOM 3392 C CA . THR B 1 195 ? -19.163 -21.589 -16.042 1.00 33.37 195 THR B CA 1
ATOM 3393 C C . THR B 1 195 ? -20.659 -21.416 -15.815 1.00 25.99 195 THR B C 1
ATOM 3394 O O . THR B 1 195 ? -21.227 -21.986 -14.876 1.00 27.45 195 THR B O 1
ATOM 3398 N N . VAL B 1 196 ? -21.314 -20.626 -16.668 1.00 28.74 196 VAL B N 1
ATOM 3399 C CA . VAL B 1 196 ? -22.760 -20.446 -16.563 1.00 33.38 196 VAL B CA 1
ATOM 3400 C C . VAL B 1 196 ? -23.477 -21.774 -16.763 1.00 31.73 196 VAL B C 1
ATOM 3401 O O . VAL B 1 196 ? -24.500 -22.050 -16.123 1.00 27.75 196 VAL B O 1
ATOM 3405 N N . LEU B 1 197 ? -22.944 -22.625 -17.642 1.00 29.02 197 LEU B N 1
ATOM 3406 C CA . LEU B 1 197 ? -23.586 -23.907 -17.917 1.00 34.72 197 LEU B CA 1
ATOM 3407 C C . LEU B 1 197 ? -23.523 -24.836 -16.710 1.00 34.78 197 LEU B C 1
ATOM 3408 O O . LEU B 1 197 ? -24.513 -25.498 -16.380 1.00 31.07 197 LEU B O 1
ATOM 3413 N N . LYS B 1 198 ? -22.370 -24.900 -16.039 1.00 36.01 198 LYS B N 1
ATOM 3414 C CA . LYS B 1 198 ? -22.233 -25.796 -14.895 1.00 33.99 198 LYS B CA 1
ATOM 3415 C C . LYS B 1 198 ? -23.039 -25.309 -13.696 1.00 33.08 198 LYS B C 1
ATOM 3416 O O . LYS B 1 198 ? -23.561 -26.127 -12.930 1.00 34.39 198 LYS B O 1
ATOM 3422 N N . SER B 1 199 ? -23.165 -23.990 -13.523 1.00 33.95 199 SER B N 1
ATOM 3423 C CA . SER B 1 199 ? -23.887 -23.454 -12.375 1.00 37.11 199 SER B CA 1
ATOM 3424 C C . SER B 1 199 ? -25.361 -23.843 -12.378 1.00 42.13 199 SER B C 1
ATOM 3425 O O . SER B 1 199 ? -25.978 -23.878 -11.309 1.00 45.02 199 SER B O 1
ATOM 3428 N N . LYS B 1 200 ? -25.939 -24.125 -13.543 1.00 40.63 200 LYS B N 1
ATOM 3429 C CA . LYS B 1 200 ? -27.285 -24.673 -13.624 1.00 36.97 200 LYS B CA 1
ATOM 3430 C C . LYS B 1 200 ? -27.280 -26.184 -13.818 1.00 43.89 200 LYS B C 1
ATOM 3431 O O . LYS B 1 200 ? -28.318 -26.760 -14.159 1.00 39.78 200 LYS B O 1
ATOM 3437 N N . ALA B 1 201 ? -26.131 -26.832 -13.607 1.00 37.70 201 ALA B N 1
ATOM 3438 C CA . ALA B 1 201 ? -25.971 -28.285 -13.685 1.00 35.28 201 ALA B CA 1
ATOM 3439 C C . ALA B 1 201 ? -26.443 -28.857 -15.017 1.00 42.24 201 ALA B C 1
ATOM 3440 O O . ALA B 1 201 ? -26.807 -30.034 -15.097 1.00 57.45 201 ALA B O 1
ATOM 3442 N N . PHE B 1 202 ? -26.429 -28.040 -16.066 1.00 44.02 202 PHE B N 1
ATOM 3443 C CA . PHE B 1 202 ? -26.905 -28.462 -17.376 1.00 53.55 202 PHE B CA 1
ATOM 3444 C C . PHE B 1 202 ? -26.081 -29.636 -17.898 1.00 50.69 202 PHE B C 1
ATOM 3445 O O . PHE B 1 202 ? -24.859 -29.681 -17.734 1.00 57.71 202 PHE B O 1
ATOM 3453 N N . GLU B 1 203 ? -26.761 -30.598 -18.521 1.00 43.27 203 GLU B N 1
ATOM 3454 C CA . GLU B 1 203 ? -26.143 -31.841 -18.968 1.00 51.68 203 GLU B CA 1
ATOM 3455 C C . GLU B 1 203 ? -26.075 -31.884 -20.489 1.00 53.73 203 GLU B C 1
ATOM 3456 O O . GLU B 1 203 ? -27.078 -31.639 -21.168 1.00 51.58 203 GLU B O 1
ATOM 3462 N N . MET B 1 204 ? -24.895 -32.214 -21.015 1.00 52.83 204 MET B N 1
ATOM 3463 C CA . MET B 1 204 ? -24.700 -32.379 -22.456 1.00 53.33 204 MET B CA 1
ATOM 3464 C C . MET B 1 204 ? -24.904 -33.848 -22.833 1.00 50.52 204 MET B C 1
ATOM 3465 O O . MET B 1 204 ? -23.969 -34.590 -23.141 1.00 54.37 204 MET B O 1
ATOM 3470 N N . ASN B 1 205 ? -26.169 -34.263 -22.803 1.00 49.36 205 ASN B N 1
ATOM 3471 C CA . ASN B 1 205 ? -26.518 -35.625 -23.178 1.00 47.01 205 ASN B CA 1
ATOM 3472 C C . ASN B 1 205 ? -26.400 -35.797 -24.693 1.00 44.79 205 ASN B C 1
ATOM 3473 O O . ASN B 1 205 ? -26.108 -34.855 -25.435 1.00 47.54 205 ASN B O 1
ATOM 3478 N N . GLU B 1 206 ? -26.634 -37.028 -25.159 1.00 43.08 206 GLU B N 1
ATOM 3479 C CA . GLU B 1 206 ? -26.509 -37.316 -26.584 1.00 48.55 206 GLU B CA 1
ATOM 3480 C C . GLU B 1 206 ? -27.491 -36.510 -27.425 1.00 47.08 206 GLU B C 1
ATOM 3481 O O . GLU B 1 206 ? -27.251 -36.317 -28.622 1.00 44.01 206 GLU B O 1
ATOM 3487 N N . ASP B 1 207 ? -28.586 -36.034 -26.829 1.00 50.98 207 ASP B N 1
ATOM 3488 C CA . ASP B 1 207 ? -29.516 -35.175 -27.552 1.00 48.54 207 ASP B CA 1
ATOM 3489 C C . ASP B 1 207 ? -28.976 -33.754 -27.668 1.00 47.25 207 ASP B C 1
ATOM 3490 O O . ASP B 1 207 ? -29.033 -33.145 -28.741 1.00 39.88 207 ASP B O 1
ATOM 3495 N N . GLN B 1 208 ? -28.442 -33.213 -26.569 1.00 43.58 208 GLN B N 1
ATOM 3496 C CA . GLN B 1 208 ? -27.897 -31.860 -26.600 1.00 33.76 208 GLN B CA 1
ATOM 3497 C C . GLN B 1 208 ? -26.621 -31.785 -27.429 1.00 29.42 208 GLN B C 1
ATOM 3498 O O . GLN B 1 208 ? -26.345 -30.751 -28.046 1.00 29.29 208 GLN B O 1
ATOM 3504 N N . VAL B 1 209 ? -25.834 -32.861 -27.456 1.00 35.94 209 VAL B N 1
ATOM 3505 C CA . VAL B 1 209 ? -24.622 -32.859 -28.267 1.00 36.87 209 VAL B CA 1
ATOM 3506 C C . VAL B 1 209 ? -24.962 -33.023 -29.746 1.00 36.29 209 VAL B C 1
ATOM 3507 O O . VAL B 1 209 ? -24.288 -32.447 -30.610 1.00 31.28 209 VAL B O 1
ATOM 3511 N N . LYS B 1 210 ? -26.013 -33.786 -30.064 1.00 42.91 210 LYS B N 1
ATOM 3512 C CA . LYS B 1 210 ? -26.450 -33.896 -31.453 1.00 45.89 210 LYS B CA 1
ATOM 3513 C C . LYS B 1 210 ? -26.971 -32.563 -31.971 1.00 40.44 210 LYS B C 1
ATOM 3514 O O . LYS B 1 210 ? -26.816 -32.244 -33.156 1.00 42.09 210 LYS B O 1
ATOM 3520 N N . LYS B 1 211 ? -27.611 -31.780 -31.103 1.00 40.21 211 LYS B N 1
ATOM 3521 C CA . LYS B 1 211 ? -27.990 -30.424 -31.482 1.00 24.77 211 LYS B CA 1
ATOM 3522 C C . LYS B 1 211 ? -26.753 -29.578 -31.750 1.00 29.41 211 LYS B C 1
ATOM 3523 O O . LYS B 1 211 ? -26.693 -28.835 -32.738 1.00 31.09 211 LYS B O 1
ATOM 3529 N N . GLY B 1 212 ? -25.740 -29.702 -30.890 1.00 28.00 212 GLY B N 1
ATOM 3530 C CA . GLY B 1 212 ? -24.553 -28.878 -31.028 1.00 25.02 212 GLY B CA 1
ATOM 3531 C C . GLY B 1 212 ? -23.753 -29.182 -32.285 1.00 26.68 212 GLY B C 1
ATOM 3532 O O . GLY B 1 212 ? -23.189 -28.276 -32.899 1.00 35.89 212 GLY B O 1
ATOM 3533 N N . LYS B 1 213 ? -23.694 -30.459 -32.679 1.00 28.96 213 LYS B N 1
ATOM 3534 C CA . LYS B 1 213 ? -22.957 -30.802 -33.894 1.00 28.18 213 LYS B CA 1
ATOM 3535 C C . LYS B 1 213 ? -23.685 -30.324 -35.140 1.00 27.42 213 LYS B C 1
ATOM 3536 O O . LYS B 1 213 ? -23.057 -30.142 -36.188 1.00 28.00 213 LYS B O 1
ATOM 3542 N N . GLU B 1 214 ? -24.997 -30.097 -35.046 1.00 23.82 214 GLU B N 1
ATOM 3543 C CA . GLU B 1 214 ? -25.727 -29.516 -36.169 1.00 31.27 214 GLU B CA 1
ATOM 3544 C C . GLU B 1 214 ? -25.342 -28.054 -36.368 1.00 32.69 214 GLU B C 1
ATOM 3545 O O . GLU B 1 214 ? -25.063 -27.623 -37.494 1.00 28.25 214 GLU B O 1
ATOM 3551 N N . TYR B 1 215 ? -25.316 -27.276 -35.283 1.00 30.62 215 TYR B N 1
ATOM 3552 C CA . TYR B 1 215 ? -24.784 -25.920 -35.364 1.00 31.90 215 TYR B CA 1
ATOM 3553 C C . TYR B 1 215 ? -23.324 -25.936 -35.797 1.00 31.39 215 TYR B C 1
ATOM 3554 O O . TYR B 1 215 ? -22.901 -25.115 -36.619 1.00 34.05 215 TYR B O 1
ATOM 3563 N N . ALA B 1 216 ? -22.539 -26.870 -35.252 1.00 23.70 216 ALA B N 1
ATOM 3564 C CA . ALA B 1 216 ? -21.129 -26.966 -35.614 1.00 23.99 216 ALA B CA 1
ATOM 3565 C C . ALA B 1 216 ? -20.945 -27.400 -37.061 1.00 26.13 216 ALA B C 1
ATOM 3566 O O . ALA B 1 216 ? -19.981 -26.982 -37.712 1.00 23.82 216 ALA B O 1
ATOM 3568 N N . ALA B 1 217 ? -21.844 -28.241 -37.579 1.00 25.63 217 ALA B N 1
ATOM 3569 C CA . ALA B 1 217 ? -21.790 -28.593 -38.994 1.00 25.58 217 ALA B CA 1
ATOM 3570 C C . ALA B 1 217 ? -21.971 -27.357 -39.865 1.00 33.01 217 ALA B C 1
ATOM 3571 O O . ALA B 1 217 ? -21.256 -27.167 -40.855 1.00 29.64 217 ALA B O 1
ATOM 3573 N N . ILE B 1 218 ? -22.924 -26.496 -39.497 1.00 30.86 218 ILE B N 1
ATOM 3574 C CA . ILE B 1 218 ? -23.151 -25.260 -40.238 1.00 29.66 218 ILE B CA 1
ATOM 3575 C C . ILE B 1 218 ? -21.925 -24.359 -40.186 1.00 33.23 218 ILE B C 1
ATOM 3576 O O . ILE B 1 218 ? -21.632 -23.635 -41.146 1.00 34.76 218 ILE B O 1
ATOM 3581 N N . LEU B 1 219 ? -21.181 -24.397 -39.081 1.00 32.82 219 LEU B N 1
ATOM 3582 C CA . LEU B 1 219 ? -20.110 -23.429 -38.879 1.00 27.11 219 LEU B CA 1
ATOM 3583 C C . LEU B 1 219 ? -18.833 -23.819 -39.615 1.00 28.97 219 LEU B C 1
ATOM 3584 O O . LEU B 1 219 ? -18.114 -22.945 -40.112 1.00 26.29 219 LEU B O 1
ATOM 3589 N N . SER B 1 220 ? -18.530 -25.117 -39.697 1.00 32.06 220 SER B N 1
ATOM 3590 C CA . SER B 1 220 ? -17.304 -25.532 -40.372 1.00 32.89 220 SER B CA 1
ATOM 3591 C C . SER B 1 220 ? -17.362 -25.250 -41.867 1.00 29.42 220 SER B C 1
ATOM 3592 O O . SER B 1 220 ? -16.329 -24.954 -42.480 1.00 36.19 220 SER B O 1
ATOM 3595 N N . SER B 1 221 ? -18.552 -25.324 -42.468 1.00 24.84 221 SER B N 1
ATOM 3596 C CA . SER B 1 221 ? -18.736 -25.038 -43.885 1.00 28.39 221 SER B CA 1
ATOM 3597 C C . SER B 1 221 ? -18.880 -23.547 -44.172 1.00 32.75 221 SER B C 1
ATOM 3598 O O . SER B 1 221 ? -19.506 -23.169 -45.171 1.00 43.66 221 SER B O 1
ATOM 3601 N N . SER B 1 222 ? -18.325 -22.692 -43.319 1.00 36.07 222 SER B N 1
ATOM 3602 C CA . SER B 1 222 ? -18.299 -21.255 -43.541 1.00 31.30 222 SER B CA 1
ATOM 3603 C C . SER B 1 222 ? -16.906 -20.832 -43.987 1.00 30.35 222 SER B C 1
ATOM 3604 O O . SER B 1 222 ? -15.917 -21.537 -43.766 1.00 37.17 222 SER B O 1
ATOM 3607 N N . ASN B 1 223 ? -16.834 -19.663 -44.622 1.00 36.46 223 ASN B N 1
ATOM 3608 C CA . ASN B 1 223 ? -15.614 -19.189 -45.275 1.00 38.99 223 ASN B CA 1
ATOM 3609 C C . ASN B 1 223 ? -15.290 -17.786 -44.778 1.00 31.95 223 ASN B C 1
ATOM 3610 O O . ASN B 1 223 ? -15.627 -16.787 -45.427 1.00 41.97 223 ASN B O 1
ATOM 3615 N N . PRO B 1 224 ? -14.623 -17.677 -43.628 1.00 29.93 224 PRO B N 1
ATOM 3616 C CA . PRO B 1 224 ? -14.378 -16.357 -43.020 1.00 40.84 224 PRO B CA 1
ATOM 3617 C C . PRO B 1 224 ? -13.384 -15.535 -43.832 1.00 59.85 224 PRO B C 1
ATOM 3618 O O . PRO B 1 224 ? -12.248 -15.954 -44.061 1.00 49.69 224 PRO B O 1
ATOM 3622 N N . ASN B 1 225 ? -13.825 -14.351 -44.257 1.00 66.38 225 ASN B N 1
ATOM 3623 C CA . ASN B 1 225 ? -12.984 -13.373 -44.947 1.00 69.84 225 ASN B CA 1
ATOM 3624 C C . ASN B 1 225 ? -12.565 -12.325 -43.921 1.00 70.12 225 ASN B C 1
ATOM 3625 O O . ASN B 1 225 ? -13.321 -11.397 -43.622 1.00 73.57 225 ASN B O 1
ATOM 3630 N N . ALA B 1 226 ? -11.362 -12.477 -43.377 1.00 69.21 226 ALA B N 1
ATOM 3631 C CA . ALA B 1 226 ? -10.864 -11.601 -42.313 1.00 69.18 226 ALA B CA 1
ATOM 3632 C C . ALA B 1 226 ? -10.037 -10.448 -42.871 1.00 74.85 226 ALA B C 1
ATOM 3633 O O . ALA B 1 226 ? -8.903 -10.219 -42.455 1.00 69.71 226 ALA B O 1
ATOM 3635 N N . LYS B 1 227 ? -10.601 -9.699 -43.817 1.00 74.98 227 LYS B N 1
ATOM 3636 C CA . LYS B 1 227 ? -9.901 -8.568 -44.414 1.00 71.52 227 LYS B CA 1
ATOM 3637 C C . LYS B 1 227 ? -10.726 -7.292 -44.289 1.00 80.09 227 LYS B C 1
ATOM 3638 O O . LYS B 1 227 ? -11.539 -7.153 -43.367 1.00 80.70 227 LYS B O 1
ATOM 3644 N N . GLY B 1 228 ? -10.523 -6.355 -45.212 1.00 75.72 228 GLY B N 1
ATOM 3645 C CA . GLY B 1 228 ? -11.293 -5.128 -45.219 1.00 67.33 228 GLY B CA 1
ATOM 3646 C C . GLY B 1 228 ? -10.613 -3.976 -44.509 1.00 63.40 228 GLY B C 1
ATOM 3647 O O . GLY B 1 228 ? -10.198 -4.111 -43.354 1.00 61.78 228 GLY B O 1
ATOM 3648 N N . SER B 1 229 ? -10.489 -2.840 -45.188 1.00 61.14 229 SER B N 1
ATOM 3649 C CA . SER B 1 229 ? -10.969 -2.705 -46.558 1.00 63.49 229 SER B CA 1
ATOM 3650 C C . SER B 1 229 ? -9.818 -2.886 -47.536 1.00 52.56 229 SER B C 1
ATOM 3651 O O . SER B 1 229 ? -8.751 -3.370 -47.156 1.00 52.91 229 SER B O 1
ATOM 3654 N N . ILE B 1 230 ? -10.039 -2.506 -48.799 1.00 47.02 230 ILE B N 1
ATOM 3655 C CA . ILE B 1 230 ? -8.938 -2.466 -49.760 1.00 56.37 230 ILE B CA 1
ATOM 3656 C C . ILE B 1 230 ? -7.811 -1.603 -49.216 1.00 56.08 230 ILE B C 1
ATOM 3657 O O . ILE B 1 230 ? -6.634 -1.977 -49.270 1.00 50.55 230 ILE B O 1
ATOM 3662 N N . ALA B 1 231 ? -8.169 -0.443 -48.660 1.00 50.69 231 ALA B N 1
ATOM 3663 C CA . ALA B 1 231 ? -7.193 0.523 -48.168 1.00 39.02 231 ALA B CA 1
ATOM 3664 C C . ALA B 1 231 ? -6.171 -0.125 -47.242 1.00 41.09 231 ALA B C 1
ATOM 3665 O O . ALA B 1 231 ? -4.962 -0.078 -47.498 1.00 37.75 231 ALA B O 1
ATOM 3667 N N . MET B 1 232 ? -6.645 -0.729 -46.151 1.00 42.23 232 MET B N 1
ATOM 3668 C CA . MET B 1 232 ? -5.741 -1.431 -45.246 1.00 46.62 232 MET B CA 1
ATOM 3669 C C . MET B 1 232 ? -4.978 -2.525 -45.982 1.00 45.99 232 MET B C 1
ATOM 3670 O O . MET B 1 232 ? -3.752 -2.623 -45.873 1.00 42.52 232 MET B O 1
ATOM 3675 N N . GLU B 1 233 ? -5.692 -3.342 -46.760 1.00 49.37 233 GLU B N 1
ATOM 3676 C CA . GLU B 1 233 ? -5.054 -4.441 -47.478 1.00 42.54 233 GLU B CA 1
ATOM 3677 C C . GLU B 1 233 ? -4.084 -3.931 -48.538 1.00 42.68 233 GLU B C 1
ATOM 3678 O O . GLU B 1 233 ? -2.992 -4.488 -48.707 1.00 48.32 233 GLU B O 1
ATOM 3684 N N . HIS B 1 234 ? -4.470 -2.882 -49.269 1.00 43.89 234 HIS B N 1
ATOM 3685 C CA . HIS B 1 234 ? -3.620 -2.358 -50.336 1.00 39.08 234 HIS B CA 1
ATOM 3686 C C . HIS B 1 234 ? -2.251 -1.962 -49.800 1.00 40.50 234 HIS B C 1
ATOM 3687 O O . HIS B 1 234 ? -1.218 -2.416 -50.304 1.00 36.30 234 HIS B O 1
ATOM 3694 N N . TYR B 1 235 ? -2.226 -1.124 -48.769 1.00 39.99 235 TYR B N 1
ATOM 3695 C CA . TYR B 1 235 ? -0.973 -0.688 -48.170 1.00 36.90 235 TYR B CA 1
ATOM 3696 C C . TYR B 1 235 ? -0.412 -1.690 -47.169 1.00 41.59 235 TYR B C 1
ATOM 3697 O O . TYR B 1 235 ? 0.678 -1.454 -46.638 1.00 41.32 235 TYR B O 1
ATOM 3706 N N . SER B 1 236 ? -1.111 -2.805 -46.927 1.00 42.50 236 SER B N 1
ATOM 3707 C CA . SER B 1 236 ? -0.728 -3.727 -45.859 1.00 41.35 236 SER B CA 1
ATOM 3708 C C . SER B 1 236 ? 0.705 -4.219 -46.015 1.00 42.54 236 SER B C 1
ATOM 3709 O O . SER B 1 236 ? 1.428 -4.368 -45.022 1.00 39.83 236 SER B O 1
ATOM 3712 N N . GLU B 1 237 ? 1.133 -4.488 -47.251 1.00 46.04 237 GLU B N 1
ATOM 3713 C CA . GLU B 1 237 ? 2.482 -5.000 -47.471 1.00 48.55 237 GLU B CA 1
ATOM 3714 C C . GLU B 1 237 ? 3.532 -4.004 -46.994 1.00 47.96 237 GLU B C 1
ATOM 3715 O O . GLU B 1 237 ? 4.440 -4.357 -46.232 1.00 36.73 237 GLU B O 1
ATOM 3721 N N . THR B 1 238 ? 3.418 -2.748 -47.429 1.00 48.95 238 THR B N 1
ATOM 3722 C CA . THR B 1 238 ? 4.365 -1.726 -46.996 1.00 40.49 238 THR B CA 1
ATOM 3723 C C . THR B 1 238 ? 4.218 -1.426 -45.509 1.00 45.69 238 THR B C 1
ATOM 3724 O O . THR B 1 238 ? 5.216 -1.193 -44.816 1.00 37.53 238 THR B O 1
ATOM 3728 N N . LEU B 1 239 ? 2.981 -1.440 -45.000 1.00 42.91 239 LEU B N 1
ATOM 3729 C CA . LEU B 1 239 ? 2.732 -1.065 -43.610 1.00 31.21 239 LEU B CA 1
ATOM 3730 C C . LEU B 1 239 ? 3.519 -1.944 -42.647 1.00 37.57 239 LEU B C 1
ATOM 3731 O O . LEU B 1 239 ? 4.205 -1.440 -41.750 1.00 41.07 239 LEU B O 1
ATOM 3736 N N . ASN B 1 240 ? 3.433 -3.265 -42.821 1.00 49.43 240 ASN B N 1
ATOM 3737 C CA . ASN B 1 240 ? 4.041 -4.194 -41.875 1.00 46.74 240 ASN B CA 1
ATOM 3738 C C . ASN B 1 240 ? 5.549 -4.012 -41.769 1.00 43.67 240 ASN B C 1
ATOM 3739 O O . ASN B 1 240 ? 6.136 -4.383 -40.746 1.00 48.90 240 ASN B O 1
ATOM 3744 N N . LYS B 1 241 ? 6.190 -3.445 -42.794 1.00 42.57 241 LYS B N 1
ATOM 3745 C CA . LYS B 1 241 ? 7.616 -3.156 -42.707 1.00 42.91 241 LYS B CA 1
ATOM 3746 C C . LYS B 1 241 ? 7.914 -2.018 -41.740 1.00 49.33 241 LYS B C 1
ATOM 3747 O O . LYS B 1 241 ? 9.058 -1.885 -41.294 1.00 49.25 241 LYS B O 1
ATOM 3753 N N . PHE B 1 242 ? 6.920 -1.188 -41.416 1.00 44.84 242 PHE B N 1
ATOM 3754 C CA . PHE B 1 242 ? 7.095 -0.197 -40.360 1.00 33.44 242 PHE B CA 1
ATOM 3755 C C . PHE B 1 242 ? 6.875 -0.826 -38.990 1.00 37.83 242 PHE B C 1
ATOM 3756 O O . PHE B 1 242 ? 7.640 -0.573 -38.053 1.00 37.16 242 PHE B O 1
ATOM 3764 N N . TYR B 1 243 ? 5.827 -1.644 -38.865 1.00 36.55 243 TYR B N 1
ATOM 3765 C CA . TYR B 1 243 ? 5.560 -2.434 -37.668 1.00 31.11 243 TYR B CA 1
ATOM 3766 C C . TYR B 1 243 ? 6.817 -3.168 -37.217 1.00 45.78 243 TYR B C 1
ATOM 3767 O O . TYR B 1 243 ? 7.068 -3.307 -36.015 1.00 43.81 243 TYR B O 1
ATOM 3776 N N . GLU B 1 244 ? 7.612 -3.639 -38.185 1.00 47.01 244 GLU B N 1
ATOM 3777 C CA . GLU B 1 244 ? 8.831 -4.377 -37.863 1.00 50.35 244 GLU B CA 1
ATOM 3778 C C . GLU B 1 244 ? 9.831 -3.495 -37.124 1.00 56.64 244 GLU B C 1
ATOM 3779 O O . GLU B 1 244 ? 10.545 -3.968 -36.231 1.00 53.64 244 GLU B O 1
ATOM 3785 N N . MET B 1 245 ? 9.895 -2.208 -37.480 1.00 57.39 245 MET B N 1
ATOM 3786 C CA . MET B 1 245 ? 10.859 -1.313 -36.849 1.00 35.95 245 MET B CA 1
ATOM 3787 C C . MET B 1 245 ? 10.528 -1.115 -35.379 1.00 39.25 245 MET B C 1
ATOM 3788 O O . MET B 1 245 ? 11.425 -1.085 -34.527 1.00 48.57 245 MET B O 1
ATOM 3793 N N . PHE B 1 246 ? 9.241 -0.995 -35.060 1.00 32.46 246 PHE B N 1
ATOM 3794 C CA . PHE B 1 246 ? 8.811 -0.875 -33.675 1.00 37.84 246 PHE B CA 1
ATOM 3795 C C . PHE B 1 246 ? 8.873 -2.202 -32.932 1.00 46.30 246 PHE B C 1
ATOM 3796 O O . PHE B 1 246 ? 8.697 -2.218 -31.710 1.00 48.06 246 PHE B O 1
ATOM 3804 N N . GLY B 1 247 ? 9.122 -3.305 -33.633 1.00 43.70 247 GLY B N 1
ATOM 3805 C CA . GLY B 1 247 ? 9.324 -4.586 -32.988 1.00 48.63 247 GLY B CA 1
ATOM 3806 C C . GLY B 1 247 ? 8.099 -5.458 -32.859 1.00 48.67 247 GLY B C 1
ATOM 3807 O O . GLY B 1 247 ? 8.089 -6.359 -32.013 1.00 56.74 247 GLY B O 1
ATOM 3808 N N . VAL B 1 248 ? 7.067 -5.226 -33.662 1.00 45.36 248 VAL B N 1
ATOM 3809 C CA . VAL B 1 248 ? 5.867 -6.053 -33.624 1.00 47.34 248 VAL B CA 1
ATOM 3810 C C . VAL B 1 248 ? 6.084 -7.285 -34.490 1.00 51.13 248 VAL B C 1
ATOM 3811 O O . VAL B 1 248 ? 6.612 -7.194 -35.606 1.00 43.18 248 VAL B O 1
ATOM 3815 N N . LYS B 1 249 ? 5.686 -8.444 -33.968 1.00 56.40 249 LYS B N 1
ATOM 3816 C CA . LYS B 1 249 ? 5.842 -9.726 -34.653 1.00 56.93 249 LYS B CA 1
ATOM 3817 C C . LYS B 1 249 ? 7.309 -10.017 -34.958 1.00 50.06 249 LYS B C 1
ATOM 3818 O O . LYS B 1 249 ? 7.765 -9.841 -36.088 1.00 40.89 249 LYS B O 1
ATOM 3824 N N . VAL C 1 4 ? -1.564 35.593 -20.142 1.00 30.62 4 VAL C N 1
ATOM 3825 C CA . VAL C 1 4 ? -2.909 35.797 -20.667 1.00 39.26 4 VAL C CA 1
ATOM 3826 C C . VAL C 1 4 ? -3.887 34.788 -20.075 1.00 36.49 4 VAL C C 1
ATOM 3827 O O . VAL C 1 4 ? -3.598 33.593 -20.011 1.00 38.33 4 VAL C O 1
ATOM 3829 N N . LYS C 1 5 ? -5.046 35.277 -19.644 1.00 46.64 5 LYS C N 1
ATOM 3830 C CA . LYS C 1 5 ? -6.048 34.409 -19.047 1.00 37.52 5 LYS C CA 1
ATOM 3831 C C . LYS C 1 5 ? -6.750 33.575 -20.113 1.00 41.53 5 LYS C C 1
ATOM 3832 O O . LYS C 1 5 ? -6.922 34.001 -21.259 1.00 43.27 5 LYS C O 1
ATOM 3834 N N . LEU C 1 6 ? -7.159 32.371 -19.716 1.00 37.35 6 LEU C N 1
ATOM 3835 C CA . LEU C 1 6 ? -7.835 31.425 -20.604 1.00 37.77 6 LEU C CA 1
ATOM 3836 C C . LEU C 1 6 ? -9.318 31.772 -20.605 1.00 34.07 6 LEU C C 1
ATOM 3837 O O . LEU C 1 6 ? -10.109 31.216 -19.842 1.00 44.42 6 LEU C O 1
ATOM 3842 N N . THR C 1 7 ? -9.705 32.704 -21.469 1.00 35.30 7 THR C N 1
ATOM 3843 C CA . THR C 1 7 ? -11.079 33.177 -21.519 1.00 45.58 7 THR C CA 1
ATOM 3844 C C . THR C 1 7 ? -11.661 32.974 -22.912 1.00 39.67 7 THR C C 1
ATOM 3845 O O . THR C 1 7 ? -10.936 32.824 -23.899 1.00 32.23 7 THR C O 1
ATOM 3849 N N . LYS C 1 8 ? -12.996 32.968 -22.966 1.00 48.07 8 LYS C N 1
ATOM 3850 C CA . LYS C 1 8 ? -13.704 32.808 -24.232 1.00 43.62 8 LYS C CA 1
ATOM 3851 C C . LYS C 1 8 ? -13.271 33.860 -25.249 1.00 40.80 8 LYS C C 1
ATOM 3852 O O . LYS C 1 8 ? -13.010 33.539 -26.412 1.00 39.82 8 LYS C O 1
ATOM 3858 N N . GLU C 1 9 ? -13.185 35.123 -24.838 1.00 53.38 9 GLU C N 1
ATOM 3859 C CA . GLU C 1 9 ? -12.821 36.172 -25.781 1.00 50.97 9 GLU C CA 1
ATOM 3860 C C . GLU C 1 9 ? -11.307 36.341 -25.917 1.00 47.27 9 GLU C C 1
ATOM 3861 O O . GLU C 1 9 ? -10.857 37.288 -26.571 1.00 49.35 9 GLU C O 1
ATOM 3867 N N . ASN C 1 10 ? -10.511 35.466 -25.299 1.00 46.55 10 ASN C N 1
ATOM 3868 C CA . ASN C 1 10 ? -9.075 35.431 -25.567 1.00 42.68 10 ASN C CA 1
ATOM 3869 C C . ASN C 1 10 ? -8.697 34.371 -26.594 1.00 40.92 10 ASN C C 1
ATOM 3870 O O . ASN C 1 10 ? -7.669 34.505 -27.271 1.00 36.42 10 ASN C O 1
ATOM 3875 N N . ILE C 1 11 ? -9.502 33.314 -26.712 1.00 36.71 11 ILE C N 1
ATOM 3876 C CA . ILE C 1 11 ? -9.308 32.342 -27.782 1.00 31.45 11 ILE C CA 1
ATOM 3877 C C . ILE C 1 11 ? -9.539 32.999 -29.137 1.00 40.45 11 ILE C C 1
ATOM 3878 O O . ILE C 1 11 ? -8.857 32.686 -30.121 1.00 43.81 11 ILE C O 1
ATOM 3883 N N . VAL C 1 12 ? -10.489 33.937 -29.205 1.00 41.31 12 VAL C N 1
ATOM 3884 C CA . VAL C 1 12 ? -10.692 34.704 -30.432 1.00 38.91 12 VAL C CA 1
ATOM 3885 C C . VAL C 1 12 ? -9.450 35.524 -30.755 1.00 31.06 12 VAL C C 1
ATOM 3886 O O . VAL C 1 12 ? -9.075 35.680 -31.924 1.00 33.34 12 VAL C O 1
ATOM 3890 N N . ALA C 1 13 ? -8.790 36.058 -29.725 1.00 39.63 13 ALA C N 1
ATOM 3891 C CA . ALA C 1 13 ? -7.570 36.828 -29.944 1.00 42.12 13 ALA C CA 1
ATOM 3892 C C . ALA C 1 13 ? -6.448 35.939 -30.466 1.00 42.87 13 ALA C C 1
ATOM 3893 O O . ALA C 1 13 ? -5.729 36.310 -31.402 1.00 36.77 13 ALA C O 1
ATOM 3895 N N . LEU C 1 14 ? -6.291 34.754 -29.871 1.00 42.85 14 LEU C N 1
ATOM 3896 C CA . LEU C 1 14 ? -5.228 33.838 -30.272 1.00 33.29 14 LEU C CA 1
ATOM 3897 C C . LEU C 1 14 ? -5.348 33.428 -31.734 1.00 31.19 14 LEU C C 1
ATOM 3898 O O . LEU C 1 14 ? -4.334 33.172 -32.393 1.00 25.14 14 LEU C O 1
ATOM 3903 N N . LEU C 1 15 ? -6.571 33.372 -32.261 1.00 36.93 15 LEU C N 1
ATOM 3904 C CA . LEU C 1 15 ? -6.802 32.859 -33.604 1.00 32.37 15 LEU C CA 1
ATOM 3905 C C . LEU C 1 15 ? -6.850 33.943 -34.672 1.00 38.03 15 LEU C C 1
ATOM 3906 O O . LEU C 1 15 ? -6.694 33.628 -35.857 1.00 31.94 15 LEU C O 1
ATOM 3911 N N . THR C 1 16 ? -7.069 35.213 -34.289 1.00 44.52 16 THR C N 1
ATOM 3912 C CA . THR C 1 16 ? -7.160 36.320 -35.244 1.00 45.61 16 THR C CA 1
ATOM 3913 C C . THR C 1 16 ? -6.330 37.504 -34.734 1.00 48.52 16 THR C C 1
ATOM 3914 O O . THR C 1 16 ? -6.858 38.564 -34.404 1.00 55.68 16 THR C O 1
ATOM 3918 N N . GLN C 1 17 ? -5.012 37.317 -34.682 1.00 53.32 17 GLN C N 1
ATOM 3919 C CA . GLN C 1 17 ? -4.058 38.384 -34.395 1.00 60.68 17 GLN C CA 1
ATOM 3920 C C . GLN C 1 17 ? -2.668 37.872 -34.740 1.00 65.98 17 GLN C C 1
ATOM 3921 O O . GLN C 1 17 ? -2.489 36.704 -35.092 1.00 84.12 17 GLN C O 1
ATOM 3927 N N . GLY C 1 18 ? -1.683 38.758 -34.632 1.00 50.82 18 GLY C N 1
ATOM 3928 C CA . GLY C 1 18 ? -0.323 38.406 -34.985 1.00 47.09 18 GLY C CA 1
ATOM 3929 C C . GLY C 1 18 ? 0.618 38.387 -33.800 1.00 49.01 18 GLY C C 1
ATOM 3930 O O . GLY C 1 18 ? 1.809 38.092 -33.946 1.00 46.95 18 GLY C O 1
ATOM 3931 N N . LYS C 1 19 ? 0.091 38.690 -32.619 1.00 52.94 19 LYS C N 1
ATOM 3932 C CA . LYS C 1 19 ? 0.894 38.801 -31.412 1.00 46.84 19 LYS C CA 1
ATOM 3933 C C . LYS C 1 19 ? 0.972 37.465 -30.682 1.00 44.25 19 LYS C C 1
ATOM 3934 O O . LYS C 1 19 ? 0.025 36.673 -30.682 1.00 37.91 19 LYS C O 1
ATOM 3940 N N . ASP C 1 20 ? 2.121 37.228 -30.051 1.00 43.96 20 ASP C N 1
ATOM 3941 C CA . ASP C 1 20 ? 2.359 35.977 -29.343 1.00 31.49 20 ASP C CA 1
ATOM 3942 C C . ASP C 1 20 ? 1.573 35.940 -28.039 1.00 36.27 20 ASP C C 1
ATOM 3943 O O . ASP C 1 20 ? 1.632 36.881 -27.242 1.00 45.06 20 ASP C O 1
ATOM 3948 N N . LEU C 1 21 ? 0.849 34.845 -27.812 1.00 42.79 21 LEU C N 1
ATOM 3949 C CA . LEU C 1 21 ? 0.120 34.635 -26.570 1.00 31.84 21 LEU C CA 1
ATOM 3950 C C . LEU C 1 21 ? 0.474 33.279 -25.977 1.00 31.93 21 LEU C C 1
ATOM 3951 O O . LEU C 1 21 ? 0.724 32.310 -26.700 1.00 39.18 21 LEU C O 1
ATOM 3956 N N . GLU C 1 22 ? 0.485 33.226 -24.646 1.00 36.40 22 GLU C N 1
ATOM 3957 C CA . GLU C 1 22 ? 0.557 31.979 -23.900 1.00 32.23 22 GLU C CA 1
ATOM 3958 C C . GLU C 1 22 ? -0.584 31.991 -22.890 1.00 32.38 22 GLU C C 1
ATOM 3959 O O . GLU C 1 22 ? -1.436 32.885 -22.904 1.00 39.93 22 GLU C O 1
ATOM 3965 N N . PHE C 1 23 ? -0.621 30.990 -22.012 1.00 44.24 23 PHE C N 1
ATOM 3966 C CA . PHE C 1 23 ? -1.750 30.887 -21.093 1.00 35.04 23 PHE C CA 1
ATOM 3967 C C . PHE C 1 23 ? -1.322 30.587 -19.663 1.00 46.68 23 PHE C C 1
ATOM 3968 O O . PHE C 1 23 ? -0.128 30.579 -19.347 1.00 63.86 23 PHE C O 1
ATOM 3976 N N . GLU C 1 24 ? -2.302 30.350 -18.794 1.00 54.15 24 GLU C N 1
ATOM 3977 C CA . GLU C 1 24 ? -2.079 29.969 -17.409 1.00 59.53 24 GLU C CA 1
ATOM 3978 C C . GLU C 1 24 ? -2.619 28.564 -17.178 1.00 61.97 24 GLU C C 1
ATOM 3979 O O . GLU C 1 24 ? -3.419 28.048 -17.964 1.00 68.14 24 GLU C O 1
ATOM 3981 N N . GLU C 1 25 ? -2.172 27.951 -16.083 1.00 48.01 25 GLU C N 1
ATOM 3982 C CA . GLU C 1 25 ? -2.509 26.566 -15.755 1.00 47.71 25 GLU C CA 1
ATOM 3983 C C . GLU C 1 25 ? -4.013 26.306 -15.759 1.00 49.78 25 GLU C C 1
ATOM 3984 O O . GLU C 1 25 ? -4.467 25.247 -15.323 1.00 47.30 25 GLU C O 1
ATOM 3986 N N . ASN C 1 33 ? -8.163 13.272 -1.698 1.00 81.55 33 ASN C N 1
ATOM 3987 C CA . ASN C 1 33 ? -7.867 13.082 -0.283 1.00 82.22 33 ASN C CA 1
ATOM 3988 C C . ASN C 1 33 ? -8.519 11.820 0.283 1.00 83.91 33 ASN C C 1
ATOM 3989 O O . ASN C 1 33 ? -9.458 11.279 -0.300 1.00 92.51 33 ASN C O 1
ATOM 3994 N N . PHE C 1 34 ? -8.005 11.346 1.415 1.00 71.49 34 PHE C N 1
ATOM 3995 C CA . PHE C 1 34 ? -8.689 10.310 2.179 1.00 69.36 34 PHE C CA 1
ATOM 3996 C C . PHE C 1 34 ? -8.253 10.371 3.633 1.00 73.27 34 PHE C C 1
ATOM 3997 O O . PHE C 1 34 ? -9.091 10.324 4.537 1.00 72.49 34 PHE C O 1
ATOM 4005 N N . LYS C 1 35 ? -6.941 10.471 3.860 1.00 68.54 35 LYS C N 1
ATOM 4006 C CA . LYS C 1 35 ? -6.430 10.648 5.214 1.00 65.09 35 LYS C CA 1
ATOM 4007 C C . LYS C 1 35 ? -7.103 11.824 5.907 1.00 64.72 35 LYS C C 1
ATOM 4008 O O . LYS C 1 35 ? -7.441 11.749 7.093 1.00 67.00 35 LYS C O 1
ATOM 4014 N N . THR C 1 36 ? -7.307 12.922 5.177 1.00 59.13 36 THR C N 1
ATOM 4015 C CA . THR C 1 36 ? -8.080 14.029 5.725 1.00 68.55 36 THR C CA 1
ATOM 4016 C C . THR C 1 36 ? -9.547 13.647 5.872 1.00 62.33 36 THR C C 1
ATOM 4017 O O . THR C 1 36 ? -10.171 13.944 6.895 1.00 66.32 36 TH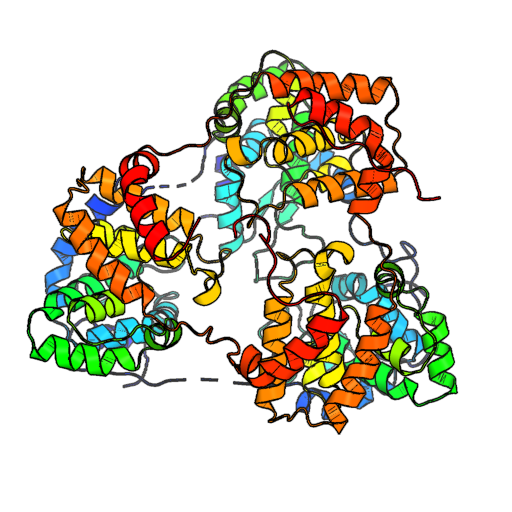R C O 1
ATOM 4021 N N . PHE C 1 37 ? -10.112 12.976 4.865 1.00 64.53 37 PHE C N 1
ATOM 4022 C CA . PHE C 1 37 ? -11.498 12.529 4.967 1.00 69.51 37 PHE C CA 1
ATOM 4023 C C . PHE C 1 37 ? -11.654 11.433 6.014 1.00 70.81 37 PHE C C 1
ATOM 4024 O O . PHE C 1 37 ? -12.713 11.325 6.644 1.00 60.53 37 PHE C O 1
ATOM 4032 N N . CYS C 1 38 ? -10.617 10.616 6.215 1.00 72.68 38 CYS C N 1
ATOM 4033 C CA . CYS C 1 38 ? -10.684 9.563 7.223 1.00 82.01 38 CYS C CA 1
ATOM 4034 C C . CYS C 1 38 ? -10.698 10.154 8.627 1.00 71.84 38 CYS C C 1
ATOM 4035 O O . CYS C 1 38 ? -11.674 9.995 9.366 1.00 67.10 38 CYS C O 1
ATOM 4038 N N . LEU C 1 39 ? -9.638 10.883 8.994 1.00 71.91 39 LEU C N 1
ATOM 4039 C CA . LEU C 1 39 ? -9.484 11.390 10.357 1.00 67.33 39 LEU C CA 1
ATOM 4040 C C . LEU C 1 39 ? -10.701 12.164 10.856 1.00 69.50 39 LEU C C 1
ATOM 4041 O O . LEU C 1 39 ? -10.838 12.363 12.068 1.00 78.78 39 LEU C O 1
ATOM 4046 N N . GLU C 1 40 ? -11.588 12.598 9.960 1.00 58.09 40 GLU C N 1
ATOM 4047 C CA . GLU C 1 40 ? -12.759 13.376 10.347 1.00 66.26 40 GLU C CA 1
ATOM 4048 C C . GLU C 1 40 ? -14.047 12.563 10.383 1.00 62.76 40 GLU C C 1
ATOM 4049 O O . GLU C 1 40 ? -14.935 12.873 11.183 1.00 67.01 40 GLU C O 1
ATOM 4055 N N . ASN C 1 41 ? -14.177 11.539 9.538 1.00 63.02 41 ASN C N 1
ATOM 4056 C CA . ASN C 1 41 ? -15.355 10.680 9.535 1.00 54.92 41 ASN C CA 1
ATOM 4057 C C . ASN C 1 41 ? -15.083 9.293 10.093 1.00 54.25 41 ASN C C 1
ATOM 4058 O O . ASN C 1 41 ? -16.015 8.486 10.189 1.00 48.01 41 ASN C O 1
ATOM 4063 N N . LEU C 1 42 ? -13.838 9.003 10.459 1.00 60.85 42 LEU C N 1
ATOM 4064 C CA . LEU C 1 42 ? -13.402 7.701 10.944 1.00 55.84 42 LEU C CA 1
ATOM 4065 C C . LEU C 1 42 ? -14.237 7.218 12.125 1.00 54.47 42 LEU C C 1
ATOM 4066 O O . LEU C 1 42 ? -14.513 6.019 12.246 1.00 53.56 42 LEU C O 1
ATOM 4071 N N . ASP C 1 43 ? -14.676 8.142 12.978 1.00 56.25 43 ASP C N 1
ATOM 4072 C CA . ASP C 1 43 ? -15.341 7.779 14.222 1.00 49.82 43 ASP C CA 1
ATOM 4073 C C . ASP C 1 43 ? -16.860 7.712 14.115 1.00 46.26 43 ASP C C 1
ATOM 4074 O O . ASP C 1 43 ? -17.511 7.309 15.085 1.00 44.78 43 ASP C O 1
ATOM 4079 N N . GLN C 1 44 ? -17.448 8.096 12.980 1.00 49.44 44 GLN C N 1
ATOM 4080 C CA . GLN C 1 44 ? -18.858 7.779 12.769 1.00 46.72 44 GLN C CA 1
ATOM 4081 C C . GLN C 1 44 ? -19.024 6.309 12.417 1.00 46.39 44 GLN C C 1
ATOM 4082 O O . GLN C 1 44 ? -19.991 5.665 12.842 1.00 45.45 44 GLN C O 1
ATOM 4088 N N . ILE C 1 45 ? -18.080 5.769 11.640 1.00 41.14 45 ILE C N 1
ATOM 4089 C CA . ILE C 1 45 ? -18.094 4.354 11.290 1.00 39.49 45 ILE C CA 1
ATOM 4090 C C . ILE C 1 45 ? -17.959 3.489 12.533 1.00 43.54 45 ILE C C 1
ATOM 4091 O O . ILE C 1 45 ? -18.474 2.365 12.577 1.00 38.49 45 ILE C O 1
ATOM 4096 N N . LYS C 1 46 ? -17.278 3.994 13.566 1.00 40.22 46 LYS C N 1
ATOM 4097 C CA . LYS C 1 46 ? -17.107 3.219 14.789 1.00 36.06 46 LYS C CA 1
ATOM 4098 C C . LYS C 1 46 ? -18.419 2.996 15.527 1.00 34.94 46 LYS C C 1
ATOM 4099 O O . LYS C 1 46 ? -18.498 2.084 16.357 1.00 33.04 46 LYS C O 1
ATOM 4105 N N . LYS C 1 47 ? -19.441 3.812 15.260 1.00 38.56 47 LYS C N 1
ATOM 4106 C CA . LYS C 1 47 ? -20.735 3.595 15.898 1.00 40.69 47 LYS C CA 1
ATOM 4107 C C . LYS C 1 47 ? -21.405 2.329 15.385 1.00 43.21 47 LYS C C 1
ATOM 4108 O O . LYS C 1 47 ? -22.196 1.713 16.108 1.00 44.03 47 LYS C O 1
ATOM 4114 N N . MET C 1 48 ? -21.104 1.929 14.152 1.00 46.80 48 MET C N 1
ATOM 4115 C CA . MET C 1 48 ? -21.673 0.714 13.593 1.00 43.20 48 MET C CA 1
ATOM 4116 C C . MET C 1 48 ? -21.185 -0.510 14.360 1.00 47.64 48 MET C C 1
ATOM 4117 O O . MET C 1 48 ? -20.201 -0.465 15.104 1.00 52.31 48 MET C O 1
ATOM 4122 N N . SER C 1 49 ? -21.891 -1.617 14.170 1.00 43.13 49 SER C N 1
ATOM 4123 C CA . SER C 1 49 ? -21.469 -2.893 14.719 1.00 34.14 49 SER C CA 1
ATOM 4124 C C . SER C 1 49 ? -20.464 -3.549 13.782 1.00 41.45 49 SER C C 1
ATOM 4125 O O . SER C 1 49 ? -20.470 -3.315 12.570 1.00 42.02 49 SER C O 1
ATOM 4128 N N . ILE C 1 50 ? -19.587 -4.370 14.360 1.00 41.12 50 ILE C N 1
ATOM 4129 C CA . ILE C 1 50 ? -18.604 -5.084 13.551 1.00 31.79 50 ILE C CA 1
ATOM 4130 C C . ILE C 1 50 ? -19.300 -6.075 12.629 1.00 41.04 50 ILE C C 1
ATOM 4131 O O . ILE C 1 50 ? -18.899 -6.261 11.473 1.00 46.23 50 ILE C O 1
ATOM 4136 N N . ILE C 1 51 ? -20.371 -6.707 13.113 1.00 37.13 51 ILE C N 1
ATOM 4137 C CA . ILE C 1 51 ? -21.178 -7.560 12.248 1.00 39.65 51 ILE C CA 1
ATOM 4138 C C . ILE C 1 51 ? -21.888 -6.723 11.190 1.00 42.26 51 ILE C C 1
ATOM 4139 O O . ILE C 1 51 ? -22.017 -7.139 10.032 1.00 35.32 51 ILE C O 1
ATOM 4144 N N . SER C 1 52 ? -22.351 -5.527 11.567 1.00 41.78 52 SER C N 1
ATOM 4145 C CA . SER C 1 52 ? -22.947 -4.623 10.588 1.00 42.01 52 SER C CA 1
ATOM 4146 C C . SER C 1 52 ? -21.943 -4.251 9.504 1.00 37.45 52 SER C C 1
ATOM 4147 O O . SER C 1 52 ? -22.301 -4.144 8.325 1.00 36.18 52 SER C O 1
ATOM 4150 N N . CYS C 1 53 ? -20.680 -4.053 9.888 1.00 38.56 53 CYS C N 1
ATOM 4151 C CA . CYS C 1 53 ? -19.640 -3.732 8.916 1.00 37.94 53 CYS C CA 1
ATOM 4152 C C . CYS C 1 53 ? -19.465 -4.858 7.906 1.00 33.83 53 CYS C C 1
ATOM 4153 O O . CYS C 1 53 ? -19.453 -4.624 6.692 1.00 32.26 53 CYS C O 1
ATOM 4156 N N . LEU C 1 54 ? -19.323 -6.092 8.392 1.00 27.73 54 LEU C N 1
ATOM 4157 C CA . LEU C 1 54 ? -19.151 -7.216 7.482 1.00 31.70 54 LEU C CA 1
ATOM 4158 C C . LEU C 1 54 ? -20.411 -7.476 6.668 1.00 38.02 54 LEU C C 1
ATOM 4159 O O . LEU C 1 54 ? -20.326 -8.009 5.557 1.00 43.36 54 LEU C O 1
ATOM 4164 N N . THR C 1 55 ? -21.582 -7.107 7.194 1.00 37.47 55 THR C N 1
ATOM 4165 C CA . THR C 1 55 ? -22.789 -7.124 6.374 1.00 34.30 55 THR C CA 1
ATOM 4166 C C . THR C 1 55 ? -22.650 -6.174 5.192 1.00 35.32 55 THR C C 1
ATOM 4167 O O . THR C 1 55 ? -23.031 -6.511 4.064 1.00 40.15 55 THR C O 1
ATOM 4171 N N . PHE C 1 56 ? -22.091 -4.987 5.432 1.00 32.46 56 PHE C N 1
ATOM 4172 C CA . PHE C 1 56 ? -21.866 -4.026 4.358 1.00 28.24 56 PHE C CA 1
ATOM 4173 C C . PHE C 1 56 ? -20.936 -4.603 3.298 1.00 32.02 56 PHE C C 1
ATOM 4174 O O . PHE C 1 56 ? -21.261 -4.616 2.106 1.00 37.04 56 PHE C O 1
ATOM 4182 N N . LEU C 1 57 ? -19.763 -5.082 3.721 1.00 36.90 57 LEU C N 1
ATOM 4183 C CA . LEU C 1 57 ? -18.822 -5.701 2.792 1.00 37.34 57 LEU C CA 1
ATOM 4184 C C . LEU C 1 57 ? -19.472 -6.856 2.041 1.00 43.24 57 LEU C C 1
ATOM 4185 O O . LEU C 1 57 ? -19.370 -6.954 0.813 1.00 50.71 57 LEU C O 1
ATOM 4190 N N . LYS C 1 58 ? -20.155 -7.739 2.774 1.00 29.72 58 LYS C N 1
ATOM 4191 C CA . LYS C 1 58 ? -20.790 -8.903 2.164 1.00 31.00 58 LYS C CA 1
ATOM 4192 C C . LYS C 1 58 ? -21.836 -8.504 1.133 1.00 37.07 58 LYS C C 1
ATOM 4193 O O . LYS C 1 58 ? -22.039 -9.219 0.145 1.00 47.13 58 LYS C O 1
ATOM 4199 N N . ASN C 1 59 ? -22.501 -7.367 1.336 1.00 39.92 59 ASN C N 1
ATOM 4200 C CA . ASN C 1 59 ? -23.590 -6.925 0.475 1.00 37.00 59 ASN C CA 1
ATOM 4201 C C . ASN C 1 59 ? -23.277 -5.593 -0.199 1.00 38.16 59 ASN C C 1
ATOM 4202 O O . ASN C 1 59 ? -24.191 -4.845 -0.549 1.00 42.17 59 ASN C O 1
ATOM 4207 N N . ARG C 1 60 ? -21.989 -5.290 -0.398 1.00 33.73 60 ARG C N 1
ATOM 4208 C CA . ARG C 1 60 ? -21.607 -3.984 -0.934 1.00 39.58 60 ARG C CA 1
ATOM 4209 C C . ARG C 1 60 ? -22.257 -3.719 -2.285 1.00 42.74 60 ARG C C 1
ATOM 4210 O O . ARG C 1 60 ? -22.705 -2.599 -2.557 1.00 42.53 60 ARG C O 1
ATOM 4218 N N . GLN C 1 61 ? -22.322 -4.737 -3.145 1.00 51.93 61 GLN C N 1
ATOM 4219 C CA . GLN C 1 61 ? -22.900 -4.548 -4.471 1.00 52.60 61 GLN C CA 1
ATOM 4220 C C . GLN C 1 61 ? -24.385 -4.218 -4.385 1.00 46.82 61 GLN C C 1
ATOM 4221 O O . GLN C 1 61 ? -24.863 -3.285 -5.040 1.00 46.45 61 GLN C O 1
ATOM 4227 N N . SER C 1 62 ? -25.131 -4.967 -3.574 1.00 46.85 62 SER C N 1
ATOM 4228 C CA . SER C 1 62 ? -26.562 -4.736 -3.440 1.00 54.31 62 SER C CA 1
ATOM 4229 C C . SER C 1 62 ? -26.895 -3.570 -2.517 1.00 55.47 62 SER C C 1
ATOM 4230 O O . SER C 1 62 ? -28.055 -3.145 -2.482 1.00 64.42 62 SER C O 1
ATOM 4233 N N . ILE C 1 63 ? -25.925 -3.056 -1.767 1.00 54.02 63 ILE C N 1
ATOM 4234 C CA . ILE C 1 63 ? -26.119 -1.822 -1.010 1.00 44.84 63 ILE C CA 1
ATOM 4235 C C . ILE C 1 63 ? -25.861 -0.603 -1.883 1.00 47.21 63 ILE C C 1
ATOM 4236 O O . ILE C 1 63 ? -26.649 0.346 -1.894 1.00 53.16 63 ILE C O 1
ATOM 4241 N N . MET C 1 64 ? -24.750 -0.623 -2.626 1.00 41.95 64 MET C N 1
ATOM 4242 C CA . MET C 1 64 ? -24.485 0.404 -3.628 1.00 45.80 64 MET C CA 1
ATOM 4243 C C . MET C 1 64 ? -25.644 0.541 -4.606 1.00 52.69 64 MET C C 1
ATOM 4244 O O . MET C 1 64 ? -25.863 1.620 -5.169 1.00 57.12 64 MET C O 1
ATOM 4249 N N . LYS C 1 65 ? -26.390 -0.545 -4.818 1.00 54.88 65 LYS C N 1
ATOM 4250 C CA . LYS C 1 65 ? -27.575 -0.523 -5.667 1.00 58.19 65 LYS C CA 1
ATOM 4251 C C . LYS C 1 65 ? -28.568 0.543 -5.215 1.00 59.18 65 LYS C C 1
ATOM 4252 O O . LYS C 1 65 ? -28.959 1.421 -5.993 1.00 64.52 65 LYS C O 1
ATOM 4258 N N . VAL C 1 66 ? -28.981 0.485 -3.944 1.00 63.99 66 VAL C N 1
ATOM 4259 C CA . VAL C 1 66 ? -30.037 1.365 -3.447 1.00 60.60 66 VAL C CA 1
ATOM 4260 C C . VAL C 1 66 ? -29.531 2.733 -3.011 1.00 64.79 66 VAL C C 1
ATOM 4261 O O . VAL C 1 66 ? -30.347 3.645 -2.807 1.00 70.52 66 VAL C O 1
ATOM 4265 N N . ILE C 1 67 ? -28.218 2.913 -2.864 1.00 63.23 67 ILE C N 1
ATOM 4266 C CA . ILE C 1 67 ? -27.695 4.215 -2.464 1.00 61.51 67 ILE C CA 1
ATOM 4267 C C . ILE C 1 67 ? -27.633 5.162 -3.657 1.00 69.00 67 ILE C C 1
ATOM 4268 O O . ILE C 1 67 ? -27.938 6.354 -3.533 1.00 69.00 67 ILE C O 1
ATOM 4273 N N . LYS C 1 68 ? -27.256 4.655 -4.827 1.00 67.42 68 LYS C N 1
ATOM 4274 C CA . LYS C 1 68 ? -27.090 5.496 -6.013 1.00 75.23 68 LYS C CA 1
ATOM 4275 C C . LYS C 1 68 ? -28.364 5.566 -6.852 1.00 73.71 68 LYS C C 1
ATOM 4276 O O . LYS C 1 68 ? -28.353 5.362 -8.065 1.00 74.96 68 LYS C O 1
ATOM 4282 N N . GLN C 1 69 ? -29.484 5.855 -6.187 1.00 78.31 69 GLN C N 1
ATOM 4283 C CA . GLN C 1 69 ? -30.742 6.173 -6.844 1.00 84.68 69 GLN C CA 1
ATOM 4284 C C . GLN C 1 69 ? -31.341 7.484 -6.361 1.00 84.04 69 GLN C C 1
ATOM 4285 O O . GLN C 1 69 ? -32.133 8.089 -7.091 1.00 85.04 69 GLN C O 1
ATOM 4291 N N . SER C 1 70 ? -30.979 7.937 -5.161 1.00 80.67 70 SER C N 1
ATOM 4292 C CA . SER C 1 70 ? -31.399 9.215 -4.606 1.00 83.66 70 SER C CA 1
ATOM 4293 C C . SER C 1 70 ? -30.238 9.770 -3.796 1.00 84.73 70 SER C C 1
ATOM 4294 O O . SER C 1 70 ? -29.210 9.110 -3.614 1.00 87.05 70 SER C O 1
ATOM 4297 N N . ASP C 1 71 ? -30.400 11.001 -3.319 1.00 83.02 71 ASP C N 1
ATOM 4298 C CA . ASP C 1 71 ? -29.372 11.601 -2.475 1.00 75.46 71 ASP C CA 1
ATOM 4299 C C . ASP C 1 71 ? -29.506 11.053 -1.060 1.00 75.46 71 ASP C C 1
ATOM 4300 O O . ASP C 1 71 ? -30.490 11.330 -0.365 1.00 75.25 71 ASP C O 1
ATOM 4305 N N . PHE C 1 72 ? -28.503 10.293 -0.630 1.00 74.46 72 PHE C N 1
ATOM 4306 C CA . PHE C 1 72 ? -28.569 9.476 0.576 1.00 71.06 72 PHE C CA 1
ATOM 4307 C C . PHE C 1 72 ? -27.866 10.199 1.723 1.00 66.35 72 PHE C C 1
ATOM 4308 O O . PHE C 1 72 ? -26.646 10.392 1.690 1.00 67.30 72 PHE C O 1
ATOM 4316 N N . THR C 1 73 ? -28.641 10.629 2.718 1.00 63.53 73 THR C N 1
ATOM 4317 C CA . THR C 1 73 ? -28.103 11.226 3.934 1.00 63.99 73 THR C CA 1
ATOM 4318 C C . THR C 1 73 ? -28.331 10.276 5.101 1.00 58.54 73 THR C C 1
ATOM 4319 O O . THR C 1 73 ? -29.459 9.830 5.333 1.00 54.91 73 THR C O 1
ATOM 4323 N N . PHE C 1 74 ? -27.251 9.937 5.800 1.00 55.24 74 PHE C N 1
ATOM 4324 C CA . PHE C 1 74 ? -27.306 9.143 7.019 1.00 51.83 74 PHE C CA 1
ATOM 4325 C C . PHE C 1 74 ? -26.539 9.899 8.093 1.00 58.34 74 PHE C C 1
ATOM 4326 O O . PHE C 1 74 ? -25.383 10.281 7.884 1.00 52.88 74 PHE C O 1
ATOM 4334 N N . GLY C 1 75 ? -27.183 10.121 9.233 1.00 58.34 75 GLY C N 1
ATOM 4335 C CA . GLY C 1 75 ? -26.639 11.076 10.187 1.00 53.04 75 GLY C CA 1
ATOM 4336 C C . GLY C 1 75 ? -26.763 12.473 9.612 1.00 59.88 75 GLY C C 1
ATOM 4337 O O . GLY C 1 75 ? -27.829 12.877 9.136 1.00 59.90 75 GLY C O 1
ATOM 4338 N N . LYS C 1 76 ? -25.666 13.226 9.645 1.00 68.13 76 LYS C N 1
ATOM 4339 C CA . LYS C 1 76 ? -25.575 14.498 8.941 1.00 67.40 76 LYS C CA 1
ATOM 4340 C C . LYS C 1 76 ? -24.736 14.401 7.676 1.00 68.11 76 LYS C C 1
ATOM 4341 O O . LYS C 1 76 ? -24.585 15.400 6.966 1.00 63.74 76 LYS C O 1
ATOM 4347 N N . ILE C 1 77 ? -24.199 13.221 7.377 1.00 68.88 77 ILE C N 1
ATOM 4348 C CA . ILE C 1 77 ? -23.243 13.028 6.293 1.00 61.61 77 ILE C CA 1
ATOM 4349 C C . ILE C 1 77 ? -24.004 12.555 5.063 1.00 61.68 77 ILE C C 1
ATOM 4350 O O . ILE C 1 77 ? -24.847 11.653 5.152 1.00 52.41 77 ILE C O 1
ATOM 4355 N N . THR C 1 78 ? -23.708 13.161 3.914 1.00 63.76 78 THR C N 1
ATOM 4356 C CA . THR C 1 78 ? -24.531 13.015 2.722 1.00 65.57 78 THR C CA 1
ATOM 4357 C C . THR C 1 78 ? -23.698 12.560 1.531 1.00 70.71 78 THR C C 1
ATOM 4358 O O . THR C 1 78 ? -22.583 13.046 1.314 1.00 81.80 78 THR C O 1
ATOM 4362 N N . ILE C 1 79 ? -24.252 11.622 0.766 1.00 72.70 79 ILE C N 1
ATOM 4363 C CA . ILE C 1 79 ? -23.690 11.172 -0.503 1.00 81.05 79 ILE C CA 1
ATOM 4364 C C . ILE C 1 79 ? -24.766 11.365 -1.564 1.00 81.42 79 ILE C C 1
ATOM 4365 O O . ILE C 1 79 ? -25.871 10.819 -1.444 1.00 72.30 79 ILE C O 1
ATOM 4370 N N . LYS C 1 80 ? -24.437 12.131 -2.602 1.00 76.50 80 LYS C N 1
ATOM 4371 C CA . LYS C 1 80 ? -25.426 12.659 -3.530 1.00 71.78 80 LYS C CA 1
ATOM 4372 C C . LYS C 1 80 ? -26.044 11.547 -4.382 1.00 83.30 80 LYS C C 1
ATOM 4373 O O . LYS C 1 80 ? -25.589 10.400 -4.397 1.00 80.19 80 LYS C O 1
ATOM 4379 N N . LYS C 1 81 ? -27.113 11.912 -5.096 1.00 86.94 81 LYS C N 1
ATOM 4380 C CA . LYS C 1 81 ? -27.791 10.968 -5.983 1.00 81.98 81 LYS C CA 1
ATOM 4381 C C . LYS C 1 81 ? -26.861 10.471 -7.080 1.00 76.91 81 LYS C C 1
ATOM 4382 O O . LYS C 1 81 ? -26.922 9.301 -7.478 1.00 77.93 81 LYS C O 1
ATOM 4388 N N . THR C 1 82 ? -25.986 11.338 -7.566 1.00 80.84 82 THR C N 1
ATOM 4389 C CA . THR C 1 82 ? -24.949 10.960 -8.507 1.00 87.33 82 THR C CA 1
ATOM 4390 C C . THR C 1 82 ? -23.662 10.637 -7.759 1.00 92.77 82 THR C C 1
ATOM 4391 O O . THR C 1 82 ? -23.522 10.897 -6.562 1.00 92.89 82 THR C O 1
ATOM 4395 N N . SER C 1 83 ? -22.721 10.044 -8.480 1.00 92.75 83 SER C N 1
ATOM 4396 C CA . SER C 1 83 ? -21.345 9.916 -8.002 1.00 105.83 83 SER C CA 1
ATOM 4397 C C . SER C 1 83 ? -20.505 11.076 -8.518 1.00 119.39 83 SER C C 1
ATOM 4398 O O . SER C 1 83 ? -19.414 10.892 -9.058 1.00 129.87 83 SER C O 1
ATOM 4401 N N . ASP C 1 84 ? -21.038 12.291 -8.354 1.00 117.44 84 ASP C N 1
ATOM 4402 C CA . ASP C 1 84 ? -20.446 13.516 -8.885 1.00 119.59 84 ASP C CA 1
ATOM 4403 C C . ASP C 1 84 ? -18.991 13.664 -8.461 1.00 130.75 84 ASP C C 1
ATOM 4404 O O . ASP C 1 84 ? -18.553 13.015 -7.505 1.00 133.93 84 ASP C O 1
ATOM 4409 N N . ARG C 1 85 ? -18.247 14.523 -9.164 1.00 126.56 85 ARG C N 1
ATOM 4410 C CA . ARG C 1 85 ? -16.799 14.628 -9.011 1.00 124.00 85 ARG C CA 1
ATOM 4411 C C . ARG C 1 85 ? -16.389 14.675 -7.546 1.00 131.74 85 ARG C C 1
ATOM 4412 O O . ARG C 1 85 ? -16.756 15.595 -6.808 1.00 133.51 85 ARG C O 1
ATOM 4420 N N . ILE C 1 86 ? -15.627 13.665 -7.132 1.00 127.27 86 ILE C N 1
ATOM 4421 C CA . ILE C 1 86 ? -15.409 13.389 -5.718 1.00 128.68 86 ILE C CA 1
ATOM 4422 C C . ILE C 1 86 ? -14.567 14.493 -5.092 1.00 143.98 86 ILE C C 1
ATOM 4423 O O . ILE C 1 86 ? -13.567 14.939 -5.669 1.00 139.83 86 ILE C O 1
ATOM 4428 N N . GLY C 1 87 ? -14.961 14.926 -3.893 1.00 150.70 87 GLY C N 1
ATOM 4429 C CA . GLY C 1 87 ? -14.312 16.046 -3.238 1.00 153.27 87 GLY C CA 1
ATOM 4430 C C . GLY C 1 87 ? -13.877 15.784 -1.809 1.00 156.45 87 GLY C C 1
ATOM 4431 O O . GLY C 1 87 ? -13.158 14.817 -1.540 1.00 159.22 87 GLY C O 1
ATOM 4432 N N . ALA C 1 88 ? -14.302 16.651 -0.883 1.00 154.10 88 ALA C N 1
ATOM 4433 C CA . ALA C 1 88 ? -13.872 16.574 0.507 1.00 152.25 88 ALA C CA 1
ATOM 4434 C C . ALA C 1 88 ? -15.018 16.463 1.504 1.00 148.07 88 ALA C C 1
ATOM 4435 O O . ALA C 1 88 ? -14.759 16.406 2.712 1.00 145.14 88 ALA C O 1
ATOM 4437 N N . THR C 1 89 ? -16.269 16.448 1.044 1.00 146.64 89 THR C N 1
ATOM 4438 C CA . THR C 1 89 ? -17.409 16.174 1.906 1.00 133.76 89 THR C CA 1
ATOM 4439 C C . THR C 1 89 ? -18.332 15.101 1.351 1.00 137.46 89 THR C C 1
ATOM 4440 O O . THR C 1 89 ? -19.206 14.627 2.085 1.00 130.59 89 THR C O 1
ATOM 4444 N N . ASP C 1 90 ? -18.168 14.707 0.092 1.00 151.40 90 ASP C N 1
ATOM 4445 C CA . ASP C 1 90 ? -18.951 13.631 -0.498 1.00 166.21 90 ASP C CA 1
ATOM 4446 C C . ASP C 1 90 ? -18.249 12.295 -0.284 1.00 173.95 90 ASP C C 1
ATOM 4447 O O . ASP C 1 90 ? -17.615 11.758 -1.193 1.00 176.32 90 ASP C O 1
ATOM 4452 N N . THR C 1 92 ? -17.016 9.771 -2.596 1.00 84.04 92 THR C N 1
ATOM 4453 C CA . THR C 1 92 ? -17.551 8.586 -3.251 1.00 72.58 92 THR C CA 1
ATOM 4454 C C . THR C 1 92 ? -18.322 7.699 -2.294 1.00 70.16 92 THR C C 1
ATOM 4455 O O . THR C 1 92 ? -18.201 7.819 -1.075 1.00 55.87 92 THR C O 1
ATOM 4459 N N . PHE C 1 93 ? -19.125 6.805 -2.871 1.00 72.31 93 PHE C N 1
ATOM 4460 C CA . PHE C 1 93 ? -19.566 5.630 -2.131 1.00 54.84 93 PHE C CA 1
ATOM 4461 C C . PHE C 1 93 ? -18.366 4.811 -1.676 1.00 48.45 93 PHE C C 1
ATOM 4462 O O . PHE C 1 93 ? -18.363 4.253 -0.572 1.00 44.71 93 PHE C O 1
ATOM 4470 N N . ALA C 1 94 ? -17.328 4.742 -2.515 1.00 51.97 94 ALA C N 1
ATOM 4471 C CA . ALA C 1 94 ? -16.160 3.925 -2.210 1.00 46.74 94 ALA C CA 1
ATOM 4472 C C . ALA C 1 94 ? -15.385 4.460 -1.014 1.00 39.44 94 ALA C C 1
ATOM 4473 O O . ALA C 1 94 ? -14.710 3.690 -0.321 1.00 32.51 94 ALA C O 1
ATOM 4475 N N . ALA C 1 95 ? -15.455 5.769 -0.760 1.00 45.77 95 ALA C N 1
ATOM 4476 C CA . ALA C 1 95 ? -14.788 6.323 0.414 1.00 38.88 95 ALA C CA 1
ATOM 4477 C C . ALA C 1 95 ? -15.391 5.765 1.697 1.00 44.11 95 ALA C C 1
ATOM 4478 O O . ALA C 1 95 ? -14.676 5.522 2.676 1.00 43.66 95 ALA C O 1
ATOM 4480 N N . LEU C 1 96 ? -16.709 5.550 1.707 1.00 42.12 96 LEU C N 1
ATOM 4481 C CA . LEU C 1 96 ? -17.350 4.909 2.850 1.00 29.69 96 LEU C CA 1
ATOM 4482 C C . LEU C 1 96 ? -16.954 3.441 2.948 1.00 27.94 96 LEU C C 1
ATOM 4483 O O . LEU C 1 96 ? -16.779 2.910 4.051 1.00 27.60 96 LEU C O 1
ATOM 4488 N N . ASP C 1 97 ? -16.807 2.770 1.803 1.00 38.91 97 ASP C N 1
ATOM 4489 C CA . ASP C 1 97 ? -16.392 1.370 1.808 1.00 30.36 97 ASP C CA 1
ATOM 4490 C C . ASP C 1 97 ? -14.970 1.217 2.332 1.00 31.89 97 ASP C C 1
ATOM 4491 O O . ASP C 1 97 ? -14.685 0.306 3.119 1.00 35.70 97 ASP C O 1
ATOM 4496 N N . SER C 1 98 ? -14.063 2.100 1.909 1.00 28.62 98 SER C N 1
ATOM 4497 C CA . SER C 1 98 ? -12.680 2.012 2.366 1.00 32.49 98 SER C CA 1
ATOM 4498 C C . SER C 1 98 ? -12.548 2.400 3.833 1.00 30.95 98 SER C C 1
ATOM 4499 O O . SER C 1 98 ? -11.650 1.905 4.525 1.00 23.98 98 SER C O 1
ATOM 4502 N N . LEU C 1 99 ? -13.424 3.282 4.321 1.00 34.49 99 LEU C N 1
ATOM 4503 C CA . LEU C 1 99 ? -13.436 3.619 5.741 1.00 34.14 99 LEU C CA 1
ATOM 4504 C C . LEU C 1 99 ? -13.740 2.391 6.589 1.00 31.87 99 LEU C C 1
ATOM 4505 O O . LEU C 1 99 ? -13.037 2.103 7.565 1.00 29.96 99 LEU C O 1
ATOM 4510 N N . ILE C 1 100 ? -14.795 1.658 6.227 1.00 27.87 100 ILE C N 1
ATOM 4511 C CA . ILE C 1 100 ? -15.197 0.478 6.986 1.00 24.60 100 ILE C CA 1
ATOM 4512 C C . ILE C 1 100 ? -14.086 -0.563 6.984 1.00 27.75 100 ILE C C 1
ATOM 4513 O O . ILE C 1 100 ? -13.787 -1.176 8.017 1.00 29.74 100 ILE C O 1
ATOM 4518 N N . ARG C 1 101 ? -13.454 -0.776 5.828 1.00 30.08 101 ARG C N 1
ATOM 4519 C CA . ARG C 1 101 ? -12.342 -1.718 5.759 1.00 26.68 101 ARG C CA 1
ATOM 4520 C C . ARG C 1 101 ? -11.197 -1.282 6.663 1.00 26.14 101 ARG C C 1
ATOM 4521 O O . ARG C 1 101 ? -10.593 -2.111 7.353 1.00 32.55 101 ARG C O 1
ATOM 4529 N N . VAL C 1 102 ? -10.891 0.017 6.679 1.00 24.23 102 VAL C N 1
ATOM 4530 C CA . VAL C 1 102 ? -9.845 0.529 7.562 1.00 28.60 102 VAL C CA 1
ATOM 4531 C C . VAL C 1 102 ? -10.197 0.248 9.017 1.00 28.40 102 VAL C C 1
ATOM 4532 O O . VAL C 1 102 ? -9.378 -0.272 9.786 1.00 27.32 102 VAL C O 1
ATOM 4536 N N . ARG C 1 103 ? -11.427 0.581 9.415 1.00 26.83 103 ARG C N 1
ATOM 4537 C CA . ARG C 1 103 ? -11.860 0.304 10.780 1.00 31.09 103 ARG C CA 1
ATOM 4538 C C . ARG C 1 103 ? -11.897 -1.193 11.060 1.00 29.47 103 ARG C C 1
ATOM 4539 O O . ARG C 1 103 ? -11.582 -1.623 12.175 1.00 34.36 103 ARG C O 1
ATOM 4547 N N . LEU C 1 104 ? -12.265 -2.001 10.063 1.00 30.06 104 LEU C N 1
ATOM 4548 C CA . LEU C 1 104 ? -12.287 -3.446 10.260 1.00 26.29 104 LEU C CA 1
ATOM 4549 C C . LEU C 1 104 ? -10.881 -4.022 10.359 1.00 29.70 104 LEU C C 1
ATOM 4550 O O . LEU C 1 104 ? -10.680 -5.049 11.018 1.00 29.84 104 LEU C O 1
ATOM 4555 N N . VAL C 1 105 ? -9.900 -3.387 9.713 1.00 27.28 105 VAL C N 1
ATOM 4556 C CA . VAL C 1 105 ? -8.519 -3.836 9.855 1.00 29.70 105 VAL C CA 1
ATOM 4557 C C . VAL C 1 105 ? -7.995 -3.503 11.247 1.00 29.19 105 VAL C C 1
ATOM 4558 O O . VAL C 1 105 ? -7.240 -4.280 11.845 1.00 29.86 105 VAL C O 1
ATOM 4562 N N . GLU C 1 106 ? -8.402 -2.353 11.793 1.00 32.10 106 GLU C N 1
ATOM 4563 C CA . GLU C 1 106 ? -7.970 -1.975 13.136 1.00 36.66 106 GLU C CA 1
ATOM 4564 C C . GLU C 1 106 ? -8.472 -2.964 14.180 1.00 37.29 106 GLU C C 1
ATOM 4565 O O . GLU C 1 106 ? -7.763 -3.273 15.145 1.00 34.76 106 GLU C O 1
ATOM 4571 N N . GLU C 1 107 ? -9.691 -3.474 14.004 1.00 33.07 107 GLU C N 1
ATOM 4572 C CA . GLU C 1 107 ? -10.282 -4.379 14.982 1.00 32.19 107 GLU C CA 1
ATOM 4573 C C . GLU C 1 107 ? -9.663 -5.770 14.965 1.00 31.63 107 GLU C C 1
ATOM 4574 O O . GLU C 1 107 ? -10.110 -6.629 15.733 1.00 36.89 107 GLU C O 1
ATOM 4580 N N . THR C 1 108 ? -8.663 -6.021 14.121 1.00 27.11 108 THR C N 1
ATOM 4581 C CA . THR C 1 108 ? -8.003 -7.319 14.082 1.00 32.07 108 THR C CA 1
ATOM 4582 C C . THR C 1 108 ? -6.894 -7.451 15.117 1.00 29.01 108 THR C C 1
ATOM 4583 O O . THR C 1 108 ? -6.450 -8.573 15.385 1.00 27.87 108 THR C O 1
ATOM 4587 N N . GLY C 1 109 ? -6.432 -6.342 15.690 1.00 26.83 109 GLY C N 1
ATOM 4588 C CA . GLY C 1 109 ? -5.597 -6.362 16.870 1.00 33.38 109 GLY C CA 1
ATOM 4589 C C . GLY C 1 109 ? -6.378 -6.495 18.153 1.00 31.80 109 GLY C C 1
ATOM 4590 O O . GLY C 1 109 ? -5.793 -6.519 19.242 1.00 28.82 109 GLY C O 1
ATOM 4591 N N . ASN C 1 110 ? -7.703 -6.567 18.044 1.00 27.22 110 ASN C N 1
ATOM 4592 C CA . ASN C 1 110 ? -8.601 -6.802 19.167 1.00 23.29 110 ASN C CA 1
ATOM 4593 C C . ASN C 1 110 ? -9.002 -8.273 19.122 1.00 26.14 110 ASN C C 1
ATOM 4594 O O . ASN C 1 110 ? -9.750 -8.690 18.232 1.00 28.73 110 ASN C O 1
ATOM 4599 N N . SER C 1 111 ? -8.504 -9.056 20.085 1.00 32.01 111 SER C N 1
ATOM 4600 C CA . SER C 1 111 ? -8.564 -10.512 19.973 1.00 36.89 111 SER C CA 1
ATOM 4601 C C . SER C 1 111 ? -9.994 -11.038 19.942 1.00 40.76 111 SER C C 1
ATOM 4602 O O . SER C 1 111 ? -10.265 -12.040 19.268 1.00 30.43 111 SER C O 1
ATOM 4605 N N . GLU C 1 112 ? -10.919 -10.398 20.661 1.00 32.91 112 GLU C N 1
ATOM 4606 C CA . GLU C 1 112 ? -12.309 -10.840 20.610 1.00 30.24 112 GLU C CA 1
ATOM 4607 C C . GLU C 1 112 ? -12.912 -10.590 19.235 1.00 35.40 112 GLU C C 1
ATOM 4608 O O . GLU C 1 112 ? -13.597 -11.458 18.681 1.00 35.91 112 GLU C O 1
ATOM 4614 N N . ASN C 1 113 ? -12.661 -9.410 18.668 1.00 37.55 113 ASN C N 1
ATOM 4615 C CA . ASN C 1 113 ? -13.226 -9.061 17.371 1.00 30.68 113 ASN C CA 1
ATOM 4616 C C . ASN C 1 113 ? -12.516 -9.772 16.227 1.00 31.75 113 ASN C C 1
ATOM 4617 O O . ASN C 1 113 ? -13.155 -10.103 15.222 1.00 30.68 113 ASN C O 1
ATOM 4622 N N . LEU C 1 114 ? -11.208 -10.014 16.359 1.00 27.82 114 LEU C N 1
ATOM 4623 C CA . LEU C 1 114 ? -10.506 -10.817 15.364 1.00 31.65 114 LEU C CA 1
ATOM 4624 C C . LEU C 1 114 ? -11.151 -12.187 15.211 1.00 32.24 114 LEU C C 1
ATOM 4625 O O . LEU C 1 114 ? -11.178 -12.742 14.107 1.00 33.22 114 LEU C O 1
ATOM 4630 N N . ASN C 1 115 ? -11.687 -12.737 16.301 1.00 41.94 115 ASN C N 1
ATOM 4631 C CA . ASN C 1 115 ? -12.406 -14.002 16.227 1.00 37.41 115 ASN C CA 1
ATOM 4632 C C . ASN C 1 115 ? -13.766 -13.846 15.560 1.00 34.61 115 ASN C C 1
ATOM 4633 O O . ASN C 1 115 ? -14.238 -14.780 14.903 1.00 36.04 115 ASN C O 1
ATOM 4638 N N . THR C 1 116 ? -14.407 -12.685 15.715 1.00 30.52 116 THR C N 1
ATOM 4639 C CA . THR C 1 116 ? -15.706 -12.473 15.087 1.00 30.31 116 THR C CA 1
ATOM 4640 C C . THR C 1 116 ? -15.565 -12.281 13.582 1.00 35.61 116 THR C C 1
ATOM 4641 O O . THR C 1 116 ? -16.346 -12.841 12.803 1.00 35.06 116 THR C O 1
ATOM 4645 N N . ILE C 1 117 ? -14.572 -11.500 13.153 1.00 31.32 117 ILE C N 1
ATOM 4646 C CA . ILE C 1 117 ? -14.352 -11.298 11.723 1.00 36.18 117 ILE C CA 1
ATOM 4647 C C . ILE C 1 117 ? -13.878 -12.591 11.071 1.00 32.11 117 ILE C C 1
ATOM 4648 O O . ILE C 1 117 ? -14.372 -12.986 10.008 1.00 25.76 117 ILE C O 1
ATOM 4653 N N . LYS C 1 118 ? -12.915 -13.272 11.702 1.00 35.54 118 LYS C N 1
ATOM 4654 C CA . LYS C 1 118 ? -12.392 -14.521 11.156 1.00 34.42 118 LYS C CA 1
ATOM 4655 C C . LYS C 1 118 ? -13.491 -15.561 10.974 1.00 33.38 118 LYS C C 1
ATOM 4656 O O . LYS C 1 118 ? -13.389 -16.425 10.095 1.00 32.28 118 LYS C O 1
ATOM 4662 N N . SER C 1 119 ? -14.550 -15.488 11.779 1.00 34.08 119 SER C N 1
ATOM 4663 C CA . SER C 1 119 ? -15.656 -16.430 11.674 1.00 41.19 119 SER C CA 1
ATOM 4664 C C . SER C 1 119 ? -16.707 -15.984 10.663 1.00 43.56 119 SER C C 1
ATOM 4665 O O . SER C 1 119 ? -17.239 -16.815 9.920 1.00 41.88 119 SER C O 1
ATOM 4668 N N . LYS C 1 120 ? -17.018 -14.687 10.617 1.00 41.64 120 LYS C N 1
ATOM 4669 C CA . LYS C 1 120 ? -18.071 -14.209 9.728 1.00 44.85 120 LYS C CA 1
ATOM 4670 C C . LYS C 1 120 ? -17.584 -14.016 8.297 1.00 44.42 120 LYS C C 1
ATOM 4671 O O . LYS C 1 120 ? -18.366 -14.197 7.356 1.00 45.49 120 LYS C O 1
ATOM 4677 N N . ILE C 1 121 ? -16.312 -13.653 8.106 1.00 42.14 121 ILE C N 1
ATOM 4678 C CA . ILE C 1 121 ? -15.818 -13.358 6.761 1.00 44.70 121 ILE C CA 1
ATOM 4679 C C . ILE C 1 121 ? -15.400 -14.601 5.994 1.00 40.24 121 ILE C C 1
ATOM 4680 O O . ILE C 1 121 ? -15.140 -14.512 4.787 1.00 34.79 121 ILE C O 1
ATOM 4685 N N . ALA C 1 122 ? -15.335 -15.762 6.651 1.00 36.64 122 ALA C N 1
ATOM 4686 C CA . ALA C 1 122 ? -15.087 -17.005 5.931 1.00 35.44 122 ALA C CA 1
ATOM 4687 C C . ALA C 1 122 ? -16.226 -17.353 4.985 1.00 41.53 122 ALA C C 1
ATOM 4688 O O . ALA C 1 122 ? -16.001 -18.052 3.990 1.00 46.27 122 ALA C O 1
ATOM 4690 N N . SER C 1 123 ? -17.437 -16.883 5.273 1.00 46.04 123 SER C N 1
ATOM 4691 C CA . SER C 1 123 ? -18.592 -17.079 4.411 1.00 38.33 123 SER C CA 1
ATOM 4692 C C . SER C 1 123 ? -18.755 -15.963 3.385 1.00 40.34 123 SER C C 1
ATOM 4693 O O . SER C 1 123 ? -19.768 -15.928 2.680 1.00 43.40 123 SER C O 1
ATOM 4696 N N . HIS C 1 124 ? -17.788 -15.053 3.293 1.00 35.69 124 HIS C N 1
ATOM 4697 C CA . HIS C 1 124 ? -17.838 -14.010 2.283 1.00 39.15 124 HIS C CA 1
ATOM 4698 C C . HIS C 1 124 ? -17.524 -14.600 0.908 1.00 39.52 124 HIS C C 1
ATOM 4699 O O . HIS C 1 124 ? -16.820 -15.608 0.803 1.00 45.13 124 HIS C O 1
ATOM 4706 N N . PRO C 1 125 ? -18.037 -13.991 -0.170 1.00 44.57 125 PRO C N 1
ATOM 4707 C CA . PRO C 1 125 ? -17.880 -14.598 -1.500 1.00 39.84 125 PRO C CA 1
ATOM 4708 C C . PRO C 1 125 ? -16.462 -14.503 -2.042 1.00 37.83 125 PRO C C 1
ATOM 4709 O O . PRO C 1 125 ? -15.921 -15.491 -2.549 1.00 38.30 125 PRO C O 1
ATOM 4713 N N . LEU C 1 126 ? -15.855 -13.317 -1.950 1.00 36.73 126 LEU C N 1
ATOM 4714 C CA . LEU C 1 126 ? -14.496 -13.146 -2.455 1.00 34.64 126 LEU C CA 1
ATOM 4715 C C . LEU C 1 126 ? -13.503 -13.991 -1.669 1.00 30.95 126 LEU C C 1
ATOM 4716 O O . LEU C 1 126 ? -12.521 -14.489 -2.231 1.00 30.48 126 LEU C O 1
ATOM 4721 N N . ILE C 1 127 ? -13.742 -14.161 -0.368 1.00 26.57 127 ILE C N 1
ATOM 4722 C CA . ILE C 1 127 ? -12.830 -14.940 0.464 1.00 26.48 127 ILE C CA 1
ATOM 4723 C C . ILE C 1 127 ? -12.818 -16.395 0.011 1.00 31.93 127 ILE C C 1
ATOM 4724 O O . ILE C 1 127 ? -11.765 -17.044 -0.021 1.00 34.73 127 ILE C O 1
ATOM 4729 N N . GLN C 1 128 ? -13.984 -16.922 -0.368 1.00 40.79 128 GLN C N 1
ATOM 4730 C CA . GLN C 1 128 ? -14.041 -18.277 -0.905 1.00 33.28 128 GLN C CA 1
ATOM 4731 C C . GLN C 1 128 ? -13.485 -18.335 -2.322 1.00 28.40 128 GLN C C 1
ATOM 4732 O O . GLN C 1 128 ? -12.722 -19.248 -2.657 1.00 38.92 128 GLN C O 1
ATOM 4738 N N . ALA C 1 129 ? -13.859 -17.370 -3.168 1.00 26.41 129 ALA C N 1
ATOM 4739 C CA . ALA C 1 129 ? -13.404 -17.378 -4.555 1.00 27.47 129 ALA C CA 1
ATOM 4740 C C . ALA C 1 129 ? -11.888 -17.257 -4.640 1.00 32.45 129 ALA C C 1
ATOM 4741 O O . ALA C 1 129 ? -11.247 -17.940 -5.448 1.00 35.46 129 ALA C O 1
ATOM 4743 N N . TYR C 1 130 ? -11.296 -16.388 -3.817 1.00 27.72 130 TYR C N 1
ATOM 4744 C CA . TYR C 1 130 ? -9.845 -16.319 -3.706 1.00 26.81 130 TYR C CA 1
ATOM 4745 C C . TYR C 1 130 ? -9.253 -17.545 -3.027 1.00 38.66 130 TYR C C 1
ATOM 4746 O O . TYR C 1 130 ? -8.035 -17.741 -3.099 1.00 40.66 130 TYR C O 1
ATOM 4755 N N . GLY C 1 131 ? -10.072 -18.361 -2.371 1.00 32.77 131 GLY C N 1
ATOM 4756 C CA . GLY C 1 131 ? -9.551 -19.486 -1.610 1.00 30.13 131 GLY C CA 1
ATOM 4757 C C . GLY C 1 131 ? -8.602 -19.061 -0.513 1.00 35.67 131 GLY C C 1
ATOM 4758 O O . GLY C 1 131 ? -7.564 -19.703 -0.304 1.00 31.97 131 GLY C O 1
ATOM 4759 N N . LEU C 1 132 ? -8.931 -17.987 0.194 1.00 38.14 132 LEU C N 1
ATOM 4760 C CA . LEU C 1 132 ? -8.010 -17.397 1.151 1.00 36.23 132 LEU C CA 1
ATOM 4761 C C . LEU C 1 132 ? -8.020 -18.177 2.474 1.00 37.27 132 LEU C C 1
ATOM 4762 O O . LEU C 1 132 ? -9.120 -18.348 3.044 1.00 42.67 132 LEU C O 1
ATOM 4767 N N . PRO C 1 133 ? -6.912 -18.634 2.958 1.00 41.01 133 PRO C N 1
ATOM 4768 C CA . PRO C 1 133 ? -6.849 -19.312 4.269 1.00 43.50 133 PRO C CA 1
ATOM 4769 C C . PRO C 1 133 ? -6.866 -18.291 5.395 1.00 40.44 133 PRO C C 1
ATOM 4770 O O . PRO C 1 133 ? -5.946 -17.469 5.513 1.00 39.69 133 PRO C O 1
ATOM 4774 N N . LEU C 1 134 ? -7.900 -18.329 6.227 1.00 44.20 134 LEU C N 1
ATOM 4775 C CA . LEU C 1 134 ? -8.033 -17.425 7.362 1.00 44.90 134 LEU C CA 1
ATOM 4776 C C . LEU C 1 134 ? -7.494 -18.115 8.607 1.00 51.34 134 LEU C C 1
ATOM 4777 O O . LEU C 1 134 ? -8.137 -19.018 9.151 1.00 67.39 134 LEU C O 1
ATOM 4782 N N . ASP C 1 135 ? -6.322 -17.685 9.064 1.00 51.66 135 ASP C N 1
ATOM 4783 C CA . ASP C 1 135 ? -5.731 -18.252 10.269 1.00 55.42 135 ASP C CA 1
ATOM 4784 C C . ASP C 1 135 ? -5.243 -17.142 11.194 1.00 48.06 135 ASP C C 1
ATOM 4785 O O . ASP C 1 135 ? -5.818 -16.922 12.265 1.00 54.41 135 ASP C O 1
ATOM 4790 N N . ASP C 1 136 ? -4.195 -16.430 10.786 1.00 48.08 136 ASP C N 1
ATOM 4791 C CA . ASP C 1 136 ? -3.565 -15.407 11.614 1.00 40.75 136 ASP C CA 1
ATOM 4792 C C . ASP C 1 136 ? -4.382 -14.115 11.581 1.00 34.72 136 ASP C C 1
ATOM 4793 O O . ASP C 1 136 ? -5.493 -14.058 11.047 1.00 31.74 136 ASP C O 1
ATOM 4798 N N . ALA C 1 137 ? -3.821 -13.050 12.162 1.00 34.55 137 ALA C N 1
ATOM 4799 C CA . ALA C 1 137 ? -4.443 -11.734 12.058 1.00 31.42 137 ALA C CA 1
ATOM 4800 C C . ALA C 1 137 ? -4.220 -11.130 10.678 1.00 36.20 137 ALA C C 1
ATOM 4801 O O . ALA C 1 137 ? -5.085 -10.415 10.158 1.00 37.42 137 ALA C O 1
ATOM 4803 N N . LYS C 1 138 ? -3.068 -11.413 10.065 1.00 39.62 138 LYS C N 1
ATOM 4804 C CA . LYS C 1 138 ? -2.738 -10.797 8.784 1.00 33.81 138 LYS C CA 1
ATOM 4805 C C . LYS C 1 138 ? -3.595 -11.347 7.651 1.00 31.07 138 LYS C C 1
ATOM 4806 O O . LYS C 1 138 ? -3.869 -10.631 6.682 1.00 38.81 138 LYS C O 1
ATOM 4812 N N . SER C 1 139 ? -4.025 -12.607 7.749 1.00 29.76 139 SER C N 1
ATOM 4813 C CA . SER C 1 139 ? -4.890 -13.165 6.715 1.00 34.17 139 SER C CA 1
ATOM 4814 C C . SER C 1 139 ? -6.287 -12.558 6.766 1.00 26.01 139 SER C C 1
ATOM 4815 O O . SER C 1 139 ? -6.925 -12.387 5.721 1.00 30.73 139 SER C O 1
ATOM 4818 N N . VAL C 1 140 ? -6.775 -12.226 7.962 1.00 23.86 140 VAL C N 1
ATOM 4819 C CA . VAL C 1 140 ? -8.101 -11.628 8.076 1.00 31.28 140 VAL C CA 1
ATOM 4820 C C . VAL C 1 140 ? -8.101 -10.215 7.507 1.00 31.83 140 VAL C C 1
ATOM 4821 O O . VAL C 1 140 ? -9.058 -9.801 6.841 1.00 28.61 140 VAL C O 1
ATOM 4825 N N . ARG C 1 141 ? -7.031 -9.452 7.757 1.00 31.53 141 ARG C N 1
ATOM 4826 C CA . ARG C 1 141 ? -6.901 -8.134 7.143 1.00 25.68 141 ARG C CA 1
ATOM 4827 C C . ARG C 1 141 ? -6.985 -8.227 5.626 1.00 31.36 141 ARG C C 1
ATOM 4828 O O . ARG C 1 141 ? -7.650 -7.408 4.981 1.00 31.34 141 ARG C O 1
ATOM 4836 N N . LEU C 1 142 ? -6.310 -9.221 5.041 1.00 29.46 142 LEU C N 1
ATOM 4837 C CA . LEU C 1 142 ? -6.389 -9.430 3.600 1.00 27.70 142 LEU C CA 1
ATOM 4838 C C . LEU C 1 142 ? -7.822 -9.697 3.165 1.00 27.74 142 LEU C C 1
ATOM 4839 O O . LEU C 1 142 ? -8.268 -9.194 2.127 1.00 23.13 142 LEU C O 1
ATOM 4844 N N . ALA C 1 143 ? -8.559 -10.489 3.949 1.00 31.17 143 ALA C N 1
ATOM 4845 C CA . ALA C 1 143 ? -9.969 -10.721 3.658 1.00 34.72 143 ALA C CA 1
ATOM 4846 C C . ALA C 1 143 ? -10.750 -9.415 3.651 1.00 23.90 143 ALA C C 1
ATOM 4847 O O . ALA C 1 143 ? -11.619 -9.205 2.797 1.00 29.90 143 ALA C O 1
ATOM 4849 N N . ILE C 1 144 ? -10.447 -8.522 4.595 1.00 21.70 144 ILE C N 1
ATOM 4850 C CA . ILE C 1 144 ? -11.121 -7.228 4.642 1.00 23.78 144 ILE C CA 1
ATOM 4851 C C . ILE C 1 144 ? -10.751 -6.391 3.423 1.00 22.18 144 ILE C C 1
ATOM 4852 O O . ILE C 1 144 ? -11.586 -5.663 2.872 1.00 20.47 144 ILE C O 1
ATOM 4857 N N . MET C 1 145 ? -9.500 -6.498 2.971 1.00 24.96 145 MET C N 1
ATOM 4858 C CA . MET C 1 145 ? -9.015 -5.676 1.869 1.00 23.71 145 MET C CA 1
ATOM 4859 C C . MET C 1 145 ? -9.534 -6.129 0.510 1.00 30.06 145 MET C C 1
ATOM 4860 O O . MET C 1 145 ? -9.524 -5.330 -0.434 1.00 29.75 145 MET C O 1
ATOM 4865 N N . LEU C 1 146 ? -9.974 -7.381 0.387 1.00 22.90 146 LEU C N 1
ATOM 4866 C CA . LEU C 1 146 ? -10.448 -7.888 -0.895 1.00 22.17 146 LEU C CA 1
ATOM 4867 C C . LEU C 1 146 ? -11.607 -7.048 -1.418 1.00 30.23 146 LEU C C 1
ATOM 4868 O O . LEU C 1 146 ? -12.515 -6.675 -0.669 1.00 34.54 146 LEU C O 1
ATOM 4873 N N . GLY C 1 147 ? -11.568 -6.746 -2.714 1.00 29.70 147 GLY C N 1
ATOM 4874 C CA . GLY C 1 147 ? -12.652 -6.021 -3.344 1.00 30.20 147 GLY C CA 1
ATOM 4875 C C . GLY C 1 147 ? -12.792 -4.576 -2.925 1.00 32.38 147 GLY C C 1
ATOM 4876 O O . GLY C 1 147 ? -13.865 -3.993 -3.100 1.00 50.73 147 GLY C O 1
ATOM 4877 N N . GLY C 1 148 ? -11.738 -3.975 -2.375 1.00 24.95 148 GLY C N 1
ATOM 4878 C CA . GLY C 1 148 ? -11.760 -2.592 -1.959 1.00 23.39 148 GLY C CA 1
ATOM 4879 C C . GLY C 1 148 ? -10.978 -1.702 -2.913 1.00 22.95 148 GLY C C 1
ATOM 4880 O O . GLY C 1 148 ? -10.221 -2.162 -3.766 1.00 28.87 148 GLY C O 1
ATOM 4881 N N . SER C 1 149 ? -11.185 -0.396 -2.753 1.00 27.70 149 SER C N 1
ATOM 4882 C CA . SER C 1 149 ? -10.483 0.607 -3.554 1.00 25.95 149 SER C CA 1
ATOM 4883 C C . SER C 1 149 ? -9.069 0.745 -3.004 1.00 28.01 149 SER C C 1
ATOM 4884 O O . SER C 1 149 ? -8.809 1.509 -2.073 1.00 24.95 149 SER C O 1
ATOM 4887 N N . LEU C 1 150 ? -8.146 -0.008 -3.600 1.00 28.30 150 LEU C N 1
ATOM 4888 C CA . LEU C 1 150 ? -6.770 -0.027 -3.109 1.00 23.2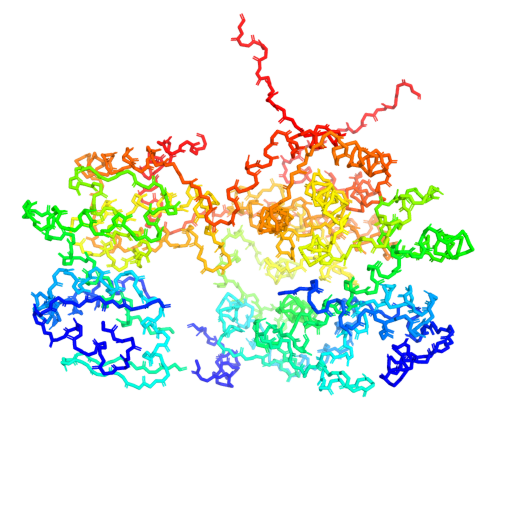5 150 LEU C CA 1
ATOM 4889 C C . LEU C 1 150 ? -6.072 1.330 -3.146 1.00 32.15 150 LEU C C 1
ATOM 4890 O O . LEU C 1 150 ? -5.290 1.607 -2.219 1.00 39.35 150 LEU C O 1
ATOM 4895 N N . PRO C 1 151 ? -6.270 2.200 -4.147 1.00 33.44 151 PRO C N 1
ATOM 4896 C CA . PRO C 1 151 ? -5.608 3.514 -4.088 1.00 37.79 151 PRO C CA 1
ATOM 4897 C C . PRO C 1 151 ? -6.068 4.375 -2.925 1.00 31.34 151 PRO C C 1
ATOM 4898 O O . PRO C 1 151 ? -5.261 5.139 -2.382 1.00 29.36 151 PRO C O 1
ATOM 4902 N N . LEU C 1 152 ? -7.339 4.281 -2.527 1.00 35.23 152 LEU C N 1
ATOM 4903 C CA . LEU C 1 152 ? -7.810 5.034 -1.369 1.00 32.09 152 LEU C CA 1
ATOM 4904 C C . LEU C 1 152 ? -7.204 4.491 -0.081 1.00 38.65 152 LEU C C 1
ATOM 4905 O O . LEU C 1 152 ? -6.712 5.255 0.758 1.00 47.49 152 LEU C O 1
ATOM 4910 N N . ILE C 1 153 ? -7.233 3.167 0.090 1.00 34.42 153 ILE C N 1
ATOM 4911 C CA . ILE C 1 153 ? -6.764 2.558 1.331 1.00 35.66 153 ILE C CA 1
ATOM 4912 C C . ILE C 1 153 ? -5.268 2.786 1.508 1.00 38.49 153 ILE C C 1
ATOM 4913 O O . ILE C 1 153 ? -4.786 3.005 2.626 1.00 39.91 153 ILE C O 1
ATOM 4918 N N . ALA C 1 154 ? -4.513 2.760 0.407 1.00 33.82 154 ALA C N 1
ATOM 4919 C CA . ALA C 1 154 ? -3.062 2.893 0.482 1.00 33.41 154 ALA C CA 1
ATOM 4920 C C . ALA C 1 154 ? -2.614 4.248 1.014 1.00 33.94 154 ALA C C 1
ATOM 4921 O O . ALA C 1 154 ? -1.457 4.382 1.427 1.00 33.50 154 ALA C O 1
ATOM 4923 N N . SER C 1 155 ? -3.489 5.250 1.015 1.00 35.39 155 SER C N 1
ATOM 4924 C CA . SER C 1 155 ? -3.128 6.587 1.468 1.00 40.12 155 SER C CA 1
ATOM 4925 C C . SER C 1 155 ? -3.259 6.765 2.976 1.00 39.73 155 SER C C 1
ATOM 4926 O O . SER C 1 155 ? -2.943 7.845 3.485 1.00 44.81 155 SER C O 1
ATOM 4929 N N . VAL C 1 156 ? -3.719 5.747 3.698 1.00 33.98 156 VAL C N 1
ATOM 4930 C CA . VAL C 1 156 ? -3.749 5.763 5.157 1.00 38.00 156 VAL C CA 1
ATOM 4931 C C . VAL C 1 156 ? -2.494 5.068 5.661 1.00 38.77 156 VAL C C 1
ATOM 4932 O O . VAL C 1 156 ? -2.026 4.094 5.057 1.00 35.61 156 VAL C O 1
ATOM 4936 N N . ASP C 1 157 ? -1.942 5.572 6.764 1.00 45.67 157 ASP C N 1
ATOM 4937 C CA . ASP C 1 157 ? -0.643 5.107 7.234 1.00 36.38 157 ASP C CA 1
ATOM 4938 C C . ASP C 1 157 ? -0.666 3.618 7.552 1.00 36.58 157 ASP C C 1
ATOM 4939 O O . ASP C 1 157 ? -1.654 3.091 8.071 1.00 49.17 157 ASP C O 1
ATOM 4944 N N . SER C 1 158 ? 0.439 2.947 7.210 1.00 38.23 158 SER C N 1
ATOM 4945 C CA . SER C 1 158 ? 0.654 1.513 7.396 1.00 35.67 158 SER C CA 1
ATOM 4946 C C . SER C 1 158 ? -0.219 0.659 6.481 1.00 38.12 158 SER C C 1
ATOM 4947 O O . SER C 1 158 ? 0.008 -0.548 6.356 1.00 40.12 158 SER C O 1
ATOM 4950 N N . PHE C 1 159 ? -1.203 1.266 5.824 1.00 36.05 159 PHE C N 1
ATOM 4951 C CA . PHE C 1 159 ? -2.007 0.571 4.828 1.00 38.82 159 PHE C CA 1
ATOM 4952 C C . PHE C 1 159 ? -1.354 0.545 3.451 1.00 36.41 159 PHE C C 1
ATOM 4953 O O . PHE C 1 159 ? -1.995 0.112 2.486 1.00 38.71 159 PHE C O 1
ATOM 4961 N N . GLU C 1 160 ? -0.101 0.991 3.338 1.00 29.26 160 GLU C N 1
ATOM 4962 C CA . GLU C 1 160 ? 0.560 1.030 2.039 1.00 28.58 160 GLU C CA 1
ATOM 4963 C C . GLU C 1 160 ? 0.952 -0.367 1.573 1.00 30.59 160 GLU C C 1
ATOM 4964 O O . GLU C 1 160 ? 0.602 -0.781 0.462 1.00 34.43 160 GLU C O 1
ATOM 4970 N N . MET C 1 161 ? 1.678 -1.110 2.413 1.00 25.23 161 MET C N 1
ATOM 4971 C CA . MET C 1 161 ? 2.246 -2.382 1.975 1.00 26.66 161 MET C CA 1
ATOM 4972 C C . MET C 1 161 ? 1.164 -3.409 1.671 1.00 31.92 161 MET C C 1
ATOM 4973 O O . MET C 1 161 ? 1.288 -4.185 0.717 1.00 32.09 161 MET C O 1
ATOM 4978 N N . ILE C 1 162 ? 0.097 -3.440 2.471 1.00 32.66 162 ILE C N 1
ATOM 4979 C CA . ILE C 1 162 ? -0.964 -4.408 2.215 1.00 27.63 162 ILE C CA 1
ATOM 4980 C C . ILE C 1 162 ? -1.685 -4.084 0.913 1.00 27.95 162 ILE C C 1
ATOM 4981 O O . ILE C 1 162 ? -2.169 -4.989 0.222 1.00 26.13 162 ILE C O 1
ATOM 4986 N N . SER C 1 163 ? -1.746 -2.805 0.538 1.00 26.56 163 SER C N 1
ATOM 4987 C CA . SER C 1 163 ? -2.460 -2.428 -0.676 1.00 22.84 163 SER C CA 1
ATOM 4988 C C . SER C 1 163 ? -1.656 -2.768 -1.927 1.00 34.24 163 SER C C 1
ATOM 4989 O O . SER C 1 163 ? -2.232 -3.151 -2.951 1.00 35.41 163 SER C O 1
ATOM 4992 N N . VAL C 1 164 ? -0.327 -2.638 -1.868 1.00 30.85 164 VAL C N 1
ATOM 4993 C CA . VAL C 1 164 ? 0.486 -2.914 -3.050 1.00 29.63 164 VAL C CA 1
ATOM 4994 C C . VAL C 1 164 ? 0.665 -4.412 -3.250 1.00 25.80 164 VAL C C 1
ATOM 4995 O O . VAL C 1 164 ? 0.567 -4.912 -4.377 1.00 27.74 164 VAL C O 1
ATOM 4999 N N . VAL C 1 165 ? 0.945 -5.150 -2.173 1.00 25.92 165 VAL C N 1
ATOM 5000 C CA . VAL C 1 165 ? 1.086 -6.599 -2.285 1.00 30.81 165 VAL C CA 1
ATOM 5001 C C . VAL C 1 165 ? -0.202 -7.214 -2.818 1.00 30.46 165 VAL C C 1
ATOM 5002 O O . VAL C 1 165 ? -0.176 -8.149 -3.628 1.00 32.23 165 VAL C O 1
ATOM 5006 N N . LEU C 1 166 ? -1.348 -6.686 -2.386 1.00 31.15 166 LEU C N 1
ATOM 5007 C CA . LEU C 1 166 ? -2.622 -7.153 -2.921 1.00 28.26 166 LEU C CA 1
ATOM 5008 C C . LEU C 1 166 ? -2.793 -6.738 -4.377 1.00 25.81 166 LEU C C 1
ATOM 5009 O O . LEU C 1 166 ? -3.317 -7.509 -5.189 1.00 27.24 166 LEU C O 1
ATOM 5014 N N . ALA C 1 167 ? -2.358 -5.525 -4.726 1.00 28.88 167 ALA C N 1
ATOM 5015 C CA . ALA C 1 167 ? -2.409 -5.091 -6.119 1.00 24.76 167 ALA C CA 1
ATOM 5016 C C . ALA C 1 167 ? -1.539 -5.981 -6.998 1.00 26.89 167 ALA C C 1
ATOM 5017 O O . ALA C 1 167 ? -1.975 -6.441 -8.060 1.00 39.55 167 ALA C O 1
ATOM 5019 N N . ILE C 1 168 ? -0.302 -6.237 -6.564 1.00 31.06 168 ILE C N 1
ATOM 5020 C CA . ILE C 1 168 ? 0.597 -7.109 -7.318 1.00 32.98 168 ILE C CA 1
ATOM 5021 C C . ILE C 1 168 ? -0.026 -8.488 -7.491 1.00 28.89 168 ILE C C 1
ATOM 5022 O O . ILE C 1 168 ? 0.009 -9.076 -8.579 1.00 26.03 168 ILE C O 1
ATOM 5027 N N . TYR C 1 169 ? -0.618 -9.019 -6.418 1.00 33.76 169 TYR C N 1
ATOM 5028 C CA . TYR C 1 169 ? -1.211 -10.352 -6.477 1.00 31.40 169 TYR C CA 1
ATOM 5029 C C . TYR C 1 169 ? -2.402 -10.383 -7.425 1.00 28.43 169 TYR C C 1
ATOM 5030 O O . TYR C 1 169 ? -2.535 -11.303 -8.242 1.00 29.86 169 TYR C O 1
ATOM 5039 N N . GLN C 1 170 ? -3.291 -9.393 -7.315 1.00 31.31 170 GLN C N 1
ATOM 5040 C CA . GLN C 1 170 ? -4.453 -9.332 -8.196 1.00 30.42 170 GLN C CA 1
ATOM 5041 C C . GLN C 1 170 ? -4.029 -9.313 -9.657 1.00 32.12 170 GLN C C 1
ATOM 5042 O O . GLN C 1 170 ? -4.657 -9.955 -10.505 1.00 36.60 170 GLN C O 1
ATOM 5048 N N . ASP C 1 171 ? -2.952 -8.589 -9.966 1.00 30.45 171 ASP C N 1
ATOM 5049 C CA . ASP C 1 171 ? -2.433 -8.572 -11.329 1.00 28.24 171 ASP C CA 1
ATOM 5050 C C . ASP C 1 171 ? -1.810 -9.912 -11.701 1.00 28.13 171 ASP C C 1
ATOM 5051 O O . ASP C 1 171 ? -1.964 -10.381 -12.835 1.00 32.44 171 ASP C O 1
ATOM 5056 N N . ALA C 1 172 ? -1.114 -10.547 -10.757 1.00 31.28 172 ALA C N 1
ATOM 5057 C CA . ALA C 1 172 ? -0.319 -11.732 -11.057 1.00 27.98 172 ALA C CA 1
ATOM 5058 C C . ALA C 1 172 ? -1.154 -12.989 -11.259 1.00 32.83 172 ALA C C 1
ATOM 5059 O O . ALA C 1 172 ? -0.690 -13.919 -11.927 1.00 39.81 172 ALA C O 1
ATOM 5061 N N . LYS C 1 173 ? -2.360 -13.054 -10.692 1.00 32.40 173 LYS C N 1
ATOM 5062 C CA . LYS C 1 173 ? -3.211 -14.231 -10.823 1.00 34.99 173 LYS C CA 1
ATOM 5063 C C . LYS C 1 173 ? -4.621 -13.844 -11.252 1.00 38.35 173 LYS C C 1
ATOM 5064 O O . LYS C 1 173 ? -5.598 -14.463 -10.821 1.00 32.03 173 LYS C O 1
ATOM 5070 N N . TYR C 1 174 ? -4.743 -12.830 -12.112 1.00 34.97 174 TYR C N 1
ATOM 5071 C CA . TYR C 1 174 ? -6.057 -12.304 -12.463 1.00 29.76 174 TYR C CA 1
ATOM 5072 C C . TYR C 1 174 ? -6.886 -13.281 -13.288 1.00 39.13 174 TYR C C 1
ATOM 5073 O O . TYR C 1 174 ? -8.114 -13.148 -13.324 1.00 41.69 174 TYR C O 1
ATOM 5082 N N . LYS C 1 175 ? -6.255 -14.253 -13.950 1.00 42.46 175 LYS C N 1
ATOM 5083 C CA . LYS C 1 175 ? -7.029 -15.220 -14.720 1.00 43.43 175 LYS C CA 1
ATOM 5084 C C . LYS C 1 175 ? -7.749 -16.202 -13.804 1.00 44.57 175 LYS C C 1
ATOM 5085 O O . LYS C 1 175 ? -8.919 -16.532 -14.034 1.00 49.57 175 LYS C O 1
ATOM 5091 N N . ASP C 1 176 ? -7.071 -16.673 -12.755 1.00 40.37 176 ASP C N 1
ATOM 5092 C CA . ASP C 1 176 ? -7.713 -17.558 -11.791 1.00 45.46 176 ASP C CA 1
ATOM 5093 C C . ASP C 1 176 ? -8.704 -16.822 -10.898 1.00 51.50 176 ASP C C 1
ATOM 5094 O O . ASP C 1 176 ? -9.553 -17.468 -10.274 1.00 57.17 176 ASP C O 1
ATOM 5099 N N . LEU C 1 177 ? -8.619 -15.494 -10.824 1.00 44.88 177 LEU C N 1
ATOM 5100 C CA . LEU C 1 177 ? -9.451 -14.699 -9.930 1.00 31.84 177 LEU C CA 1
ATOM 5101 C C . LEU C 1 177 ? -10.664 -14.092 -10.626 1.00 44.65 177 LEU C C 1
ATOM 5102 O O . LEU C 1 177 ? -11.365 -13.276 -10.018 1.00 54.69 177 LEU C O 1
ATOM 5107 N N . GLY C 1 178 ? -10.923 -14.461 -11.879 1.00 40.79 178 GLY C N 1
ATOM 5108 C CA . GLY C 1 178 ? -12.086 -13.949 -12.587 1.00 33.54 178 GLY C CA 1
ATOM 5109 C C . GLY C 1 178 ? -12.132 -12.443 -12.709 1.00 44.66 178 GLY C C 1
ATOM 5110 O O . GLY C 1 178 ? -13.221 -11.858 -12.694 1.00 48.23 178 GLY C O 1
ATOM 5111 N N . ILE C 1 179 ? -10.976 -11.795 -12.828 1.00 41.87 179 ILE C N 1
ATOM 5112 C CA . ILE C 1 179 ? -10.898 -10.341 -12.906 1.00 42.22 179 ILE C CA 1
ATOM 5113 C C . ILE C 1 179 ? -10.939 -9.964 -14.384 1.00 35.23 179 ILE C C 1
ATOM 5114 O O . ILE C 1 179 ? -9.961 -10.142 -15.111 1.00 45.25 179 ILE C O 1
ATOM 5119 N N . ASP C 1 180 ? -12.080 -9.445 -14.832 1.00 39.04 180 ASP C N 1
ATOM 5120 C CA . ASP C 1 180 ? -12.222 -8.998 -16.214 1.00 41.81 180 ASP C CA 1
ATOM 5121 C C . ASP C 1 180 ? -11.432 -7.709 -16.399 1.00 35.41 180 ASP C C 1
ATOM 5122 O O . ASP C 1 180 ? -11.764 -6.677 -15.807 1.00 38.75 180 ASP C O 1
ATOM 5127 N N . GLN C 1 181 ? -10.383 -7.764 -17.226 1.00 34.12 181 GLN C N 1
ATOM 5128 C CA . GLN C 1 181 ? -9.469 -6.633 -17.352 1.00 34.85 181 GLN C CA 1
ATOM 5129 C C . GLN C 1 181 ? -10.120 -5.415 -17.992 1.00 33.66 181 GLN C C 1
ATOM 5130 O O . GLN C 1 181 ? -9.577 -4.311 -17.882 1.00 37.42 181 GLN C O 1
ATOM 5136 N N . LYS C 1 182 ? -11.261 -5.584 -18.660 1.00 40.16 182 LYS C N 1
ATOM 5137 C CA . LYS C 1 182 ? -12.000 -4.423 -19.142 1.00 43.81 182 LYS C CA 1
ATOM 5138 C C . LYS C 1 182 ? -12.800 -3.768 -18.024 1.00 41.17 182 LYS C C 1
ATOM 5139 O O . LYS C 1 182 ? -13.012 -2.550 -18.048 1.00 41.26 182 LYS C O 1
ATOM 5145 N N . LYS C 1 183 ? -13.242 -4.553 -17.038 1.00 40.54 183 LYS C N 1
ATOM 5146 C CA . LYS C 1 183 ? -13.962 -4.012 -15.893 1.00 35.20 183 LYS C CA 1
ATOM 5147 C C . LYS C 1 183 ? -13.029 -3.486 -14.810 1.00 33.36 183 LYS C C 1
ATOM 5148 O O . LYS C 1 183 ? -13.473 -2.722 -13.946 1.00 45.28 183 LYS C O 1
ATOM 5154 N N . TYR C 1 184 ? -11.749 -3.873 -14.846 1.00 37.64 184 TYR C N 1
ATOM 5155 C CA . TYR C 1 184 ? -10.811 -3.534 -13.777 1.00 33.64 184 TYR C CA 1
ATOM 5156 C C . TYR C 1 184 ? -9.396 -3.841 -14.310 1.00 25.54 184 TYR C C 1
ATOM 5157 O O . TYR C 1 184 ? -8.993 -4.998 -14.321 1.00 21.57 184 TYR C O 1
ATOM 5166 N N . ASP C 1 185 ? -8.690 -2.797 -14.740 1.00 26.85 185 ASP C N 1
ATOM 5167 C CA . ASP C 1 185 ? -7.313 -2.993 -15.202 1.00 36.49 185 ASP C CA 1
ATOM 5168 C C . ASP C 1 185 ? -6.428 -3.079 -13.971 1.00 42.29 185 ASP C C 1
ATOM 5169 O O . ASP C 1 185 ? -6.186 -2.080 -13.292 1.00 37.77 185 ASP C O 1
ATOM 5174 N N . THR C 1 186 ? -5.920 -4.281 -13.698 1.00 33.25 186 THR C N 1
ATOM 5175 C CA . THR C 1 186 ? -5.151 -4.508 -12.482 1.00 30.11 186 THR C CA 1
ATOM 5176 C C . THR C 1 186 ? -3.847 -3.722 -12.494 1.00 39.38 186 THR C C 1
ATOM 5177 O O . THR C 1 186 ? -3.473 -3.109 -11.489 1.00 39.84 186 THR C O 1
ATOM 5181 N N . ARG C 1 187 ? -3.138 -3.724 -13.628 1.00 44.02 187 ARG C N 1
ATOM 5182 C CA . ARG C 1 187 ? -1.868 -3.004 -13.696 1.00 44.14 187 ARG C CA 1
ATOM 5183 C C . ARG C 1 187 ? -2.075 -1.503 -13.545 1.00 34.76 187 ARG C C 1
ATOM 5184 O O . ARG C 1 187 ? -1.250 -0.810 -12.937 1.00 31.92 187 ARG C O 1
ATOM 5192 N N . GLU C 1 188 ? -3.172 -0.980 -14.094 1.00 34.29 188 GLU C N 1
ATOM 5193 C CA . GLU C 1 188 ? -3.510 0.420 -13.866 1.00 35.24 188 GLU C CA 1
ATOM 5194 C C . GLU C 1 188 ? -3.784 0.675 -12.390 1.00 45.32 188 GLU C C 1
ATOM 5195 O O . GLU C 1 188 ? -3.296 1.659 -11.823 1.00 42.69 188 GLU C O 1
ATOM 5201 N N . ALA C 1 189 ? -4.531 -0.225 -11.744 1.00 43.15 189 ALA C N 1
ATOM 5202 C CA . ALA C 1 189 ? -4.778 -0.109 -10.310 1.00 32.45 189 ALA C CA 1
ATOM 5203 C C . ALA C 1 189 ? -3.482 -0.187 -9.512 1.00 36.56 189 ALA C C 1
ATOM 5204 O O . ALA C 1 189 ? -3.257 0.624 -8.606 1.00 33.03 189 ALA C O 1
ATOM 5206 N N . LEU C 1 190 ? -2.619 -1.155 -9.832 1.00 33.57 190 LEU C N 1
ATOM 5207 C CA . LEU C 1 190 ? -1.303 -1.206 -9.201 1.00 25.90 190 LEU C CA 1
ATOM 5208 C C . LEU C 1 190 ? -0.543 0.093 -9.425 1.00 37.68 190 LEU C C 1
ATOM 5209 O O . LEU C 1 190 ? 0.157 0.577 -8.527 1.00 39.21 190 LEU C O 1
ATOM 5214 N N . GLY C 1 191 ? -0.683 0.684 -10.613 1.00 37.34 191 GLY C N 1
ATOM 5215 C CA . GLY C 1 191 ? 0.010 1.928 -10.899 1.00 32.55 191 GLY C CA 1
ATOM 5216 C C . GLY C 1 191 ? -0.509 3.101 -10.083 1.00 34.54 191 GLY C C 1
ATOM 5217 O O . GLY C 1 191 ? 0.275 3.906 -9.577 1.00 37.56 191 GLY C O 1
ATOM 5218 N N . LYS C 1 192 ? -1.836 3.211 -9.955 1.00 32.42 192 LYS C N 1
ATOM 5219 C CA . LYS C 1 192 ? -2.433 4.259 -9.127 1.00 40.62 192 LYS C CA 1
ATOM 5220 C C . LYS C 1 192 ? -2.086 4.133 -7.652 1.00 40.58 192 LYS C C 1
ATOM 5221 O O . LYS C 1 192 ? -2.190 5.123 -6.919 1.00 41.26 192 LYS C O 1
ATOM 5227 N N . VAL C 1 193 ? -1.700 2.946 -7.191 1.00 43.74 193 VAL C N 1
ATOM 5228 C CA . VAL C 1 193 ? -1.303 2.813 -5.796 1.00 39.54 193 VAL C CA 1
ATOM 5229 C C . VAL C 1 193 ? 0.142 3.254 -5.614 1.00 42.24 193 VAL C C 1
ATOM 5230 O O . VAL C 1 193 ? 0.481 3.919 -4.628 1.00 47.60 193 VAL C O 1
ATOM 5234 N N . CYS C 1 194 ? 1.015 2.901 -6.563 1.00 36.33 194 CYS C N 1
ATOM 5235 C CA . CYS C 1 194 ? 2.400 3.352 -6.495 1.00 37.10 194 CYS C CA 1
ATOM 5236 C C . CYS C 1 194 ? 2.496 4.869 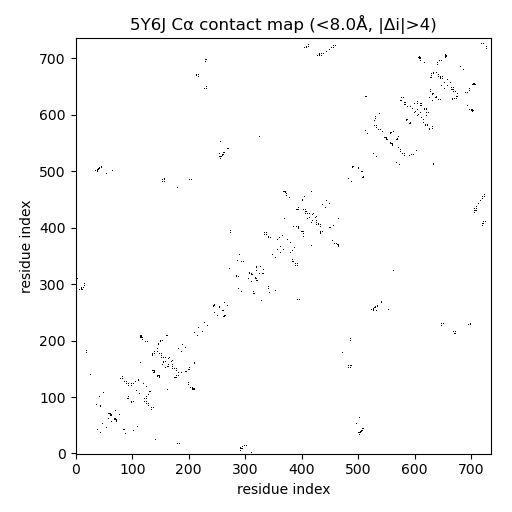-6.559 1.00 41.55 194 CYS C C 1
ATOM 5237 O O . CYS C 1 194 ? 3.376 5.462 -5.925 1.00 46.30 194 CYS C O 1
ATOM 5240 N N . THR C 1 195 ? 1.606 5.512 -7.319 1.00 36.86 195 THR C N 1
ATOM 5241 C CA . THR C 1 195 ? 1.553 6.969 -7.311 1.00 35.82 195 THR C CA 1
ATOM 5242 C C . THR C 1 195 ? 1.191 7.490 -5.927 1.00 35.65 195 THR C C 1
ATOM 5243 O O . THR C 1 195 ? 1.778 8.468 -5.452 1.00 42.22 195 THR C O 1
ATOM 5247 N N . VAL C 1 196 ? 0.241 6.834 -5.258 1.00 35.95 196 VAL C N 1
ATOM 5248 C CA . VAL C 1 196 ? -0.170 7.259 -3.922 1.00 38.58 196 VAL C CA 1
ATOM 5249 C C . VAL C 1 196 ? 0.975 7.085 -2.930 1.00 44.06 196 VAL C C 1
ATOM 5250 O O . VAL C 1 196 ? 1.250 7.972 -2.113 1.00 34.16 196 VAL C O 1
ATOM 5254 N N . LEU C 1 197 ? 1.661 5.940 -2.988 1.00 36.50 197 LEU C N 1
ATOM 5255 C CA . LEU C 1 197 ? 2.782 5.708 -2.083 1.00 43.14 197 LEU C CA 1
ATOM 5256 C C . LEU C 1 197 ? 3.881 6.740 -2.304 1.00 46.89 197 LEU C C 1
ATOM 5257 O O . LEU C 1 197 ? 4.401 7.327 -1.349 1.00 44.06 197 LEU C O 1
ATOM 5262 N N . LYS C 1 198 ? 4.240 6.984 -3.565 1.00 47.40 198 LYS C N 1
ATOM 5263 C CA . LYS C 1 198 ? 5.227 8.016 -3.858 1.00 46.29 198 LYS C CA 1
ATOM 5264 C C . LYS C 1 198 ? 4.692 9.418 -3.587 1.00 40.79 198 LYS C C 1
ATOM 5265 O O . LYS C 1 198 ? 5.485 10.329 -3.329 1.00 42.22 198 LYS C O 1
ATOM 5271 N N . SER C 1 199 ? 3.370 9.610 -3.626 1.00 38.81 199 SER C N 1
ATOM 5272 C CA . SER C 1 199 ? 2.818 10.942 -3.391 1.00 39.99 199 SER C CA 1
ATOM 5273 C C . SER C 1 199 ? 2.966 11.354 -1.932 1.00 42.26 199 SER C C 1
ATOM 5274 O O . SER C 1 199 ? 3.225 12.526 -1.636 1.00 46.34 199 SER C O 1
ATOM 5277 N N . LYS C 1 200 ? 2.799 10.412 -1.006 1.00 47.18 200 LYS C N 1
ATOM 5278 C CA . LYS C 1 200 ? 3.019 10.678 0.409 1.00 51.52 200 LYS C CA 1
ATOM 5279 C C . LYS C 1 200 ? 4.466 10.445 0.826 1.00 56.31 200 LYS C C 1
ATOM 5280 O O . LYS C 1 200 ? 4.757 10.442 2.027 1.00 56.48 200 LYS C O 1
ATOM 5286 N N . ALA C 1 201 ? 5.371 10.257 -0.138 1.00 61.23 201 ALA C N 1
ATOM 5287 C CA . ALA C 1 201 ? 6.799 10.049 0.106 1.00 53.58 201 ALA C CA 1
ATOM 5288 C C . ALA C 1 201 ? 7.022 8.855 1.039 1.00 53.16 201 ALA C C 1
ATOM 5289 O O . ALA C 1 201 ? 7.459 8.981 2.185 1.00 59.64 201 ALA C O 1
ATOM 5291 N N . PHE C 1 202 ? 6.708 7.681 0.500 1.00 49.83 202 PHE C N 1
ATOM 5292 C CA . PHE C 1 202 ? 6.758 6.427 1.237 1.00 42.28 202 PHE C CA 1
ATOM 5293 C C . PHE C 1 202 ? 7.949 5.609 0.759 1.00 47.88 202 PHE C C 1
ATOM 5294 O O . PHE C 1 202 ? 8.083 5.341 -0.440 1.00 50.66 202 PHE C O 1
ATOM 5302 N N . GLU C 1 203 ? 8.809 5.220 1.695 1.00 54.48 203 GLU C N 1
ATOM 5303 C CA . GLU C 1 203 ? 9.990 4.421 1.400 1.00 53.15 203 GLU C CA 1
ATOM 5304 C C . GLU C 1 203 ? 9.762 2.988 1.858 1.00 51.83 203 GLU C C 1
ATOM 5305 O O . GLU C 1 203 ? 9.333 2.752 2.993 1.00 46.80 203 GLU C O 1
ATOM 5311 N N . MET C 1 204 ? 10.047 2.036 0.974 1.00 48.00 204 MET C N 1
ATOM 5312 C CA . MET C 1 204 ? 9.887 0.620 1.295 1.00 38.27 204 MET C CA 1
ATOM 5313 C C . MET C 1 204 ? 11.211 0.071 1.824 1.00 42.23 204 MET C C 1
ATOM 5314 O O . MET C 1 204 ? 11.939 -0.676 1.167 1.00 38.57 204 MET C O 1
ATOM 5319 N N . ASN C 1 205 ? 11.514 0.481 3.054 1.00 37.16 205 ASN C N 1
ATOM 5320 C CA . ASN C 1 205 ? 12.691 0.001 3.756 1.00 39.86 205 ASN C CA 1
ATOM 5321 C C . ASN C 1 205 ? 12.518 -1.469 4.133 1.00 36.37 205 ASN C C 1
ATOM 5322 O O . ASN C 1 205 ? 11.455 -2.068 3.942 1.00 41.68 205 ASN C O 1
ATOM 5327 N N . GLU C 1 206 ? 13.586 -2.050 4.688 1.00 45.29 206 GLU C N 1
ATOM 5328 C CA . GLU C 1 206 ? 13.574 -3.478 4.995 1.00 51.71 206 GLU C CA 1
ATOM 5329 C C . GLU C 1 206 ? 12.461 -3.824 5.978 1.00 40.68 206 GLU C C 1
ATOM 5330 O O . GLU C 1 206 ? 11.854 -4.898 5.884 1.00 35.05 206 GLU C O 1
ATOM 5336 N N . ASP C 1 207 ? 12.175 -2.927 6.925 1.00 39.13 207 ASP C N 1
ATOM 5337 C CA . ASP C 1 207 ? 11.064 -3.156 7.844 1.00 45.93 207 ASP C CA 1
ATOM 5338 C C . ASP C 1 207 ? 9.721 -3.095 7.125 1.00 44.13 207 ASP C C 1
ATOM 5339 O O . ASP C 1 207 ? 8.784 -3.809 7.504 1.00 39.85 207 ASP C O 1
ATOM 5344 N N . GLN C 1 208 ? 9.608 -2.256 6.093 1.00 42.07 208 GLN C N 1
ATOM 5345 C CA . GLN C 1 208 ? 8.385 -2.209 5.301 1.00 28.98 208 GLN C CA 1
ATOM 5346 C C . GLN C 1 208 ? 8.312 -3.359 4.303 1.00 31.83 208 GLN C C 1
ATOM 5347 O O . GLN C 1 208 ? 7.212 -3.816 3.973 1.00 38.25 208 GLN C O 1
ATOM 5353 N N . VAL C 1 209 ? 9.459 -3.835 3.814 1.00 33.64 209 VAL C N 1
ATOM 5354 C CA . VAL C 1 209 ? 9.456 -4.958 2.882 1.00 34.71 209 VAL C CA 1
ATOM 5355 C C . VAL C 1 209 ? 9.195 -6.274 3.610 1.00 30.51 209 VAL C C 1
ATOM 5356 O O . VAL C 1 209 ? 8.587 -7.190 3.044 1.00 34.98 209 VAL C O 1
ATOM 5360 N N . LYS C 1 210 ? 9.631 -6.392 4.866 1.00 37.30 210 LYS C N 1
ATOM 5361 C CA . LYS C 1 210 ? 9.391 -7.620 5.618 1.00 42.72 210 LYS C CA 1
ATOM 5362 C C . LYS C 1 210 ? 7.906 -7.810 5.897 1.00 41.75 210 LYS C C 1
ATOM 5363 O O . LYS C 1 210 ? 7.360 -8.902 5.701 1.00 39.51 210 LYS C O 1
ATOM 5369 N N . LYS C 1 211 ? 7.237 -6.753 6.363 1.00 36.37 211 LYS C N 1
ATOM 5370 C CA . LYS C 1 211 ? 5.793 -6.815 6.564 1.00 29.98 211 LYS C CA 1
ATOM 5371 C C . LYS C 1 211 ? 5.072 -7.140 5.262 1.00 37.24 211 LYS C C 1
ATOM 5372 O O . LYS C 1 211 ? 4.078 -7.878 5.259 1.00 37.30 211 LYS C O 1
ATOM 5378 N N . GLY C 1 212 ? 5.564 -6.606 4.143 1.00 32.91 212 GLY C N 1
ATOM 5379 C CA . GLY C 1 212 ? 4.971 -6.932 2.858 1.00 28.78 212 GLY C CA 1
ATOM 5380 C C . GLY C 1 212 ? 5.152 -8.391 2.486 1.00 33.33 212 GLY C C 1
ATOM 5381 O O . GLY C 1 212 ? 4.244 -9.017 1.934 1.00 36.06 212 GLY C O 1
ATOM 5382 N N . LYS C 1 213 ? 6.326 -8.953 2.786 1.00 36.62 213 LYS C N 1
ATOM 5383 C CA . LYS C 1 213 ? 6.565 -10.361 2.486 1.00 39.43 213 LYS C CA 1
ATOM 5384 C C . LYS C 1 213 ? 5.650 -11.268 3.298 1.00 31.01 213 LYS C C 1
ATOM 5385 O O . LYS C 1 213 ? 5.267 -12.345 2.825 1.00 31.54 213 LYS C O 1
ATOM 5391 N N . GLU C 1 214 ? 5.292 -10.857 4.517 1.00 29.03 214 GLU C N 1
ATOM 5392 C CA . GLU C 1 214 ? 4.323 -11.618 5.300 1.00 35.48 214 GLU C CA 1
ATOM 5393 C C . GLU C 1 214 ? 2.973 -11.663 4.596 1.00 32.48 214 GLU C C 1
ATOM 5394 O O . GLU C 1 214 ? 2.391 -12.738 4.408 1.00 25.48 214 GLU C O 1
ATOM 5400 N N . TYR C 1 215 ? 2.459 -10.494 4.202 1.00 32.25 215 TYR C N 1
ATOM 5401 C CA . TYR C 1 215 ? 1.188 -10.438 3.487 1.00 28.46 215 TYR C CA 1
ATOM 5402 C C . TYR C 1 215 ? 1.242 -11.251 2.199 1.00 24.19 215 TYR C C 1
ATOM 5403 O O . TYR C 1 215 ? 0.252 -11.882 1.812 1.00 25.07 215 TYR C O 1
ATOM 5412 N N . ALA C 1 216 ? 2.395 -11.251 1.523 1.00 25.87 216 ALA C N 1
ATOM 5413 C CA . ALA C 1 216 ? 2.517 -11.984 0.267 1.00 30.74 216 ALA C CA 1
ATOM 5414 C C . ALA C 1 216 ? 2.582 -13.489 0.492 1.00 30.69 216 ALA C C 1
ATOM 5415 O O . ALA C 1 216 ? 2.147 -14.261 -0.370 1.00 25.30 216 ALA C O 1
ATOM 5417 N N . ALA C 1 217 ? 3.123 -13.923 1.633 1.00 31.29 217 ALA C N 1
ATOM 5418 C CA . ALA C 1 217 ? 3.185 -15.351 1.923 1.00 24.82 217 ALA C CA 1
ATOM 5419 C C . ALA C 1 217 ? 1.794 -15.955 2.067 1.00 35.26 217 ALA C C 1
ATOM 5420 O O . ALA C 1 217 ? 1.581 -17.119 1.708 1.00 35.21 217 ALA C O 1
ATOM 5422 N N . ILE C 1 218 ? 0.838 -15.181 2.580 1.00 30.66 218 ILE C N 1
ATOM 5423 C CA . ILE C 1 218 ? -0.517 -15.687 2.768 1.00 27.16 218 ILE C CA 1
ATOM 5424 C C . ILE C 1 218 ? -1.255 -15.771 1.437 1.00 31.97 218 ILE C C 1
ATOM 5425 O O . ILE C 1 218 ? -1.989 -16.733 1.183 1.00 33.54 218 ILE C O 1
ATOM 5430 N N . LEU C 1 219 ? -1.071 -14.775 0.566 1.00 35.35 219 LEU C N 1
ATOM 5431 C CA . LEU C 1 219 ? -1.767 -14.777 -0.717 1.00 32.91 219 LEU C CA 1
ATOM 5432 C C . LEU C 1 219 ? -1.230 -15.854 -1.651 1.00 35.44 219 LEU C C 1
ATOM 5433 O O . LEU C 1 219 ? -1.993 -16.420 -2.442 1.00 39.41 219 LEU C O 1
ATOM 5438 N N . SER C 1 220 ? 0.071 -16.145 -1.583 1.00 36.01 220 SER C N 1
ATOM 5439 C CA . SER C 1 220 ? 0.629 -17.225 -2.391 1.00 36.52 220 SER C CA 1
ATOM 5440 C C . SER C 1 220 ? 0.042 -18.571 -1.981 1.00 35.53 220 SER C C 1
ATOM 5441 O O . SER C 1 220 ? -0.300 -19.401 -2.832 1.00 39.52 220 SER C O 1
ATOM 5444 N N . SER C 1 221 ? -0.102 -18.793 -0.676 1.00 32.60 221 SER C N 1
ATOM 5445 C CA . SER C 1 221 ? -0.573 -20.068 -0.148 1.00 36.60 221 SER C CA 1
ATOM 5446 C C . SER C 1 221 ? -2.060 -20.274 -0.404 1.00 42.56 221 SER C C 1
ATOM 5447 O O . SER C 1 221 ? -2.627 -21.295 -0.003 1.00 37.23 221 SER C O 1
ATOM 5450 N N . SER C 1 222 ? -2.699 -19.316 -1.068 1.00 40.47 222 SER C N 1
ATOM 5451 C CA . SER C 1 222 ? -4.116 -19.429 -1.363 1.00 37.89 222 SER C CA 1
ATOM 5452 C C . SER C 1 222 ? -4.356 -20.444 -2.476 1.00 43.95 222 SER C C 1
ATOM 5453 O O . SER C 1 222 ? -3.481 -20.729 -3.299 1.00 46.16 222 SER C O 1
ATOM 5456 N N . ASN C 1 223 ? -5.552 -20.995 -2.499 1.00 47.06 223 ASN C N 1
ATOM 5457 C CA . ASN C 1 223 ? -5.977 -21.928 -3.517 1.00 45.77 223 ASN C CA 1
ATOM 5458 C C . ASN C 1 223 ? -7.212 -21.393 -4.170 1.00 39.84 223 ASN C C 1
ATOM 5459 O O . ASN C 1 223 ? -8.293 -21.800 -3.844 1.00 32.52 223 ASN C O 1
ATOM 5464 N N . PRO C 1 224 ? -7.086 -20.489 -5.112 1.00 43.40 224 PRO C N 1
ATOM 5465 C CA . PRO C 1 224 ? -8.271 -19.913 -5.726 1.00 42.20 224 PRO C CA 1
ATOM 5466 C C . PRO C 1 224 ? -9.162 -20.983 -6.256 1.00 44.18 224 PRO C C 1
ATOM 5467 O O . PRO C 1 224 ? -8.700 -21.971 -6.750 1.00 42.47 224 PRO C O 1
ATOM 5471 N N . ASN C 1 225 ? -10.453 -20.802 -6.107 1.00 56.33 225 ASN C N 1
ATOM 5472 C CA . ASN C 1 225 ? -11.380 -21.852 -6.423 1.00 53.50 225 ASN C CA 1
ATOM 5473 C C . ASN C 1 225 ? -11.966 -21.608 -7.800 1.00 58.23 225 ASN C C 1
ATOM 5474 O O . ASN C 1 225 ? -12.914 -22.263 -8.197 1.00 52.63 225 ASN C O 1
ATOM 5479 N N . ALA C 1 226 ? -11.405 -20.660 -8.522 1.00 61.16 226 ALA C N 1
ATOM 5480 C CA . ALA C 1 226 ? -12.079 -20.168 -9.683 1.00 65.73 226 ALA C CA 1
ATOM 5481 C C . ALA C 1 226 ? -11.547 -20.805 -10.929 1.00 66.48 226 ALA C C 1
ATOM 5482 O O . ALA C 1 226 ? -10.367 -20.992 -11.062 1.00 51.30 226 ALA C O 1
ATOM 5484 N N . LYS C 1 227 ? -12.421 -21.182 -11.841 1.00 68.88 227 LYS C N 1
ATOM 5485 C CA . LYS C 1 227 ? -13.823 -20.899 -11.855 1.00 60.40 227 LYS C CA 1
ATOM 5486 C C . LYS C 1 227 ? -14.070 -21.272 -13.286 1.00 64.58 227 LYS C C 1
ATOM 5487 O O . LYS C 1 227 ? -14.773 -22.218 -13.612 1.00 56.50 227 LYS C O 1
ATOM 5493 N N . GLY C 1 228 ? -13.411 -20.535 -14.157 1.00 61.58 228 GLY C N 1
ATOM 5494 C CA . GLY C 1 228 ? -13.524 -20.738 -15.564 1.00 64.09 228 GLY C CA 1
ATOM 5495 C C . GLY C 1 228 ? -12.833 -21.954 -16.078 1.00 54.31 228 GLY C C 1
ATOM 5496 O O . GLY C 1 228 ? -13.461 -22.786 -16.644 1.00 50.10 228 GLY C O 1
ATOM 5497 N N . SER C 1 229 ? -11.542 -22.065 -15.883 1.00 50.21 229 SER C N 1
ATOM 5498 C CA . SER C 1 229 ? -10.794 -23.170 -16.443 1.00 47.61 229 SER C CA 1
ATOM 5499 C C . SER C 1 229 ? -11.121 -24.514 -15.834 1.00 58.43 229 SER C C 1
ATOM 5500 O O . SER C 1 229 ? -10.618 -25.517 -16.219 1.00 40.44 229 SER C O 1
ATOM 5503 N N . ILE C 1 230 ? -12.027 -24.511 -14.897 1.00 48.84 230 ILE C N 1
ATOM 5504 C CA . ILE C 1 230 ? -12.322 -25.636 -14.098 1.00 30.30 230 ILE C CA 1
ATOM 5505 C C . ILE C 1 230 ? -13.622 -26.141 -14.550 1.00 34.93 230 ILE C C 1
ATOM 5506 O O . ILE C 1 230 ? -13.928 -27.282 -14.433 1.00 41.68 230 ILE C O 1
ATOM 5511 N N . ALA C 1 231 ? -14.425 -25.237 -15.030 1.00 46.40 231 ALA C N 1
ATOM 5512 C CA . ALA C 1 231 ? -15.689 -25.614 -15.552 1.00 52.50 231 ALA C CA 1
ATOM 5513 C C . ALA C 1 231 ? -15.556 -26.019 -16.946 1.00 49.78 231 ALA C C 1
ATOM 5514 O O . ALA C 1 231 ? -16.473 -26.561 -17.466 1.00 68.28 231 ALA C O 1
ATOM 5516 N N . MET C 1 232 ? -14.425 -25.756 -17.572 1.00 61.84 232 MET C N 1
ATOM 5517 C CA . MET C 1 232 ? -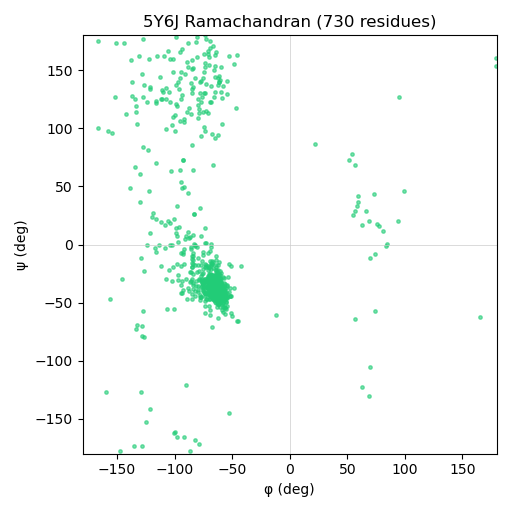14.241 -26.120 -18.922 1.00 65.00 232 MET C CA 1
ATOM 5518 C C . MET C 1 232 ? -13.915 -27.530 -18.974 1.00 85.45 232 MET C C 1
ATOM 5519 O O . MET C 1 232 ? -14.408 -28.238 -19.781 1.00 79.57 232 MET C O 1
ATOM 5524 N N . GLU C 1 233 ? -13.098 -27.944 -18.048 1.00 116.35 233 GLU C N 1
ATOM 5525 C CA . GLU C 1 233 ? -12.676 -29.316 -17.915 1.00 132.29 233 GLU C CA 1
ATOM 5526 C C . GLU C 1 233 ? -13.798 -30.302 -17.693 1.00 145.82 233 GLU C C 1
ATOM 5527 O O . GLU C 1 233 ? -13.763 -31.378 -18.201 1.00 151.01 233 GLU C O 1
ATOM 5533 N N . HIS C 1 234 ? -14.815 -29.922 -16.977 1.00 142.50 234 HIS C N 1
ATOM 5534 C CA . HIS C 1 234 ? -15.975 -30.713 -16.763 1.00 132.75 234 HIS C CA 1
ATOM 5535 C C . HIS C 1 234 ? -16.705 -31.197 -17.980 1.00 128.43 234 HIS C C 1
ATOM 5536 O O . HIS C 1 234 ? -17.228 -32.299 -17.994 1.00 138.36 234 HIS C O 1
ATOM 5543 N N . TYR C 1 235 ? -16.764 -30.355 -18.996 1.00 101.34 235 TYR C N 1
ATOM 5544 C CA . TYR C 1 235 ? -17.508 -30.425 -20.249 1.00 66.84 235 TYR C CA 1
ATOM 5545 C C . TYR C 1 235 ? -16.604 -30.821 -21.384 1.00 54.80 235 TYR C C 1
ATOM 5546 O O . TYR C 1 235 ? -16.951 -30.998 -22.500 1.00 55.06 235 TYR C O 1
ATOM 5555 N N . SER C 1 236 ? -15.417 -30.990 -20.940 1.00 54.42 236 SER C N 1
ATOM 5556 C CA . SER C 1 236 ? -14.104 -31.215 -21.541 1.00 53.66 236 SER C CA 1
ATOM 5557 C C . SER C 1 236 ? -14.120 -32.244 -22.663 1.00 57.28 236 SER C C 1
ATOM 5558 O O . SER C 1 236 ? -13.861 -31.914 -23.824 1.00 50.72 236 SER C O 1
ATOM 5561 N N . GLU C 1 237 ? -14.418 -33.498 -22.319 1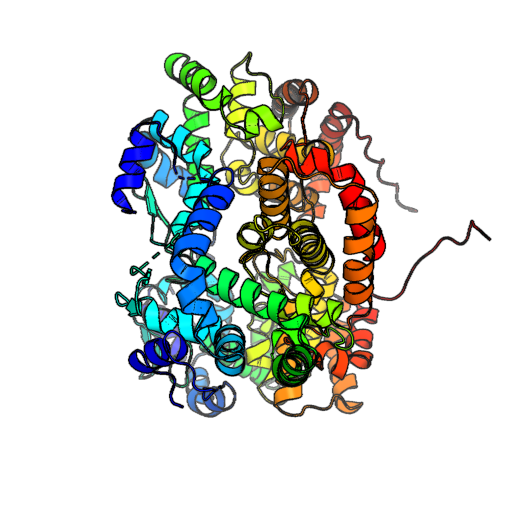.00 68.94 237 GLU C N 1
ATOM 5562 C CA . GLU C 1 237 ? -14.337 -34.590 -23.282 1.00 79.48 237 GLU C CA 1
ATOM 5563 C C . GLU C 1 237 ? -15.322 -34.445 -24.434 1.00 79.59 237 GLU C C 1
ATOM 5564 O O . GLU C 1 237 ? -15.215 -35.194 -25.412 1.00 84.27 237 GLU C O 1
ATOM 5570 N N . THR C 1 238 ? -16.261 -33.498 -24.358 1.00 61.34 238 THR C N 1
ATOM 5571 C CA . THR C 1 238 ? -17.163 -33.221 -25.466 1.00 59.70 238 THR C CA 1
ATOM 5572 C C . THR C 1 238 ? -16.933 -31.867 -26.123 1.00 50.34 238 THR C C 1
ATOM 5573 O O . THR C 1 238 ? -17.386 -31.669 -27.255 1.00 48.41 238 THR C O 1
ATOM 5577 N N . LEU C 1 239 ? -16.254 -30.931 -25.451 1.00 49.74 239 LEU C N 1
ATOM 5578 C CA . LEU C 1 239 ? -15.817 -29.716 -26.133 1.00 43.80 239 LEU C CA 1
ATOM 5579 C C . LEU C 1 239 ? -14.862 -30.048 -27.268 1.00 39.89 239 LEU C C 1
ATOM 5580 O O . LEU C 1 239 ? -14.901 -29.420 -28.332 1.00 46.69 239 LEU C O 1
ATOM 5585 N N . ASN C 1 240 ? -13.978 -31.020 -27.045 1.00 39.99 240 ASN C N 1
ATOM 5586 C CA . ASN C 1 240 ? -13.006 -31.403 -28.058 1.00 43.59 240 ASN C CA 1
ATOM 5587 C C . ASN C 1 240 ? -13.657 -32.127 -29.227 1.00 41.35 240 ASN C C 1
ATOM 5588 O O . ASN C 1 240 ? -13.054 -32.205 -30.303 1.00 38.58 240 ASN C O 1
ATOM 5593 N N . LYS C 1 241 ? -14.873 -32.651 -29.045 1.00 40.70 241 LYS C N 1
ATOM 5594 C CA . LYS C 1 241 ? -15.637 -33.160 -30.179 1.00 42.21 241 LYS C CA 1
ATOM 5595 C C . LYS C 1 241 ? -15.968 -32.059 -31.176 1.00 44.79 241 LYS C C 1
ATOM 5596 O O . LYS C 1 241 ? -16.160 -32.345 -32.363 1.00 46.58 241 LYS C O 1
ATOM 5602 N N . PHE C 1 242 ? -16.043 -30.810 -30.718 1.00 35.31 242 PHE C N 1
ATOM 5603 C CA . PHE C 1 242 ? -16.305 -29.655 -31.566 1.00 28.78 242 PHE C CA 1
ATOM 5604 C C . PHE C 1 242 ? -15.029 -28.969 -32.032 1.00 34.76 242 PHE C C 1
ATOM 5605 O O . PHE C 1 242 ? -14.983 -28.453 -33.154 1.00 38.18 242 PHE C O 1
ATOM 5613 N N . TYR C 1 243 ? -13.993 -28.944 -31.188 1.00 35.53 243 TYR C N 1
ATOM 5614 C CA . TYR C 1 243 ? -12.673 -28.536 -31.655 1.00 34.59 243 TYR C CA 1
ATOM 5615 C C . TYR C 1 243 ? -12.222 -29.418 -32.809 1.00 35.44 243 TYR C C 1
ATOM 5616 O O . TYR C 1 243 ? -11.702 -28.925 -33.815 1.00 31.30 243 TYR C O 1
ATOM 5625 N N . GLU C 1 244 ? -12.400 -30.733 -32.674 1.00 40.17 244 GLU C N 1
ATOM 5626 C CA . GLU C 1 244 ? -12.080 -31.644 -33.769 1.00 45.76 244 GLU C CA 1
ATOM 5627 C C . GLU C 1 244 ? -12.849 -31.283 -35.034 1.00 41.14 244 GLU C C 1
ATOM 5628 O O . GLU C 1 244 ? -12.272 -31.248 -36.128 1.00 41.92 244 GLU C O 1
ATOM 5634 N N . MET C 1 245 ? -14.143 -30.982 -34.899 1.00 36.65 245 MET C N 1
ATOM 5635 C CA . MET C 1 245 ? -14.951 -30.614 -36.055 1.00 32.43 245 MET C CA 1
ATOM 5636 C C . MET C 1 245 ? -14.447 -29.345 -36.731 1.00 35.61 245 MET C C 1
ATOM 5637 O O . MET C 1 245 ? -14.808 -29.088 -37.885 1.00 39.16 245 MET C O 1
ATOM 5642 N N . PHE C 1 246 ? -13.630 -28.545 -36.040 1.00 30.51 246 PHE C N 1
ATOM 5643 C CA . PHE C 1 246 ? -13.128 -27.281 -36.567 1.00 22.89 246 PHE C CA 1
ATOM 5644 C C . PHE C 1 246 ? -11.628 -27.323 -36.845 1.00 27.18 246 PHE C C 1
ATOM 5645 O O . PHE C 1 246 ? -10.989 -26.270 -36.939 1.00 25.70 246 PHE C O 1
ATOM 5653 N N . GLY C 1 247 ? -11.052 -28.517 -36.964 1.00 32.12 247 GLY C N 1
ATOM 5654 C CA . GLY C 1 247 ? -9.660 -28.643 -37.347 1.00 28.65 247 GLY C CA 1
ATOM 5655 C C . GLY C 1 247 ? -8.647 -28.362 -36.262 1.00 37.75 247 GLY C C 1
ATOM 5656 O O . GLY C 1 247 ? -7.469 -28.155 -36.573 1.00 43.13 247 GLY C O 1
ATOM 5657 N N . VAL C 1 248 ? -9.059 -28.342 -34.998 1.00 34.44 248 VAL C N 1
ATOM 5658 C CA . VAL C 1 248 ? -8.146 -28.185 -33.871 1.00 43.74 248 VAL C CA 1
ATOM 5659 C C . VAL C 1 248 ? -8.212 -29.453 -33.033 1.00 41.34 248 VAL C C 1
ATOM 5660 O O . VAL C 1 248 ? -9.294 -29.856 -32.590 1.00 39.13 248 VAL C O 1
ATOM 5664 N N . LYS C 1 249 ? -7.061 -30.087 -32.827 1.00 51.95 249 LYS C N 1
ATOM 5665 C CA . LYS C 1 249 ? -6.970 -31.330 -32.065 1.00 60.56 249 LYS C CA 1
ATOM 5666 C C . LYS C 1 249 ? -6.430 -31.000 -30.679 1.00 53.92 249 LYS C C 1
ATOM 5667 O O . LYS C 1 249 ? -5.226 -30.791 -30.505 1.00 56.94 249 LYS C O 1
ATOM 5673 N N . LYS C 1 250 ? -7.324 -30.964 -29.694 1.00 59.67 250 LYS C N 1
ATOM 5674 C CA . LYS C 1 250 ? -6.917 -30.658 -28.329 1.00 57.45 250 LYS C CA 1
ATOM 5675 C C . LYS C 1 250 ? -6.159 -31.834 -27.727 1.00 66.54 250 LYS C C 1
ATOM 5676 O O . LYS C 1 250 ? -6.537 -32.994 -27.911 1.00 53.79 250 LYS C O 1
ATOM 5682 N N . GLN C 1 251 ? -5.083 -31.528 -27.008 1.00 68.38 251 GLN C N 1
ATOM 5683 C CA . GLN C 1 251 ? -4.256 -32.559 -26.403 1.00 64.16 251 GLN C CA 1
ATOM 5684 C C . GLN C 1 251 ? -5.057 -33.373 -25.398 1.00 61.58 251 GLN C C 1
ATOM 5685 O O . GLN C 1 251 ? -5.954 -32.858 -24.728 1.00 66.70 251 GLN C O 1
ATOM 5691 N N . ALA C 1 252 ? -4.743 -34.661 -25.324 1.00 62.27 252 ALA C N 1
ATOM 5692 C CA . ALA C 1 252 ? -5.273 -35.506 -24.266 1.00 68.19 252 ALA C CA 1
ATOM 5693 C C . ALA C 1 252 ? -4.565 -35.187 -22.957 1.00 69.18 252 ALA C C 1
ATOM 5694 O O . ALA C 1 252 ? -3.334 -35.118 -22.901 1.00 84.39 252 ALA C O 1
ATOM 5696 N N . LYS C 1 253 ? -5.345 -34.970 -21.902 1.00 62.56 253 LYS C N 1
ATOM 5697 C CA . LYS C 1 253 ? -4.786 -34.589 -20.614 1.00 61.96 253 LYS C CA 1
ATOM 5698 C C . LYS C 1 253 ? -4.212 -35.809 -19.907 1.00 63.65 253 LYS C C 1
ATOM 5699 O O . LYS C 1 253 ? -4.798 -36.897 -19.927 1.00 57.54 253 LYS C O 1
ATOM 5705 N N . LEU C 1 254 ? -3.063 -35.608 -19.270 1.00 53.44 254 LEU C N 1
ATOM 5706 C CA . LEU C 1 254 ? -2.201 -36.702 -18.860 1.00 52.07 254 LEU C CA 1
ATOM 5707 C C . LEU C 1 254 ? -2.801 -37.494 -17.703 1.00 46.76 254 LEU C C 1
ATOM 5708 O O . LEU C 1 254 ? -3.727 -37.055 -17.016 1.00 51.69 254 LEU C O 1
ATOM 5713 N N . ALA C 1 255 ? -2.249 -38.685 -17.500 1.00 44.53 255 ALA C N 1
ATOM 5714 C CA . ALA C 1 255 ? -2.506 -39.455 -16.298 1.00 49.45 255 ALA C CA 1
ATOM 5715 C C . ALA C 1 255 ? -1.628 -38.946 -15.159 1.00 50.61 255 ALA C C 1
ATOM 5716 O O . ALA C 1 255 ? -0.624 -38.261 -15.372 1.00 48.61 255 ALA C O 1
ATOM 5718 N N . GLU C 1 256 ? -2.024 -39.278 -13.934 1.00 46.94 256 GLU C N 1
ATOM 5719 C CA . GLU C 1 256 ? -1.205 -38.936 -12.784 1.00 46.64 256 GLU C CA 1
ATOM 5720 C C . GLU C 1 256 ? 0.058 -39.796 -12.774 1.00 53.06 256 GLU C C 1
ATOM 5721 O O . GLU C 1 256 ? 0.167 -40.798 -13.488 1.00 64.14 256 GLU C O 1
ATOM 5727 N N . LEU C 1 257 ? 1.029 -39.399 -11.949 1.00 57.74 257 LEU C N 1
ATOM 5728 C CA . LEU C 1 257 ? 2.288 -40.136 -11.833 1.00 48.42 257 LEU C CA 1
ATOM 5729 C C . LEU C 1 257 ? 2.642 -40.420 -10.365 1.00 51.21 257 LEU C C 1
ATOM 5730 O O . LEU C 1 257 ? 3.684 -39.974 -9.889 1.00 66.36 257 LEU C O 1
ATOM 5735 N N . ALA C 1 258 ? 1.800 -41.148 -9.621 1.00 52.71 258 ALA C N 1
ATOM 5736 C CA . ALA C 1 258 ? 0.425 -41.517 -9.954 1.00 56.92 258 ALA C CA 1
ATOM 5737 C C . ALA C 1 258 ? -0.379 -41.586 -8.668 1.00 51.69 258 ALA C C 1
ATOM 5738 O O . ALA C 1 258 ? -0.636 -40.566 -8.035 1.00 50.19 258 ALA C O 1
#

Solvent-accessible surface area: 36273 Å² total; per-residue (Å²): 168,69,79,116,58,60,52,78,58,6,56,122,68,56,87,85,102,49,97,108,34,11,145,78,6,120,62,28,19,132,112,8,62,117,18,0,85,110,2,19,29,27,0,0,4,6,0,16,104,22,44,98,43,0,71,117,45,6,89,123,40,102,6,81,1,58,158,12,64,8,137,92,109,154,70,90,35,17,20,6,0,1,0,1,0,7,5,24,0,13,92,27,7,67,81,83,111,31,25,66,59,0,60,75,79,0,46,67,12,70,68,10,90,15,6,16,9,53,34,115,55,28,60,1,0,54,0,1,0,0,7,23,5,31,1,17,12,0,0,8,30,98,68,10,7,0,4,0,0,0,0,2,0,4,12,23,22,67,46,127,74,16,57,29,39,71,159,175,80,64,2,108,77,10,0,15,73,0,0,30,0,0,76,49,65,80,29,123,26,71,152,115,35,10,103,54,0,65,63,12,0,53,29,0,53,62,12,114,38,61,45,118,57,19,98,4,31,122,106,12,44,142,18,5,81,94,0,20,87,72,10,65,61,111,160,168,102,136,109,61,132,142,150,92,70,21,72,95,130,39,0,33,22,0,7,55,119,51,143,61,24,84,11,83,102,81,120,106,13,104,76,129,69,9,49,62,44,0,125,132,10,36,108,74,0,62,170,44,53,32,34,3,0,2,3,0,10,60,11,38,106,40,9,77,116,18,12,109,99,34,55,4,46,0,36,120,5,61,2,44,62,87,106,84,67,38,75,26,108,20,60,69,3,30,8,1,2,0,0,0,0,2,6,0,20,91,36,5,78,77,68,134,41,28,86,50,0,78,80,67,0,38,56,12,86,70,7,107,41,14,21,16,38,17,135,76,24,54,2,2,49,0,1,0,0,3,33,7,38,0,22,25,0,0,9,12,96,66,9,8,0,5,0,0,0,0,2,0,2,8,20,20,56,56,144,73,25,52,27,56,59,149,121,74,40,2,115,61,8,0,5,66,0,0,31,39,0,87,98,54,71,30,119,27,62,155,105,41,22,116,48,0,75,54,14,0,52,20,0,55,76,11,116,37,92,49,119,55,60,120,3,38,73,109,6,39,152,24,4,62,92,1,11,103,68,6,62,52,205,73,62,55,59,85,123,42,0,37,23,2,0,35,74,52,142,89,40,85,36,69,155,111,5,83,76,26,9,109,120,23,24,72,63,6,88,127,5,14,22,37,0,0,2,4,0,16,70,12,50,102,13,0,40,107,17,3,12,111,60,86,4,70,18,63,186,59,48,11,92,88,46,48,85,232,108,44,75,105,16,22,15,24,8,12,3,0,3,0,7,2,15,0,16,94,31,2,70,63,85,130,33,38,102,45,0,75,79,68,0,47,63,9,67,65,8,103,47,13,19,12,52,31,83,55,30,54,0,0,56,0,2,0,0,5,24,9,33,0,34,47,0,0,22,21,88,73,17,6,0,3,0,0,0,0,1,0,2,10,23,24,70,68,133,70,20,44,26,34,43,115,167,84,40,1,127,94,7,0,7,100,0,0,56,34,0,98,95,65,93,29,120,27,57,135,98,43,19,115,40,0,93,80,15,0,54,20,1,51,66,13,108,39,115,16,92,17,84,92,9,16,94,101,10,14,137,31,10,44,113,5,6,119,75,4,52,45,161,91,141,82,103,149,86,145,186,126

Sequence (736 aa):
KVKLTKENIVALLTQGDQNLVAFNFKTFCLENLDQIKKMSIISCLTFLKNRQSIMKVIKQSDFTFGKITIKKTTDMTFAALDSLIRVRLVEETGNSENLNTIKSKIASHPLIQAYGLPLDDAKSVRLAIMLGGSLPLIASVDSFEMISVVLAIYQDAKYKDLGIDQKKYDTREALGKVCTVLKSKAFEMNEDQVKKGKEYAAILSSSNPNAKGSIAMEHYSETLNKFYEMFGVKKQAKLAELAVKLTKENIVALLTQGKDLEFEEDQNLVAFNFKTFCLENLDQIKKMSIISCLTFLKNRQSIMKVIKQSDFTFGKITIKKTSDRIGATDMTFAALDSLIRVRLVEETGNSENLNTIKSKIASHPLIQAYGLPLDDAKSVRLAIMLGGSLPLIASVDSFEMISVVLAIYQDAKYKDLGIDQKKYDTREALGKVCTVLKSKAFEMNEDQVKKGKEYAAILSSSNPNAKGSIAMEHYSETLNKFYEMFGVKVKLTKENIVALLTQGKDLEFEENFKTFCLENLDQIKKMSIISCLTFLKNRQSIMKVIKQSDFTFGKITIKKTSDRIGATDTFAALDSLIRVRLVEETGNSENLNTIKSKIASHPLIQAYGLPLDDAKSVRLAIMLGGSLPLIASVDSFEMISVVLAIYQDAKYKDLGIDQKKYDTREALGKVCTVLKSKAFEMNEDQVKKGKEYAAILSSSNPNAKGSIAMEHYSETLNKFYEMFGVKKQAKLAELA